Protein AF-A0A6P9B1G3-F1 (afdb_monomer_lite)

InterPro domains:
  IPR026702 Coiled-coil domain-containing protein 83 [PTHR21468] (1-406)

Secondary structure (DSSP, 8-state):
------------------------HHHHHHHHHHHHHHHHHHHHHHHHHHHHHHHHHHHHHHHHHHHHHHHHHHHHHHHHHHHHHHHHHS----HHHHHHHHHHHHHHHHHHHHHHHHHHHHHHHHHHHHHHHHHHHHHHHHIIIIIHHHHHHHHHHHHHHHHHHHHHHHHHHHHHHHHHHHHHHHHHHHHHHHHHHHHHHHHHHHHHHS-TTHHHHHHHHHHHHHHHHHHHHHHHHHHHHHHHHHHHHHHHHHHHHHHHHHHHT--THHHHHHHS--------------------------------------------------------------S-----TTGGGGGGS--HHHHHHH---------PPP---PPPSTTSSTT--TT-TTS---HHHHTTS--

pLDDT: mean 73.0, std 25.79, range [25.66, 98.56]

Radius of gyration: 87.05 Å; chains: 1; bounding box: 169×105×250 Å

Sequence (407 aa):
MAKEKKKEKKKKGTSQIPKEPRTYFPEALLAFQIQIKEDTIDQLLGEIRLLEAENERSKERNQQLKYEQIEHIRALLAALKEQEKELEKVEIVTRDDVEKAMMAKWQYIKDQEKLIRDMRFQIHYVEQKLVQKQTEIDYWTAYKNVGSSEHGNQIRFLEQDIKKLKEDLEEMTEFFRISLEEAKER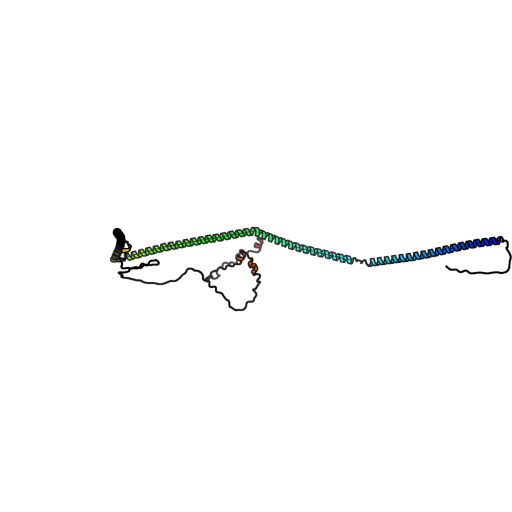IDKTTLRQMELKKEWATENAVKHIDKISRREIKEYEWLKEEVEAYRKEVDALEEAVNELEKENIYLINKLFERRLQFLKVPRKLFLTQGAGLKIPEESIDQEEAEEEVMSATELVISVDPVSSEERRELGKSSMDDFEVVYLRGMSKNEFLPPLLYEDTNDFKEYKELGPLDVKLMCAVGEKMPVHEDIKEMPSKAQLEERYDPNEPSQHITYRMIKSVFP

Structure (mmCIF, N/CA/C/O backbone):
data_AF-A0A6P9B1G3-F1
#
_entry.id   AF-A0A6P9B1G3-F1
#
loop_
_atom_site.group_PDB
_atom_site.id
_atom_site.type_symbol
_atom_site.label_atom_id
_atom_site.label_alt_id
_atom_site.label_comp_id
_atom_site.label_asym_id
_atom_site.label_entity_id
_atom_site.label_seq_id
_atom_site.pdbx_PDB_ins_code
_atom_site.Cartn_x
_atom_site.Cartn_y
_atom_site.Cartn_z
_atom_site.occupancy
_atom_site.B_iso_or_equiv
_atom_site.auth_seq_id
_atom_site.auth_comp_id
_atom_site.auth_asym_id
_atom_site.auth_atom_id
_atom_site.pdbx_PDB_model_num
ATOM 1 N N . MET A 1 1 ? 27.635 -23.454 -131.031 1.00 35.81 1 MET A N 1
ATOM 2 C CA . MET A 1 1 ? 26.641 -23.845 -132.067 1.00 35.81 1 MET A CA 1
ATOM 3 C C . MET A 1 1 ? 26.861 -22.968 -133.307 1.00 35.81 1 MET A C 1
ATOM 5 O O . MET A 1 1 ? 27.479 -21.933 -133.115 1.00 35.81 1 MET A O 1
ATOM 9 N N . ALA A 1 2 ? 26.356 -23.345 -134.502 1.00 37.91 2 ALA A N 1
ATOM 10 C CA . ALA A 1 2 ? 26.504 -22.641 -135.812 1.00 37.91 2 ALA A CA 1
ATOM 11 C C . ALA A 1 2 ? 27.972 -22.526 -136.343 1.00 37.91 2 ALA A C 1
ATOM 13 O O . ALA A 1 2 ? 28.863 -22.265 -135.547 1.00 37.91 2 ALA A O 1
ATOM 14 N N . LYS A 1 3 ? 28.401 -22.799 -137.602 1.00 36.50 3 LYS A N 1
ATOM 15 C CA . LYS A 1 3 ? 27.835 -23.036 -138.974 1.00 36.50 3 LYS A CA 1
ATOM 16 C C . LYS A 1 3 ? 27.155 -21.831 -139.647 1.00 36.50 3 LYS A C 1
ATOM 18 O O . LYS A 1 3 ? 26.293 -21.237 -139.031 1.00 36.50 3 LYS A O 1
ATOM 23 N N . GLU A 1 4 ? 27.341 -21.485 -140.927 1.00 37.75 4 GLU A N 1
ATOM 24 C CA . GLU A 1 4 ? 28.047 -22.071 -142.101 1.00 37.75 4 GLU A CA 1
ATOM 25 C C . GLU A 1 4 ? 29.513 -21.539 -142.257 1.00 37.75 4 GLU A C 1
ATOM 27 O O . GLU A 1 4 ? 29.963 -20.851 -141.352 1.00 37.75 4 GLU A O 1
ATOM 32 N N . LYS A 1 5 ? 30.414 -21.830 -143.232 1.00 35.47 5 LYS A N 1
ATOM 33 C CA . LYS A 1 5 ? 30.475 -22.523 -144.561 1.00 35.47 5 LYS A CA 1
ATOM 34 C C . LYS A 1 5 ? 30.073 -21.756 -145.855 1.00 35.47 5 LYS A C 1
ATOM 36 O O . LYS A 1 5 ? 28.906 -21.787 -146.220 1.00 35.47 5 LYS A O 1
ATOM 41 N N . LYS A 1 6 ? 31.044 -21.271 -146.663 1.00 33.41 6 LYS A N 1
ATOM 42 C CA . LYS A 1 6 ? 31.062 -21.265 -148.170 1.00 33.41 6 LYS A CA 1
ATOM 43 C C . LYS A 1 6 ? 32.329 -20.549 -148.711 1.00 33.41 6 LYS A C 1
ATOM 45 O O . LYS A 1 6 ? 32.687 -19.517 -148.172 1.00 33.41 6 LYS A O 1
ATOM 50 N N . LYS A 1 7 ? 33.159 -21.196 -149.556 1.00 31.83 7 LYS A N 1
ATOM 51 C CA . LYS A 1 7 ? 33.190 -21.211 -151.055 1.00 31.83 7 LYS A CA 1
ATOM 52 C C . LYS A 1 7 ? 33.803 -19.937 -151.691 1.00 31.83 7 LYS A C 1
ATOM 54 O O . LYS A 1 7 ? 33.590 -18.870 -151.152 1.00 31.83 7 LYS A O 1
ATOM 59 N N . GLU A 1 8 ? 34.448 -19.924 -152.872 1.00 28.69 8 GLU A N 1
ATOM 60 C CA . GLU A 1 8 ? 35.120 -20.915 -153.762 1.00 28.69 8 GLU A CA 1
ATOM 61 C C . GLU A 1 8 ? 35.644 -20.151 -155.022 1.00 28.69 8 GLU A C 1
ATOM 63 O O . GLU A 1 8 ? 35.059 -19.122 -155.344 1.00 28.69 8 GLU A O 1
ATOM 68 N N . LYS A 1 9 ? 36.598 -20.702 -155.813 1.00 30.61 9 LYS A N 1
ATOM 69 C CA . LYS A 1 9 ? 37.031 -20.250 -157.184 1.00 30.61 9 LYS A CA 1
ATOM 70 C C . LYS A 1 9 ? 37.912 -18.970 -157.262 1.00 30.61 9 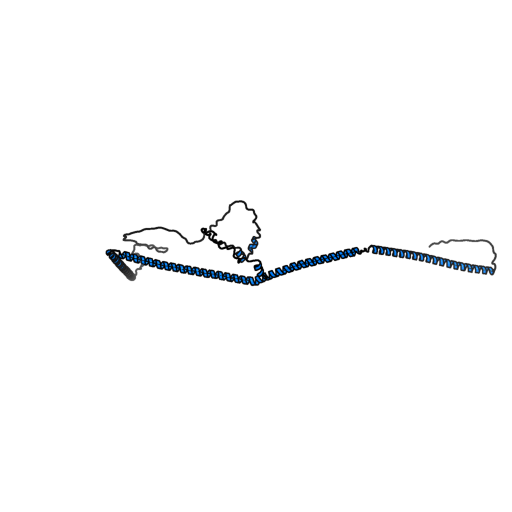LYS A C 1
ATOM 72 O O . LYS A 1 9 ? 37.847 -18.145 -156.369 1.00 30.61 9 LYS A O 1
ATOM 77 N N . LYS A 1 10 ? 38.685 -18.686 -158.339 1.00 27.23 10 LYS A N 1
ATOM 78 C CA . LYS A 1 10 ? 39.599 -19.501 -159.209 1.00 27.23 10 LYS A CA 1
ATOM 79 C C . LYS A 1 10 ? 40.359 -18.597 -160.229 1.00 27.23 10 LYS A C 1
ATOM 81 O O . LYS A 1 10 ? 39.727 -17.729 -160.810 1.00 27.23 10 LYS A O 1
ATOM 86 N N . LYS A 1 11 ? 41.597 -18.991 -160.603 1.00 30.59 11 LYS A N 1
ATOM 87 C CA . LYS A 1 11 ? 42.341 -18.730 -161.883 1.00 30.59 11 LYS A CA 1
ATOM 88 C C . LYS A 1 11 ? 42.906 -17.325 -162.239 1.00 30.59 11 LYS A C 1
ATOM 90 O O . LYS A 1 11 ? 42.136 -16.392 -162.375 1.00 30.59 11 LYS A O 1
ATOM 95 N N . LYS A 1 12 ? 44.185 -17.345 -162.700 1.00 27.28 12 LYS A N 1
ATOM 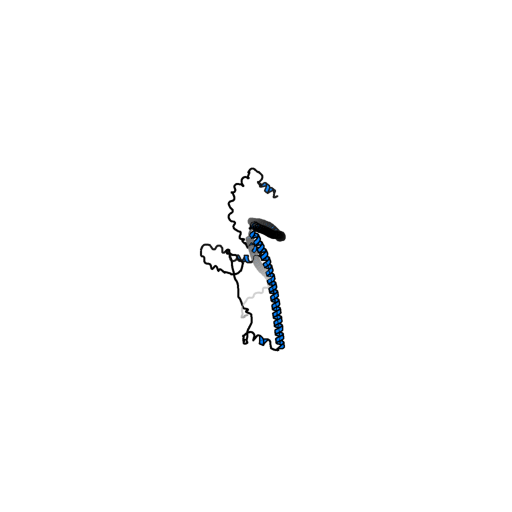96 C CA . LYS A 1 12 ? 44.930 -16.401 -163.600 1.00 27.28 12 LYS A CA 1
ATOM 97 C C . LYS A 1 12 ? 45.080 -14.949 -163.089 1.00 27.28 12 LYS A C 1
ATOM 99 O O . LYS A 1 12 ? 44.132 -14.411 -162.552 1.00 27.28 12 LYS A O 1
ATOM 104 N N . GLY A 1 13 ? 46.185 -14.215 -163.260 1.00 26.80 13 GLY A N 1
ATOM 105 C CA . GLY A 1 13 ? 47.507 -14.352 -163.920 1.00 26.80 13 GLY A CA 1
ATOM 106 C C . GLY A 1 13 ? 48.187 -12.950 -163.857 1.00 26.80 13 GLY A C 1
ATOM 107 O O . GLY A 1 13 ? 47.557 -12.036 -163.344 1.00 26.80 13 GLY A O 1
ATOM 108 N N . THR A 1 14 ? 49.401 -12.632 -164.327 1.00 25.66 14 THR A N 1
ATOM 109 C CA . THR A 1 14 ? 50.439 -13.345 -165.099 1.00 25.66 14 THR A CA 1
ATOM 110 C C . THR A 1 14 ? 51.767 -12.570 -164.946 1.00 25.66 14 THR A C 1
ATOM 112 O O . THR A 1 14 ? 51.731 -11.348 -165.051 1.00 25.66 14 THR A O 1
ATOM 115 N N . SER A 1 15 ? 52.925 -13.248 -164.839 1.00 26.52 15 SER A N 1
ATOM 116 C CA . SER A 1 15 ? 54.295 -12.660 -164.797 1.00 26.52 15 SER A CA 1
ATOM 117 C C . SER A 1 15 ? 54.607 -11.768 -163.564 1.00 26.52 15 SER A C 1
ATOM 119 O O . SER A 1 15 ? 53.692 -11.256 -162.936 1.00 26.52 15 SER A O 1
ATOM 121 N N . GLN A 1 16 ? 55.855 -11.585 -163.111 1.00 32.53 16 GLN A N 1
ATOM 122 C CA . GLN A 1 16 ? 57.165 -11.895 -163.709 1.00 32.53 16 GLN A CA 1
ATOM 123 C C . GLN A 1 16 ? 58.084 -12.673 -162.738 1.00 32.53 16 GLN A C 1
ATOM 125 O O . GLN A 1 16 ? 58.008 -12.500 -161.528 1.00 32.53 16 GLN A O 1
ATOM 130 N N . ILE A 1 17 ? 58.992 -13.484 -163.291 1.00 39.66 17 ILE A N 1
ATOM 131 C CA . ILE A 1 17 ? 60.221 -13.977 -162.635 1.00 39.66 17 ILE A CA 1
ATOM 132 C C . ILE A 1 17 ? 61.327 -13.026 -163.114 1.00 39.66 17 ILE A C 1
ATOM 134 O O . ILE A 1 17 ? 61.455 -12.889 -164.336 1.00 39.66 17 ILE A O 1
ATOM 138 N N . PRO A 1 18 ? 62.082 -12.327 -162.236 1.00 40.16 18 PRO A N 1
ATOM 139 C CA . PRO A 1 18 ? 63.302 -12.932 -161.661 1.00 40.16 18 PRO A CA 1
ATOM 140 C C . PRO A 1 18 ? 63.728 -12.379 -160.270 1.00 40.16 18 PRO A C 1
ATOM 142 O O . PRO A 1 18 ? 63.268 -11.324 -159.858 1.00 40.16 18 PRO A O 1
ATOM 145 N N . LYS A 1 19 ? 64.659 -12.964 -159.500 1.00 31.36 19 LYS A N 1
ATOM 146 C CA . LYS A 1 19 ? 65.386 -14.257 -159.541 1.00 31.36 19 LYS A CA 1
ATOM 147 C C . LYS A 1 19 ? 65.210 -14.938 -158.163 1.00 31.36 19 LYS A C 1
ATOM 149 O O . LYS A 1 19 ? 64.723 -14.299 -157.239 1.00 31.36 19 LYS A O 1
ATOM 154 N N . GLU A 1 20 ? 65.756 -16.140 -157.979 1.00 50.75 20 GLU A N 1
ATOM 155 C CA . GLU A 1 20 ? 66.501 -16.429 -156.742 1.00 50.75 20 GLU A CA 1
ATOM 156 C C . GLU A 1 20 ? 67.911 -15.816 -156.880 1.00 50.75 20 GLU A C 1
ATOM 158 O O . GLU A 1 20 ? 68.711 -16.311 -157.682 1.00 50.75 20 GLU A O 1
ATOM 163 N N . PRO A 1 21 ? 68.261 -14.724 -156.176 1.00 43.03 21 PRO A N 1
ATOM 164 C CA . PRO A 1 21 ? 69.656 -14.361 -156.000 1.00 43.03 21 PRO A CA 1
ATOM 165 C C . PRO A 1 21 ? 70.239 -15.286 -154.929 1.00 43.03 21 PRO A C 1
ATOM 167 O O . PRO A 1 21 ? 69.677 -15.411 -153.843 1.00 43.03 21 PRO A O 1
ATOM 170 N N . ARG A 1 22 ? 71.384 -15.916 -155.216 1.00 43.31 22 ARG A N 1
ATOM 171 C CA . ARG A 1 22 ? 72.206 -16.572 -154.185 1.00 43.31 22 ARG A CA 1
ATOM 172 C C . ARG A 1 22 ? 72.381 -15.579 -153.035 1.00 43.31 22 ARG A C 1
ATOM 174 O O . ARG A 1 22 ? 72.984 -14.537 -153.282 1.00 43.31 22 ARG A O 1
ATOM 181 N N . THR A 1 23 ? 71.861 -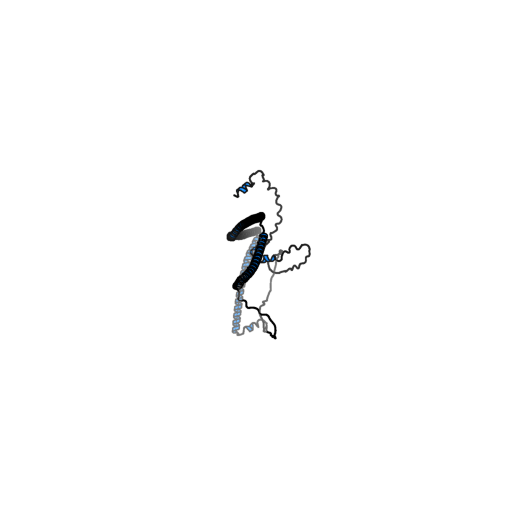15.882 -151.842 1.00 47.97 23 THR A N 1
ATOM 182 C CA . THR A 1 23 ? 71.897 -14.967 -150.689 1.00 47.97 23 THR A CA 1
ATOM 183 C C . THR A 1 23 ? 73.322 -14.488 -150.468 1.00 47.97 23 THR A C 1
ATOM 185 O O . THR A 1 23 ? 74.193 -15.267 -150.066 1.00 47.97 23 THR A O 1
ATOM 188 N N . TYR A 1 24 ? 73.574 -13.223 -150.797 1.00 54.59 24 TYR A N 1
ATOM 189 C CA . TYR A 1 24 ? 74.901 -12.645 -150.698 1.00 54.59 24 TYR A CA 1
ATOM 190 C C . TYR A 1 24 ? 75.241 -12.601 -149.208 1.00 54.59 24 TYR A C 1
ATOM 192 O O . TYR A 1 24 ? 74.424 -12.151 -148.411 1.00 54.59 24 TYR A O 1
ATOM 200 N N . PHE A 1 25 ? 76.400 -13.129 -148.804 1.00 64.06 25 PHE A N 1
ATOM 201 C CA . PHE A 1 25 ? 76.720 -13.349 -147.383 1.00 64.06 25 PHE A CA 1
ATOM 202 C C . PHE A 1 25 ? 76.443 -12.120 -146.474 1.00 64.06 25 PHE A C 1
ATOM 204 O O . PHE A 1 25 ? 75.864 -12.311 -145.404 1.00 64.06 25 PHE A O 1
ATOM 211 N N . PRO A 1 26 ? 76.712 -10.865 -146.903 1.00 71.75 26 PRO A N 1
ATOM 212 C CA . PRO A 1 26 ? 76.284 -9.658 -146.185 1.00 71.75 26 PRO A CA 1
ATOM 213 C C . PRO A 1 26 ? 74.767 -9.470 -145.986 1.00 71.75 26 PRO A C 1
ATOM 215 O O . PRO A 1 26 ? 74.372 -8.943 -144.953 1.00 71.75 26 PRO A O 1
ATOM 218 N N . GLU A 1 27 ? 73.904 -9.884 -146.918 1.00 71.12 27 GLU A N 1
ATOM 219 C CA . GLU A 1 27 ? 72.440 -9.779 -146.768 1.00 71.12 27 GLU A CA 1
ATOM 220 C C . GLU A 1 27 ? 71.909 -10.776 -145.733 1.00 71.12 27 GLU A C 1
ATOM 222 O O . GLU A 1 27 ? 71.074 -10.420 -144.906 1.00 71.12 27 GLU A O 1
ATOM 227 N N . ALA A 1 28 ? 72.441 -12.003 -145.721 1.00 73.75 28 ALA A N 1
ATOM 228 C CA . ALA A 1 28 ? 72.121 -12.988 -144.686 1.00 73.75 28 ALA A CA 1
ATOM 229 C C . ALA A 1 28 ? 72.626 -12.537 -143.301 1.00 73.75 28 ALA A C 1
ATOM 231 O O . ALA A 1 28 ? 71.931 -12.714 -142.301 1.00 73.75 28 ALA A O 1
ATOM 232 N N . LEU A 1 29 ? 73.802 -11.897 -143.246 1.00 79.19 29 LEU A N 1
ATOM 233 C CA . LEU A 1 29 ? 74.333 -11.279 -142.029 1.00 79.19 29 LEU A CA 1
ATOM 234 C C . LEU A 1 29 ? 73.433 -10.133 -141.533 1.00 79.19 29 LEU A C 1
ATOM 236 O O . LEU A 1 29 ? 73.154 -10.058 -140.340 1.00 79.19 29 LEU A O 1
ATOM 240 N N . LEU A 1 30 ? 72.955 -9.267 -142.435 1.00 80.62 30 LEU A N 1
ATOM 241 C CA . LEU A 1 30 ? 72.027 -8.180 -142.108 1.00 80.62 30 LEU A CA 1
ATOM 242 C C . LEU A 1 30 ? 70.677 -8.709 -141.617 1.00 80.62 30 LEU A C 1
ATOM 244 O O . LEU A 1 30 ? 70.191 -8.236 -140.597 1.00 80.62 30 LEU A O 1
ATOM 248 N N . ALA A 1 31 ? 70.102 -9.718 -142.276 1.00 80.56 31 ALA A N 1
ATOM 249 C CA . ALA A 1 31 ? 68.861 -10.351 -141.828 1.00 80.56 31 ALA A CA 1
ATOM 250 C C . ALA A 1 31 ? 69.009 -10.977 -140.429 1.00 80.56 31 ALA A C 1
ATOM 252 O O . ALA A 1 31 ? 68.135 -10.807 -139.586 1.00 80.56 31 ALA A O 1
ATOM 253 N N . PHE A 1 32 ? 70.142 -11.625 -140.139 1.00 84.81 32 PHE A N 1
ATOM 254 C CA . PHE A 1 32 ? 70.434 -12.164 -138.807 1.00 84.81 32 PHE A CA 1
ATOM 255 C C . PHE A 1 32 ? 70.666 -11.066 -137.752 1.00 84.81 32 PHE A C 1
ATOM 257 O O . PHE A 1 32 ? 70.234 -11.204 -136.610 1.00 84.81 32 PHE A O 1
ATOM 264 N N . GLN A 1 33 ? 71.290 -9.942 -138.121 1.00 83.75 33 GLN A N 1
ATOM 265 C CA . GLN A 1 33 ? 71.403 -8.773 -137.241 1.00 83.75 33 GLN A CA 1
ATOM 266 C C . GLN A 1 33 ? 70.043 -8.114 -136.972 1.00 83.75 33 GLN A C 1
ATOM 268 O O . GLN A 1 33 ? 69.810 -7.676 -135.848 1.00 83.75 33 GLN A O 1
ATOM 273 N N . ILE A 1 34 ? 69.149 -8.067 -137.965 1.00 84.06 34 ILE A N 1
ATOM 274 C CA . ILE A 1 34 ? 67.768 -7.593 -137.807 1.00 84.06 34 ILE A CA 1
ATOM 275 C C . ILE A 1 34 ? 66.998 -8.535 -136.879 1.00 84.06 34 ILE A C 1
ATOM 277 O O . ILE A 1 34 ? 66.476 -8.049 -135.885 1.00 84.06 34 ILE A O 1
ATOM 281 N N . GLN A 1 35 ? 67.042 -9.855 -137.104 1.00 88.94 35 GLN A N 1
ATOM 282 C CA . GLN A 1 35 ? 66.435 -10.861 -136.220 1.00 88.94 35 GLN A CA 1
ATOM 283 C C . GLN A 1 35 ? 66.893 -10.681 -134.766 1.00 88.94 35 GLN A C 1
ATOM 285 O O . GLN A 1 35 ? 66.061 -10.559 -133.879 1.00 88.94 35 GLN A O 1
ATOM 290 N N . ILE A 1 36 ? 68.204 -10.557 -134.509 1.00 88.06 36 ILE A N 1
ATOM 291 C CA . ILE A 1 36 ? 68.718 -10.296 -133.151 1.00 88.06 36 ILE A CA 1
ATOM 292 C C . ILE A 1 36 ? 68.152 -8.988 -132.576 1.00 88.06 36 ILE A C 1
ATOM 294 O O . ILE A 1 36 ? 67.879 -8.911 -131.379 1.00 88.06 36 ILE A O 1
ATOM 298 N N . LYS A 1 37 ? 67.984 -7.942 -133.394 1.00 88.81 37 LYS A N 1
ATOM 299 C CA . LYS A 1 37 ? 67.409 -6.674 -132.929 1.00 88.81 37 LYS A CA 1
ATOM 300 C C . LYS A 1 37 ? 65.917 -6.783 -132.644 1.00 88.81 37 LYS A C 1
ATOM 302 O O . LYS A 1 37 ? 65.502 -6.283 -131.604 1.00 88.81 37 LYS A O 1
ATOM 307 N N . GLU A 1 38 ? 65.154 -7.464 -133.487 1.00 87.81 38 GLU A N 1
ATOM 308 C CA . GLU A 1 38 ? 63.735 -7.762 -133.280 1.00 87.81 38 GLU A CA 1
ATOM 309 C C . GLU A 1 38 ? 63.539 -8.626 -132.023 1.00 87.81 38 GLU A C 1
ATOM 311 O O . GLU A 1 38 ? 62.794 -8.223 -131.135 1.00 87.81 38 GLU A O 1
ATOM 316 N N . ASP A 1 39 ? 64.321 -9.698 -131.851 1.00 89.38 39 ASP A N 1
ATOM 317 C CA . ASP A 1 39 ? 64.326 -10.537 -130.645 1.00 89.38 39 ASP A CA 1
ATOM 318 C C . ASP A 1 39 ? 64.636 -9.712 -129.375 1.00 89.38 39 ASP A C 1
ATOM 320 O O . ASP A 1 39 ? 63.984 -9.890 -128.344 1.00 89.38 39 ASP A O 1
ATOM 324 N N . THR A 1 40 ? 65.594 -8.769 -129.423 1.00 90.44 40 THR A N 1
ATOM 325 C CA . THR A 1 40 ? 65.858 -7.863 -128.282 1.00 90.44 40 THR A CA 1
ATOM 326 C C . THR A 1 40 ? 64.764 -6.815 -128.068 1.00 90.44 40 THR A C 1
ATOM 328 O O . THR A 1 40 ? 64.539 -6.406 -126.932 1.00 90.44 40 THR A O 1
ATOM 331 N N . ILE A 1 41 ? 64.067 -6.379 -129.121 1.00 90.00 41 ILE A N 1
ATOM 332 C CA . ILE A 1 41 ? 62.932 -5.455 -129.007 1.00 90.00 41 ILE A CA 1
ATOM 333 C C . ILE A 1 41 ? 61.743 -6.173 -128.366 1.00 90.00 41 ILE A C 1
ATOM 335 O O . ILE A 1 41 ? 61.140 -5.617 -127.455 1.00 90.00 41 ILE A O 1
ATOM 339 N N . ASP A 1 42 ? 61.447 -7.413 -128.755 1.00 90.56 42 ASP A N 1
ATOM 340 C CA . ASP A 1 42 ? 60.375 -8.209 -128.148 1.00 90.56 42 ASP A CA 1
ATOM 341 C C . ASP A 1 42 ? 60.682 -8.588 -126.689 1.00 90.56 42 ASP A C 1
ATOM 343 O O . ASP A 1 42 ? 59.777 -8.568 -125.851 1.00 90.56 42 ASP A O 1
ATOM 347 N N . GLN A 1 43 ? 61.953 -8.839 -126.344 1.00 91.44 43 GLN A N 1
ATOM 348 C CA . GLN A 1 43 ? 62.393 -8.977 -124.947 1.00 91.44 43 GLN A CA 1
ATOM 349 C C . GLN A 1 43 ? 62.128 -7.690 -124.150 1.00 91.44 43 GLN A C 1
ATOM 351 O O . GLN A 1 43 ? 61.437 -7.738 -123.133 1.00 91.44 43 GLN A O 1
ATOM 356 N N . LEU A 1 44 ? 62.581 -6.532 -124.645 1.00 92.25 44 LEU A N 1
ATOM 357 C CA . LEU A 1 44 ? 62.365 -5.232 -123.995 1.00 92.25 44 LEU A CA 1
ATOM 358 C C . LEU A 1 44 ? 60.875 -4.853 -123.907 1.00 92.25 44 LEU A C 1
ATOM 360 O O . LEU A 1 44 ? 60.443 -4.293 -122.905 1.00 92.25 44 LEU A O 1
ATOM 364 N N . LEU A 1 45 ? 60.055 -5.185 -124.910 1.00 93.06 45 LEU A N 1
ATOM 365 C CA . LEU A 1 45 ? 58.599 -4.999 -124.867 1.00 93.06 45 LEU A CA 1
ATOM 366 C C . LEU A 1 45 ? 57.922 -5.949 -123.867 1.00 93.06 45 LEU A C 1
ATOM 368 O O . LEU A 1 45 ? 56.919 -5.579 -123.253 1.00 93.06 45 LEU A O 1
ATOM 372 N N . GLY A 1 46 ? 58.462 -7.155 -123.676 1.00 92.06 46 GLY A N 1
ATOM 373 C CA . GLY A 1 46 ? 58.068 -8.066 -122.604 1.00 92.06 46 GLY A CA 1
ATOM 374 C C . GLY A 1 46 ? 58.384 -7.493 -121.221 1.00 92.06 46 GLY A C 1
ATOM 375 O O . GLY A 1 46 ? 57.500 -7.438 -120.366 1.00 92.06 46 GLY A O 1
ATOM 376 N N . GLU A 1 47 ? 59.608 -6.999 -121.024 1.00 93.25 47 GLU A N 1
ATOM 377 C CA . GLU A 1 47 ? 60.047 -6.335 -119.790 1.00 93.25 47 GLU A CA 1
ATOM 378 C C . GLU A 1 47 ? 59.210 -5.086 -119.482 1.00 93.25 47 GLU A C 1
ATOM 380 O O . GLU A 1 47 ? 58.725 -4.946 -118.361 1.00 93.25 47 GLU A O 1
ATOM 385 N N . ILE A 1 48 ? 58.943 -4.226 -120.474 1.00 92.44 48 ILE A N 1
ATOM 386 C CA . ILE A 1 48 ? 58.071 -3.049 -120.323 1.00 92.44 48 ILE A CA 1
ATOM 387 C C . ILE A 1 48 ? 56.677 -3.461 -119.835 1.00 92.44 48 ILE A C 1
ATOM 389 O O . ILE A 1 48 ? 56.207 -2.915 -118.842 1.00 92.44 48 ILE A O 1
ATOM 393 N N . ARG A 1 49 ? 56.037 -4.465 -120.451 1.00 92.81 49 ARG A N 1
ATOM 394 C CA . ARG A 1 49 ? 54.702 -4.940 -120.027 1.00 92.81 49 ARG A CA 1
ATOM 395 C C . ARG A 1 49 ? 54.700 -5.538 -118.617 1.00 92.81 49 ARG A C 1
ATOM 397 O O . ARG A 1 49 ? 53.709 -5.413 -117.897 1.00 92.81 49 ARG A O 1
ATOM 404 N N . LEU A 1 50 ? 55.788 -6.196 -118.212 1.00 94.94 50 LEU A N 1
ATOM 405 C CA . LEU A 1 50 ? 55.950 -6.716 -116.851 1.00 94.94 50 LEU A CA 1
ATOM 406 C C . LEU A 1 50 ? 56.115 -5.576 -115.835 1.00 94.94 50 LEU A C 1
ATOM 408 O O . LEU A 1 50 ? 55.449 -5.593 -114.800 1.00 94.94 50 LEU A O 1
ATOM 412 N N . LEU A 1 51 ? 56.923 -4.562 -116.158 1.00 93.38 51 LEU A N 1
ATOM 413 C CA . LEU A 1 51 ? 57.112 -3.361 -115.340 1.00 93.38 51 LEU A CA 1
ATOM 414 C C . LEU A 1 51 ? 55.833 -2.515 -115.248 1.00 93.38 51 LEU A C 1
ATOM 416 O O . LEU A 1 51 ? 55.522 -2.005 -114.176 1.00 93.38 51 LEU A O 1
ATOM 420 N N . GLU A 1 52 ? 55.051 -2.401 -116.324 1.00 93.50 52 GLU A N 1
ATOM 421 C CA . GLU A 1 52 ? 53.720 -1.780 -116.311 1.00 93.50 52 GLU A CA 1
ATOM 422 C C . GLU A 1 52 ? 52.776 -2.527 -115.357 1.00 93.50 52 GLU A C 1
ATOM 424 O O . GLU A 1 52 ? 52.177 -1.911 -114.474 1.00 93.50 52 GLU A O 1
ATOM 429 N N . ALA A 1 53 ? 52.699 -3.858 -115.455 1.00 93.94 53 ALA A N 1
ATOM 430 C CA . ALA A 1 53 ? 51.868 -4.674 -114.570 1.00 93.94 53 ALA A CA 1
ATOM 431 C C . ALA A 1 53 ? 52.321 -4.629 -113.095 1.00 93.94 53 ALA A C 1
ATOM 433 O O . ALA A 1 53 ? 51.487 -4.660 -112.189 1.00 93.94 53 ALA A O 1
ATOM 434 N N . GLU A 1 54 ? 53.626 -4.545 -112.824 1.00 94.81 54 GLU A N 1
ATOM 435 C CA . GLU A 1 54 ? 54.160 -4.367 -111.468 1.00 94.81 54 GLU A CA 1
ATOM 436 C C . GLU A 1 54 ? 53.918 -2.950 -110.921 1.00 94.81 54 GLU A C 1
ATOM 438 O O . GLU A 1 54 ? 53.613 -2.788 -109.734 1.00 94.81 54 GLU A O 1
ATOM 443 N N . ASN A 1 55 ? 53.971 -1.931 -111.782 1.00 94.00 55 ASN A N 1
ATOM 444 C CA . ASN A 1 55 ? 53.642 -0.550 -111.446 1.00 94.00 55 ASN A CA 1
ATOM 445 C C . ASN A 1 55 ? 52.152 -0.406 -111.094 1.00 94.00 55 ASN A C 1
ATOM 447 O O . ASN A 1 55 ? 51.841 0.148 -110.041 1.00 94.00 55 ASN A O 1
ATOM 451 N N . GLU A 1 56 ? 51.227 -0.977 -111.877 1.00 94.75 56 GLU A N 1
ATOM 452 C CA . GLU A 1 56 ? 49.794 -0.973 -111.528 1.00 94.75 56 GLU A CA 1
ATOM 453 C C . GLU A 1 56 ? 49.515 -1.711 -110.210 1.00 94.75 56 GLU A C 1
ATOM 455 O O . GLU A 1 56 ? 48.925 -1.120 -109.307 1.00 94.75 56 GLU A O 1
ATOM 460 N N . ARG A 1 57 ? 50.049 -2.926 -110.008 1.00 94.50 57 ARG A N 1
ATOM 461 C CA . ARG A 1 57 ? 49.947 -3.637 -108.711 1.00 94.50 57 ARG A CA 1
ATOM 462 C C . ARG A 1 57 ? 50.496 -2.815 -107.541 1.00 94.50 57 ARG A C 1
ATOM 464 O O . ARG A 1 57 ? 49.998 -2.895 -106.418 1.00 94.50 57 ARG A O 1
ATOM 471 N N . SER A 1 58 ? 51.543 -2.028 -107.783 1.00 93.75 58 SER A N 1
ATOM 472 C CA . SER A 1 58 ? 52.141 -1.155 -106.770 1.00 93.75 58 SER A CA 1
ATOM 473 C C . SER A 1 58 ? 51.305 0.104 -106.521 1.00 93.75 58 SER A C 1
ATOM 475 O O . SER A 1 58 ? 51.225 0.552 -105.378 1.00 93.75 58 SER A O 1
ATOM 477 N N . LYS A 1 59 ? 50.619 0.646 -107.536 1.00 95.06 59 LYS A N 1
ATOM 478 C CA . LYS A 1 59 ? 49.617 1.713 -107.379 1.00 95.06 59 LYS A CA 1
ATOM 479 C C . LYS A 1 59 ? 48.400 1.221 -106.598 1.00 95.06 59 LYS A C 1
ATOM 481 O O . LYS A 1 59 ? 48.006 1.901 -105.658 1.00 95.06 59 LYS A O 1
ATOM 486 N N . GLU A 1 60 ? 47.856 0.049 -106.927 1.00 94.94 60 GLU A N 1
ATOM 487 C CA . GLU A 1 60 ? 46.738 -0.584 -106.209 1.00 94.94 60 GLU A CA 1
ATOM 488 C C . GLU A 1 60 ? 47.075 -0.783 -104.725 1.00 94.94 60 GLU A C 1
ATOM 490 O O . GLU A 1 60 ? 46.353 -0.294 -103.855 1.00 94.94 60 GLU A O 1
ATOM 495 N N . ARG A 1 61 ? 48.231 -1.393 -104.424 1.00 95.00 61 ARG A N 1
ATOM 496 C CA . ARG A 1 61 ? 48.725 -1.562 -103.046 1.00 95.00 61 ARG A CA 1
ATOM 497 C C . ARG A 1 61 ? 48.885 -0.220 -102.323 1.00 95.00 61 ARG A C 1
ATOM 499 O O . ARG A 1 61 ? 48.478 -0.083 -101.175 1.00 95.00 61 ARG A O 1
ATOM 506 N N . ASN A 1 62 ? 49.435 0.795 -102.994 1.00 94.94 62 ASN A N 1
ATOM 507 C CA . ASN A 1 62 ? 49.588 2.139 -102.428 1.00 94.94 62 ASN A CA 1
ATOM 508 C C . ASN A 1 62 ? 48.253 2.884 -102.243 1.00 94.94 62 ASN A C 1
ATOM 510 O O . ASN A 1 62 ? 48.186 3.795 -101.420 1.00 94.94 62 ASN A O 1
ATOM 514 N N . GLN A 1 63 ? 47.198 2.536 -102.985 1.00 94.94 63 GLN A N 1
ATOM 515 C CA . GLN A 1 63 ? 45.843 3.034 -102.736 1.00 94.94 63 GLN A CA 1
ATOM 516 C C . GLN A 1 63 ? 45.228 2.332 -101.522 1.00 94.94 63 GLN A C 1
ATOM 518 O O . GLN A 1 63 ? 44.742 3.016 -100.627 1.00 94.94 63 GLN A O 1
ATOM 523 N N . GLN A 1 64 ? 45.319 1.000 -101.443 1.00 94.56 64 GLN A N 1
ATOM 524 C CA . GLN A 1 64 ? 44.845 0.208 -100.298 1.00 94.56 64 GLN A CA 1
ATOM 525 C C . GLN A 1 64 ? 45.480 0.685 -98.983 1.00 94.56 64 GLN A C 1
ATOM 527 O O . GLN A 1 64 ? 44.754 1.090 -98.079 1.00 94.56 64 GLN A O 1
ATOM 532 N N . LEU A 1 65 ? 46.812 0.800 -98.933 1.00 95.31 65 LEU A N 1
ATOM 533 C CA . LEU A 1 65 ? 47.542 1.326 -97.771 1.00 95.31 65 LEU A CA 1
ATOM 534 C C . LEU A 1 65 ? 47.104 2.749 -97.380 1.00 95.31 65 LEU A C 1
ATOM 536 O O . LEU A 1 65 ? 47.080 3.082 -96.198 1.00 95.31 65 LEU A O 1
ATOM 540 N N . LYS A 1 66 ? 46.731 3.603 -98.344 1.00 95.50 66 LYS A N 1
ATOM 541 C CA . LYS A 1 66 ? 46.191 4.944 -98.053 1.00 95.50 66 LYS A CA 1
ATOM 542 C C . LYS A 1 66 ? 44.775 4.889 -97.486 1.00 95.50 66 LYS A C 1
ATOM 544 O O . LYS A 1 66 ? 44.478 5.662 -96.581 1.00 95.50 66 LYS A O 1
ATOM 549 N N . TYR A 1 67 ? 43.913 4.000 -97.979 1.00 95.44 67 TYR A N 1
ATOM 550 C CA . TYR A 1 67 ? 42.586 3.790 -97.395 1.00 95.44 67 TYR A CA 1
ATOM 551 C C . TYR A 1 67 ? 42.690 3.235 -95.968 1.00 95.44 67 TYR A C 1
ATOM 553 O O . TYR A 1 67 ? 42.065 3.785 -95.068 1.00 95.44 67 TYR A O 1
ATOM 561 N N . GLU A 1 68 ? 43.547 2.239 -95.733 1.00 94.62 68 GLU A N 1
ATOM 562 C CA . GLU A 1 68 ? 43.835 1.693 -94.399 1.00 94.62 68 GLU A CA 1
ATOM 563 C C . GLU A 1 68 ? 44.367 2.773 -93.445 1.00 94.62 68 GLU A C 1
ATOM 565 O O . GLU A 1 68 ? 43.843 2.941 -92.346 1.00 94.62 68 GLU A O 1
ATOM 570 N N . GLN A 1 69 ? 45.343 3.583 -93.876 1.00 95.12 69 GLN A N 1
ATOM 571 C CA . GLN A 1 69 ? 45.839 4.725 -93.096 1.00 95.12 69 GLN A CA 1
ATOM 572 C C . GLN A 1 69 ? 44.733 5.740 -92.773 1.00 95.12 69 GLN A C 1
ATOM 574 O O . GLN A 1 69 ? 44.660 6.218 -91.643 1.00 95.12 69 GLN A O 1
ATOM 579 N N . ILE A 1 70 ? 43.854 6.057 -93.730 1.00 96.06 70 ILE A N 1
ATOM 580 C CA . ILE A 1 70 ? 42.726 6.974 -93.517 1.00 96.06 70 ILE A CA 1
ATOM 581 C C . ILE A 1 70 ? 41.726 6.395 -92.505 1.00 96.06 70 ILE A C 1
ATOM 583 O O . ILE A 1 70 ? 41.287 7.131 -91.621 1.00 96.06 70 ILE A O 1
ATOM 587 N N . GLU A 1 71 ? 41.394 5.103 -92.574 1.00 95.94 71 GLU A N 1
ATOM 588 C CA . GLU A 1 71 ? 40.504 4.462 -91.596 1.00 95.94 71 GLU A CA 1
ATOM 589 C C . GLU A 1 71 ? 41.145 4.350 -90.206 1.00 95.94 71 GLU A C 1
ATOM 591 O O . GLU A 1 71 ? 40.486 4.645 -89.210 1.00 95.94 71 GLU A O 1
ATOM 596 N N . HIS A 1 72 ? 42.441 4.040 -90.103 1.00 96.00 72 HIS A N 1
ATOM 597 C CA . HIS A 1 72 ? 43.157 4.070 -88.824 1.00 96.00 72 HIS A CA 1
ATOM 598 C C . HIS A 1 72 ? 43.189 5.479 -88.210 1.00 96.00 72 HIS A C 1
ATOM 600 O O . HIS A 1 72 ? 42.928 5.633 -87.017 1.00 96.00 72 HIS A O 1
ATOM 606 N N . ILE A 1 73 ? 43.430 6.522 -89.012 1.00 95.94 73 ILE A N 1
ATOM 607 C CA . ILE A 1 73 ? 43.369 7.921 -88.558 1.00 95.94 73 ILE A CA 1
ATOM 608 C C . ILE A 1 73 ? 41.945 8.285 -88.105 1.00 95.94 73 ILE A C 1
ATOM 610 O O . ILE A 1 73 ? 41.781 8.919 -87.064 1.00 95.94 73 ILE A O 1
ATOM 614 N N . ARG A 1 74 ? 40.903 7.854 -88.830 1.00 96.25 74 ARG A N 1
ATOM 615 C CA . ARG A 1 74 ? 39.498 8.059 -88.433 1.00 96.25 74 ARG A CA 1
ATOM 616 C C . ARG A 1 74 ? 39.161 7.363 -87.116 1.00 96.25 74 ARG A C 1
ATOM 618 O O . ARG A 1 74 ? 38.542 7.990 -86.261 1.00 96.25 74 ARG A O 1
ATOM 625 N N . ALA A 1 75 ? 39.593 6.117 -86.931 1.00 95.69 75 ALA A N 1
ATOM 626 C CA . ALA A 1 75 ? 39.377 5.359 -85.701 1.00 95.69 75 ALA A CA 1
ATOM 627 C C . ALA A 1 75 ? 40.074 6.014 -84.495 1.00 95.69 75 ALA A C 1
ATOM 629 O O . ALA A 1 75 ? 39.452 6.186 -83.448 1.00 95.69 75 ALA A O 1
ATOM 630 N N . LEU A 1 76 ? 41.323 6.468 -84.656 1.00 95.94 76 LEU A N 1
ATOM 631 C CA . LEU A 1 76 ? 42.050 7.209 -83.619 1.00 95.94 76 LEU A CA 1
ATOM 632 C C . LEU A 1 76 ? 41.365 8.543 -83.275 1.00 95.94 76 LEU A C 1
ATOM 634 O O . LEU A 1 76 ? 41.207 8.867 -82.101 1.00 95.94 76 LEU A O 1
ATOM 638 N N . LEU A 1 77 ? 40.899 9.297 -84.277 1.00 94.50 77 LEU A N 1
ATOM 639 C CA . LEU A 1 77 ? 40.151 10.544 -84.064 1.00 94.50 77 LEU A CA 1
ATOM 640 C C . LEU A 1 77 ? 38.768 10.324 -83.431 1.00 94.50 77 LEU A C 1
ATOM 642 O O . LEU A 1 77 ? 38.263 11.227 -82.765 1.00 94.50 77 LEU A O 1
ATOM 646 N N . ALA A 1 78 ? 38.147 9.159 -83.630 1.00 95.38 78 ALA A N 1
ATOM 647 C CA . ALA A 1 78 ? 36.916 8.782 -82.942 1.00 95.38 78 ALA A CA 1
ATOM 648 C C . ALA A 1 78 ? 37.189 8.452 -81.466 1.00 95.38 78 ALA A C 1
ATOM 650 O O . ALA A 1 78 ? 36.554 9.041 -80.595 1.00 95.38 78 ALA A O 1
ATOM 651 N N . ALA A 1 79 ? 38.188 7.607 -81.187 1.00 94.38 79 ALA A N 1
ATOM 652 C CA . ALA A 1 79 ? 38.578 7.229 -79.828 1.00 94.38 79 ALA A CA 1
ATOM 653 C C . ALA A 1 79 ? 39.026 8.435 -78.980 1.00 94.38 79 ALA A C 1
ATOM 655 O O . ALA A 1 79 ? 38.605 8.567 -77.834 1.00 94.38 79 ALA A O 1
ATOM 656 N N . LEU A 1 80 ? 39.803 9.365 -79.551 1.00 92.81 80 LEU A N 1
ATOM 657 C CA . LEU A 1 80 ? 40.192 10.604 -78.863 1.00 92.81 80 LEU A CA 1
ATOM 658 C C . LEU A 1 80 ? 38.976 11.468 -78.490 1.00 92.81 80 LEU A C 1
ATOM 660 O O . LEU A 1 80 ? 38.928 11.997 -77.386 1.00 92.81 80 LEU A O 1
ATOM 664 N N . LYS A 1 81 ? 37.969 11.571 -79.368 1.00 92.06 81 LYS A N 1
ATOM 665 C CA . LYS A 1 81 ? 36.718 12.307 -79.094 1.00 92.06 81 LYS A CA 1
ATOM 666 C C . LYS A 1 81 ? 35.788 11.593 -78.117 1.00 92.06 81 LYS A C 1
ATOM 668 O O . LYS A 1 81 ? 34.900 12.226 -77.549 1.00 92.06 81 LYS A O 1
ATOM 673 N N . GLU A 1 82 ? 35.929 10.283 -77.961 1.00 91.56 82 GLU A N 1
ATOM 674 C CA . GLU A 1 82 ? 35.219 9.524 -76.936 1.00 91.56 82 GLU A CA 1
ATOM 675 C C . GLU A 1 82 ? 35.867 9.765 -75.569 1.00 91.56 82 GLU A C 1
ATOM 677 O O . GLU A 1 82 ? 35.173 10.194 -74.653 1.00 91.56 82 GLU A O 1
ATOM 682 N N . GLN A 1 83 ? 37.198 9.668 -75.479 1.00 88.00 83 GLN A N 1
ATOM 683 C CA . GLN A 1 83 ? 37.968 10.011 -74.277 1.00 88.00 83 GLN A CA 1
ATOM 684 C C . GLN A 1 83 ? 37.792 11.479 -73.853 1.00 88.00 83 GLN A C 1
ATOM 686 O O . GLN A 1 83 ? 37.621 11.757 -72.670 1.00 88.00 83 GLN A O 1
ATOM 691 N N . GLU A 1 84 ? 37.765 12.424 -74.796 1.00 83.75 84 GLU A N 1
ATOM 692 C CA . GLU A 1 84 ? 37.484 13.845 -74.532 1.00 83.75 84 GLU A CA 1
ATOM 693 C C . GLU A 1 84 ? 36.107 14.031 -73.866 1.00 83.75 84 GLU A C 1
ATOM 695 O O . GLU A 1 84 ? 35.997 14.715 -72.851 1.00 83.75 84 GLU A O 1
ATOM 700 N N . LYS A 1 85 ? 35.075 13.329 -74.356 1.00 87.38 85 LYS A N 1
ATOM 701 C CA . LYS A 1 85 ? 33.728 13.317 -73.756 1.00 87.38 85 LYS A CA 1
ATOM 702 C C . LYS A 1 85 ? 33.634 12.524 -72.458 1.00 87.38 85 LYS A C 1
ATOM 704 O O . LYS A 1 85 ? 32.699 12.736 -71.694 1.00 87.38 85 LYS A O 1
ATOM 709 N N . GLU A 1 86 ? 34.502 11.548 -72.224 1.00 84.75 86 GLU A N 1
ATOM 710 C CA . GLU A 1 86 ? 34.584 10.863 -70.932 1.00 84.75 86 GLU A CA 1
ATOM 711 C C . GLU A 1 86 ? 35.194 11.790 -69.884 1.00 84.75 86 GLU A C 1
ATOM 713 O O . GLU A 1 86 ? 34.621 11.931 -68.809 1.00 84.75 86 GLU A O 1
ATOM 718 N N . LEU A 1 87 ? 36.268 12.505 -70.230 1.00 79.56 87 LEU A N 1
ATOM 719 C CA . LEU A 1 87 ? 36.884 13.524 -69.379 1.00 79.56 87 LEU A CA 1
ATOM 720 C C . LEU A 1 87 ? 35.940 14.709 -69.113 1.00 79.56 87 LEU A C 1
ATOM 722 O O . LEU A 1 87 ? 35.863 15.162 -67.977 1.00 79.56 87 LEU A O 1
ATOM 726 N N . GLU A 1 88 ? 35.162 15.159 -70.103 1.00 77.50 88 GLU A N 1
ATOM 727 C CA . GLU A 1 88 ? 34.129 16.198 -69.928 1.00 77.50 88 GLU A CA 1
ATOM 728 C C . GLU A 1 88 ? 32.989 15.761 -68.980 1.00 77.50 88 GLU A C 1
ATOM 730 O O . GLU A 1 88 ? 32.390 16.595 -68.303 1.00 77.50 88 GLU A O 1
ATOM 735 N N . LYS A 1 89 ? 32.710 14.451 -68.875 1.00 76.50 89 LYS A N 1
ATOM 736 C CA . LYS A 1 89 ? 31.755 13.883 -67.900 1.00 76.50 89 LYS A CA 1
ATOM 737 C C . LYS A 1 89 ? 32.355 13.663 -66.509 1.00 76.50 89 LYS A C 1
ATOM 739 O O . LYS A 1 89 ? 31.593 13.399 -65.579 1.00 76.50 89 LYS A O 1
ATOM 744 N N . VAL A 1 90 ? 33.681 13.713 -66.343 1.00 77.12 90 VAL A N 1
ATOM 745 C CA . VAL A 1 90 ? 34.301 13.655 -65.013 1.00 77.12 90 VAL A CA 1
ATOM 746 C C . VAL A 1 90 ? 34.069 15.003 -64.343 1.00 77.12 90 VAL A C 1
ATOM 748 O O . VAL A 1 90 ? 34.823 15.954 -64.537 1.00 77.12 90 VAL A O 1
ATOM 751 N N . GLU A 1 91 ? 32.992 15.075 -63.561 1.00 69.56 91 GLU A N 1
ATOM 752 C CA . GLU A 1 91 ? 32.635 16.244 -62.764 1.00 69.56 91 GLU A CA 1
ATOM 753 C C . GLU A 1 91 ? 33.845 16.697 -61.932 1.00 69.56 91 GLU A C 1
ATOM 755 O O . GLU A 1 91 ? 34.362 15.958 -61.089 1.00 69.56 91 GLU A O 1
ATOM 760 N N . ILE A 1 92 ? 34.337 17.907 -62.216 1.00 71.19 92 ILE A N 1
ATOM 761 C CA . ILE A 1 92 ? 35.561 18.441 -61.614 1.00 71.19 92 ILE A CA 1
ATOM 762 C C . ILE A 1 92 ? 35.240 18.885 -60.185 1.00 71.19 92 ILE A C 1
ATOM 764 O O . ILE A 1 92 ? 34.979 20.058 -59.925 1.00 71.19 92 ILE A O 1
ATOM 768 N N . VAL A 1 93 ? 35.254 17.924 -59.258 1.00 77.44 93 VAL A N 1
ATOM 769 C CA . VAL A 1 93 ? 35.062 18.149 -57.821 1.00 77.44 93 VAL A CA 1
ATOM 770 C C . VAL A 1 93 ? 36.091 19.172 -57.342 1.00 77.44 93 VAL A C 1
ATOM 772 O O . VAL A 1 93 ? 37.285 18.875 -57.238 1.00 77.44 93 VAL A O 1
ATOM 775 N N . THR A 1 94 ? 35.639 20.395 -57.065 1.00 83.25 94 THR A N 1
ATOM 776 C CA . THR A 1 94 ? 36.545 21.464 -56.646 1.00 83.25 94 THR A CA 1
ATOM 777 C C . THR A 1 94 ? 36.987 21.255 -55.201 1.00 83.25 94 THR A C 1
ATOM 779 O O . THR A 1 94 ? 36.299 20.619 -54.394 1.00 83.25 94 THR A O 1
ATOM 782 N N . ARG A 1 95 ? 38.137 21.835 -54.838 1.00 87.94 95 ARG A N 1
ATOM 783 C CA . ARG A 1 95 ? 38.607 21.852 -53.447 1.00 87.94 95 ARG A CA 1
ATOM 784 C C . ARG A 1 95 ? 37.542 22.428 -52.507 1.00 87.94 95 ARG A C 1
ATOM 786 O O . ARG A 1 95 ? 37.313 21.869 -51.438 1.00 87.94 95 ARG A O 1
ATOM 793 N N . ASP A 1 96 ? 36.869 23.494 -52.928 1.00 90.31 96 ASP A N 1
ATOM 794 C CA . ASP A 1 96 ? 35.828 24.170 -52.159 1.00 90.31 96 ASP A CA 1
ATOM 795 C C . ASP A 1 96 ? 34.634 23.246 -51.882 1.00 90.31 96 ASP A C 1
ATOM 797 O O . ASP A 1 96 ? 34.031 23.331 -50.816 1.00 90.31 96 ASP A O 1
ATOM 801 N N . ASP A 1 97 ? 34.287 22.344 -52.803 1.00 90.56 97 ASP A N 1
ATOM 802 C CA . ASP A 1 97 ? 33.186 21.391 -52.617 1.00 90.56 97 ASP A CA 1
ATOM 803 C C . ASP A 1 97 ? 33.563 20.255 -51.661 1.00 90.56 97 ASP A C 1
ATOM 805 O O . ASP A 1 97 ? 32.750 19.861 -50.821 1.00 90.56 97 ASP A O 1
ATOM 809 N N . VAL A 1 98 ? 34.824 19.805 -51.689 1.00 91.19 98 VAL A N 1
ATOM 810 C CA . VAL A 1 98 ? 35.372 18.897 -50.665 1.00 91.19 98 VAL A CA 1
ATOM 811 C C . VAL A 1 98 ? 35.386 19.572 -49.291 1.00 91.19 98 VAL A C 1
ATOM 813 O O . VAL A 1 98 ? 34.983 18.955 -48.304 1.00 91.19 98 VAL A O 1
ATOM 816 N N . GLU A 1 99 ? 35.793 20.842 -49.203 1.00 92.62 99 GLU A N 1
ATOM 817 C CA . GLU A 1 99 ? 35.795 21.591 -47.941 1.00 92.62 99 GLU A CA 1
ATOM 818 C C . GLU A 1 99 ? 34.369 21.831 -47.415 1.00 92.62 99 GLU A C 1
ATOM 820 O O . GLU A 1 99 ? 34.116 21.575 -46.235 1.00 92.62 99 GLU A O 1
ATOM 825 N N . LYS A 1 100 ? 33.399 22.194 -48.271 1.00 93.88 100 LYS A N 1
ATOM 826 C CA . LYS A 1 100 ? 31.965 22.269 -47.914 1.00 93.88 100 LYS A CA 1
ATOM 827 C C . LYS A 1 100 ? 31.443 20.929 -47.389 1.00 93.88 100 LYS A C 1
ATOM 829 O O . LYS A 1 100 ? 30.826 20.891 -46.323 1.00 93.88 100 LYS A O 1
ATOM 834 N N . ALA A 1 101 ? 31.709 19.827 -48.094 1.00 94.94 101 ALA A N 1
ATOM 835 C CA . ALA A 1 101 ? 31.271 18.490 -47.695 1.00 94.94 101 ALA A CA 1
ATOM 836 C C . ALA A 1 101 ? 31.915 18.038 -46.371 1.00 94.94 101 ALA A C 1
ATOM 838 O O . ALA A 1 101 ? 31.244 17.451 -45.517 1.00 94.94 101 ALA A O 1
ATOM 839 N N . MET A 1 102 ? 33.196 18.356 -46.156 1.00 94.56 102 MET A N 1
ATOM 840 C CA . MET A 1 102 ? 33.900 18.073 -44.905 1.00 94.56 102 MET A CA 1
ATOM 841 C C . MET A 1 102 ? 33.342 18.897 -43.737 1.00 94.56 102 MET A C 1
ATOM 843 O O . MET A 1 102 ? 33.111 18.338 -42.665 1.00 94.56 102 MET A O 1
ATOM 847 N N . MET A 1 103 ? 33.059 20.188 -43.941 1.00 95.81 103 MET A N 1
ATOM 848 C CA . MET A 1 103 ? 32.429 21.051 -42.932 1.00 95.81 103 MET A CA 1
ATOM 849 C C . MET A 1 103 ? 31.011 20.582 -42.585 1.00 95.81 103 MET A C 1
ATOM 851 O O . MET A 1 103 ? 30.670 20.497 -41.405 1.00 95.81 103 MET A O 1
ATOM 855 N N . ALA A 1 104 ? 30.206 20.200 -43.582 1.00 96.38 104 ALA A N 1
ATOM 856 C CA . ALA A 1 104 ? 28.874 19.635 -43.368 1.00 96.38 104 ALA A CA 1
ATOM 857 C C . ALA A 1 104 ? 28.932 18.318 -42.573 1.00 96.38 104 ALA A C 1
ATOM 859 O O . ALA A 1 104 ? 28.190 18.143 -41.605 1.00 96.38 104 ALA A O 1
ATOM 860 N N . LYS A 1 105 ? 29.867 17.418 -42.912 1.00 97.12 105 LYS A N 1
ATOM 861 C CA . LYS A 1 105 ? 30.098 16.167 -42.173 1.00 97.12 105 LYS A CA 1
ATOM 862 C C . LYS A 1 105 ? 30.575 16.419 -40.738 1.00 97.12 105 LYS A C 1
ATOM 864 O O . LYS A 1 105 ? 30.114 15.740 -39.823 1.00 97.12 105 LYS A O 1
ATOM 869 N N . TRP A 1 106 ? 31.464 17.389 -40.523 1.00 97.62 106 TRP A N 1
ATOM 870 C CA . TRP A 1 106 ? 31.936 17.769 -39.187 1.00 97.62 106 TRP A CA 1
ATOM 871 C C . TRP A 1 106 ? 30.811 18.348 -38.324 1.00 97.62 106 TRP A C 1
ATOM 873 O O . TRP A 1 106 ? 30.645 17.937 -37.177 1.00 97.62 106 TRP A O 1
ATOM 883 N N . GLN A 1 107 ? 29.992 19.242 -38.885 1.00 97.31 107 GLN A N 1
ATOM 884 C CA . GLN A 1 107 ? 28.841 19.809 -38.186 1.00 97.31 107 GLN A CA 1
ATOM 885 C C . GLN A 1 107 ? 27.793 18.731 -37.859 1.00 97.31 107 GLN A C 1
ATOM 887 O O . GLN A 1 107 ? 27.314 18.684 -36.729 1.00 97.31 107 GLN A O 1
ATOM 892 N N . TYR A 1 108 ? 27.518 17.804 -38.786 1.00 97.75 108 TYR A N 1
ATOM 893 C CA . TYR A 1 108 ? 26.659 16.643 -38.529 1.00 97.75 108 TYR A CA 1
ATOM 894 C C . TYR A 1 108 ? 27.172 15.788 -37.360 1.00 97.75 108 TYR A C 1
ATOM 896 O O . TYR A 1 108 ? 26.407 15.490 -36.445 1.00 97.75 108 TYR A O 1
ATOM 904 N N . ILE A 1 109 ? 28.466 15.438 -37.338 1.00 97.94 109 ILE A N 1
ATOM 905 C CA . ILE A 1 109 ? 29.077 14.685 -36.225 1.00 97.94 109 ILE A CA 1
ATOM 906 C C . ILE A 1 109 ? 28.903 15.446 -34.904 1.00 97.94 109 ILE A C 1
ATOM 908 O O . ILE A 1 109 ? 28.432 14.880 -33.923 1.00 97.94 109 ILE A O 1
ATOM 912 N N . LYS A 1 110 ? 29.207 16.745 -34.895 1.00 98.12 110 LYS A N 1
ATOM 913 C CA . LYS A 1 110 ? 29.110 17.621 -33.720 1.00 98.12 110 LYS A CA 1
ATOM 914 C C . LYS A 1 110 ? 27.684 17.747 -33.171 1.00 98.12 110 LYS A C 1
ATOM 916 O O . LYS A 1 110 ? 27.512 17.874 -31.959 1.00 98.12 110 LYS A O 1
ATOM 921 N N . ASP A 1 111 ? 26.668 17.707 -34.029 1.00 97.94 111 ASP A N 1
ATOM 922 C CA . ASP A 1 111 ? 25.263 17.740 -33.611 1.00 97.94 111 ASP A CA 1
ATOM 923 C C . ASP A 1 111 ? 24.756 16.361 -33.156 1.00 97.94 111 ASP A C 1
ATOM 925 O O . ASP A 1 111 ? 24.040 16.283 -32.156 1.00 97.94 111 ASP A O 1
ATOM 929 N N . GLN A 1 112 ? 25.220 15.264 -33.767 1.00 97.88 112 GLN A N 1
ATOM 930 C CA . GLN A 1 112 ? 25.012 13.908 -33.235 1.00 97.88 112 GLN A CA 1
ATOM 931 C C . GLN A 1 112 ? 25.669 13.733 -31.853 1.00 97.88 112 GLN A C 1
ATOM 933 O O . GLN A 1 112 ? 25.066 13.174 -30.941 1.00 97.88 112 GLN A O 1
ATOM 938 N N . GLU A 1 113 ? 26.870 14.278 -31.640 1.00 98.06 113 GLU A N 1
ATOM 939 C CA . GLU A 1 113 ? 27.538 14.290 -30.334 1.00 98.06 113 GLU A CA 1
ATOM 940 C C . GLU A 1 113 ? 26.768 15.082 -29.268 1.00 98.06 113 GLU A C 1
ATOM 942 O O . GLU A 1 113 ? 26.874 14.758 -28.084 1.00 98.06 113 GLU A O 1
ATOM 947 N N . LYS A 1 114 ? 26.033 16.144 -29.636 1.00 98.00 114 LYS A N 1
ATOM 948 C CA . LYS A 1 114 ? 25.111 16.829 -28.707 1.00 98.00 114 LYS A CA 1
ATOM 949 C C . LYS A 1 114 ? 23.937 15.916 -28.375 1.00 98.00 114 LYS A C 1
ATOM 951 O O . LYS A 1 114 ? 23.765 15.582 -27.212 1.00 98.00 114 LYS A O 1
ATOM 956 N N . LEU A 1 115 ? 23.231 15.414 -29.391 1.00 98.25 115 LEU A N 1
ATOM 957 C CA . LEU A 1 115 ? 22.070 14.539 -29.220 1.00 98.25 115 LEU A CA 1
ATOM 958 C C . LEU A 1 115 ? 22.392 13.310 -28.349 1.00 98.25 115 LEU A C 1
ATOM 960 O O . LEU A 1 115 ? 21.629 12.973 -27.449 1.00 98.25 115 LEU A O 1
ATOM 964 N N . ILE A 1 116 ? 23.556 12.681 -28.543 1.00 98.19 116 ILE A N 1
ATOM 965 C CA . ILE A 1 116 ? 24.032 11.562 -27.713 1.00 98.19 116 ILE A CA 1
ATOM 966 C C . ILE A 1 116 ? 24.290 11.988 -26.257 1.00 98.19 116 ILE A C 1
ATOM 968 O O . ILE A 1 116 ? 24.011 11.210 -25.344 1.00 98.19 116 ILE A O 1
ATOM 972 N N . ARG A 1 117 ? 24.801 13.201 -26.004 1.00 98.25 117 ARG A N 1
ATOM 973 C CA . ARG A 1 117 ? 24.938 13.740 -24.637 1.00 98.25 117 ARG A CA 1
ATOM 974 C C . ARG A 1 117 ? 23.576 14.030 -24.015 1.00 98.25 117 ARG A C 1
ATOM 976 O O . ARG A 1 117 ? 23.342 13.604 -22.890 1.00 98.25 117 ARG A O 1
ATOM 983 N N . ASP A 1 118 ? 22.677 14.672 -24.748 1.00 98.38 118 ASP A N 1
ATOM 984 C CA . ASP A 1 118 ? 21.349 15.051 -24.262 1.00 98.38 118 ASP A CA 1
ATOM 985 C C . ASP A 1 118 ? 20.504 13.808 -23.930 1.00 98.38 118 ASP A C 1
ATOM 987 O O . ASP A 1 118 ? 19.903 13.737 -22.858 1.00 98.38 118 ASP A O 1
ATOM 991 N N . MET A 1 119 ? 20.556 12.766 -24.772 1.00 98.38 119 MET A N 1
ATOM 992 C CA . MET A 1 119 ? 19.961 11.457 -24.469 1.00 98.38 119 MET A CA 1
ATOM 993 C C . MET A 1 119 ? 20.590 10.803 -23.231 1.00 98.38 119 MET A C 1
ATOM 995 O O . MET A 1 119 ? 19.862 10.280 -22.394 1.00 98.38 119 MET A O 1
ATOM 999 N N . ARG A 1 120 ? 21.920 10.859 -23.054 1.00 98.38 120 ARG A N 1
ATOM 1000 C CA . ARG A 1 120 ? 22.586 10.331 -21.844 1.00 98.38 120 ARG A CA 1
ATOM 1001 C C . ARG A 1 120 ? 22.174 11.077 -20.572 1.00 98.38 120 ARG A C 1
ATOM 1003 O O . ARG A 1 120 ? 21.971 10.431 -19.548 1.00 98.38 120 ARG A O 1
ATOM 1010 N N . PHE A 1 121 ? 22.005 12.399 -20.628 1.00 98.44 121 PHE A N 1
ATOM 1011 C CA . PHE A 1 121 ? 21.484 13.177 -19.498 1.00 98.44 121 PHE A CA 1
ATOM 1012 C C . PHE A 1 121 ? 20.032 12.804 -19.165 1.00 98.44 121 PHE A C 1
ATOM 1014 O O . PHE A 1 121 ? 19.700 12.660 -17.989 1.00 98.44 121 PHE A O 1
ATOM 1021 N N . GLN A 1 122 ? 19.180 12.596 -20.175 1.00 98.56 122 GLN A N 1
ATOM 1022 C CA . GLN A 1 122 ? 17.801 12.137 -19.966 1.00 98.56 122 GLN A CA 1
ATOM 1023 C C . GLN A 1 122 ? 17.746 10.722 -19.373 1.00 98.56 122 GLN A C 1
ATOM 1025 O O . GLN A 1 122 ? 17.000 10.502 -18.422 1.00 98.56 122 GLN A O 1
ATOM 1030 N N . ILE A 1 123 ? 18.569 9.792 -19.874 1.00 98.31 123 ILE A N 1
ATOM 1031 C CA . ILE A 1 123 ? 18.697 8.428 -19.340 1.00 98.31 123 ILE A CA 1
ATOM 1032 C C . ILE A 1 123 ? 19.105 8.477 -17.863 1.00 98.31 123 ILE A C 1
ATOM 1034 O O . ILE A 1 123 ? 18.344 8.004 -17.026 1.00 98.31 123 ILE A O 1
ATOM 1038 N N . HIS A 1 124 ? 20.203 9.158 -17.519 1.00 98.50 124 HIS A N 1
ATOM 1039 C CA . HIS A 1 124 ? 20.667 9.287 -16.130 1.00 98.50 124 HIS A CA 1
ATOM 1040 C C . HIS A 1 124 ? 19.612 9.923 -15.203 1.00 98.50 124 HIS A C 1
ATOM 1042 O O . HIS A 1 124 ? 19.448 9.521 -14.051 1.00 98.50 124 HIS A O 1
ATOM 1048 N N . TYR A 1 125 ? 18.867 10.921 -15.686 1.00 98.50 125 TYR A N 1
ATOM 1049 C CA . TYR A 1 125 ? 17.783 11.554 -14.926 1.00 98.50 125 TYR A CA 1
ATOM 1050 C C . TYR A 1 125 ? 16.607 10.597 -14.659 1.00 98.50 125 TYR A C 1
ATOM 1052 O O . TYR A 1 125 ? 16.016 10.627 -13.577 1.00 98.50 125 TYR A O 1
ATOM 1060 N N . VAL A 1 126 ? 16.275 9.729 -15.619 1.00 98.44 126 VAL A N 1
ATOM 1061 C CA . VAL A 1 126 ? 15.253 8.685 -15.452 1.00 98.44 126 VAL A CA 1
ATOM 1062 C C . VAL A 1 126 ? 15.763 7.554 -14.555 1.00 98.44 126 VAL A C 1
ATOM 1064 O O . VAL A 1 126 ? 15.033 7.137 -13.662 1.00 98.44 126 VAL A O 1
ATOM 1067 N N . GLU A 1 127 ? 17.013 7.115 -14.711 1.00 98.31 127 GLU A N 1
ATOM 1068 C CA . GLU A 1 127 ? 17.666 6.121 -13.846 1.00 98.31 127 GLU A CA 1
ATOM 1069 C C . GLU A 1 127 ? 17.683 6.576 -12.378 1.00 98.31 127 GLU A C 1
ATOM 1071 O O . GLU A 1 127 ? 17.286 5.821 -11.492 1.00 98.31 127 GLU A O 1
ATOM 1076 N N . GLN A 1 128 ? 18.037 7.837 -12.109 1.00 98.25 128 GLN A N 1
ATOM 1077 C CA . GLN A 1 128 ? 18.021 8.398 -10.755 1.00 98.25 128 GLN A CA 1
ATOM 1078 C C . GLN A 1 128 ? 16.609 8.397 -10.137 1.00 98.25 128 GLN A C 1
ATOM 1080 O O . GLN A 1 128 ? 16.452 8.057 -8.963 1.00 98.25 128 GLN A O 1
ATOM 1085 N N . LYS A 1 129 ? 15.570 8.727 -10.920 1.00 98.31 129 LYS A N 1
ATOM 1086 C CA . LYS A 1 129 ? 14.167 8.622 -10.477 1.00 98.31 129 LYS A CA 1
ATOM 1087 C C . LYS A 1 129 ? 13.717 7.177 -10.268 1.00 98.31 129 LYS A C 1
ATOM 1089 O O . LYS A 1 129 ? 12.941 6.915 -9.352 1.00 98.31 129 LYS A O 1
ATOM 1094 N N . LEU A 1 130 ? 14.187 6.252 -11.102 1.00 98.31 130 LEU A N 1
ATOM 1095 C CA . LEU A 1 130 ? 13.878 4.829 -10.994 1.00 98.31 130 LEU A CA 1
ATOM 1096 C C . LEU A 1 130 ? 14.468 4.257 -9.702 1.00 98.31 130 LEU A C 1
ATOM 1098 O O . LEU A 1 130 ? 13.745 3.596 -8.967 1.00 98.31 130 LEU A O 1
ATOM 1102 N N . VAL A 1 131 ? 15.716 4.595 -9.356 1.00 98.25 131 VAL A N 1
ATOM 1103 C CA . VAL A 1 131 ? 16.329 4.214 -8.069 1.00 98.25 131 VAL A CA 1
ATOM 1104 C C . VAL A 1 131 ? 15.544 4.784 -6.881 1.00 98.25 131 VAL A C 1
ATOM 1106 O O . VAL A 1 131 ? 15.257 4.050 -5.939 1.00 98.25 131 VAL A O 1
ATOM 1109 N N . GLN A 1 132 ? 15.122 6.054 -6.934 1.00 97.69 132 GLN A N 1
ATOM 1110 C CA . GLN A 1 132 ? 14.260 6.638 -5.893 1.00 97.69 132 GLN A CA 1
ATOM 1111 C C . GLN A 1 132 ? 12.946 5.855 -5.740 1.00 97.69 132 GLN A C 1
ATOM 1113 O O . GLN A 1 132 ? 12.589 5.457 -4.631 1.00 97.69 132 GLN A O 1
ATOM 1118 N N . LYS A 1 133 ? 12.254 5.563 -6.848 1.00 98.00 133 LYS A N 1
ATOM 1119 C CA . LYS A 1 133 ? 11.009 4.784 -6.816 1.00 98.00 133 LYS A CA 1
ATOM 1120 C C . LYS A 1 133 ? 11.217 3.322 -6.418 1.00 98.00 133 LYS A C 1
ATOM 1122 O O . LYS A 1 133 ? 10.334 2.766 -5.774 1.00 98.00 133 LYS A O 1
ATOM 1127 N N . GLN A 1 134 ? 12.379 2.729 -6.692 1.00 98.19 134 GLN A N 1
ATOM 1128 C CA . GLN A 1 134 ? 12.731 1.411 -6.170 1.00 98.19 134 GLN A CA 1
ATOM 1129 C C . GLN A 1 134 ? 12.846 1.444 -4.642 1.00 98.19 134 GLN A C 1
ATOM 1131 O O . GLN A 1 134 ? 12.189 0.645 -3.990 1.00 98.19 134 GLN A O 1
ATOM 1136 N N . THR A 1 135 ? 13.545 2.424 -4.052 1.00 97.38 135 THR A N 1
ATOM 1137 C CA . THR A 1 135 ? 13.629 2.528 -2.578 1.00 97.38 135 THR A CA 1
ATOM 1138 C C . THR A 1 135 ? 12.269 2.749 -1.900 1.00 97.38 135 THR A C 1
ATOM 1140 O O . THR A 1 135 ? 12.052 2.286 -0.783 1.00 97.38 135 THR A O 1
ATOM 1143 N N . GLU A 1 136 ? 11.318 3.393 -2.584 1.00 97.94 136 GLU A N 1
ATOM 1144 C CA . GLU A 1 136 ? 9.929 3.523 -2.125 1.00 97.94 136 GLU A CA 1
ATOM 1145 C C . GLU A 1 136 ? 9.166 2.186 -2.203 1.00 97.94 136 GLU A C 1
ATOM 1147 O O . GLU A 1 136 ? 8.458 1.827 -1.264 1.00 97.94 136 GLU A O 1
ATOM 1152 N N . ILE A 1 137 ? 9.353 1.403 -3.272 1.00 98.00 137 ILE A N 1
ATOM 1153 C CA . ILE A 1 137 ? 8.807 0.038 -3.402 1.00 98.00 137 ILE A CA 1
ATOM 1154 C C . ILE A 1 137 ? 9.412 -0.900 -2.347 1.00 98.00 137 ILE A C 1
ATOM 1156 O O . ILE A 1 137 ? 8.687 -1.694 -1.746 1.00 98.00 137 ILE A O 1
ATOM 1160 N N . ASP A 1 138 ? 10.712 -0.793 -2.080 1.00 97.69 138 ASP A N 1
ATOM 1161 C CA . ASP A 1 138 ? 11.422 -1.593 -1.077 1.00 97.69 138 ASP A CA 1
ATOM 1162 C C . ASP A 1 138 ? 10.916 -1.261 0.341 1.00 97.69 138 ASP A C 1
ATOM 1164 O O . ASP A 1 138 ? 10.684 -2.161 1.150 1.00 97.69 138 ASP A O 1
ATOM 1168 N N . TYR A 1 139 ? 10.632 0.018 0.622 1.00 97.56 139 TYR A N 1
ATOM 1169 C CA . TYR A 1 139 ? 9.984 0.449 1.864 1.00 97.56 139 TYR A CA 1
ATOM 1170 C C . TYR A 1 139 ? 8.558 -0.109 1.997 1.00 97.56 139 TYR A C 1
ATOM 1172 O O . TYR A 1 139 ? 8.229 -0.730 3.011 1.00 97.56 139 TYR A O 1
ATOM 1180 N N . TRP A 1 140 ? 7.707 0.055 0.978 1.00 97.56 140 TRP A N 1
ATOM 1181 C CA . TRP A 1 140 ? 6.318 -0.416 1.040 1.00 97.56 140 TRP A CA 1
ATOM 1182 C C . TRP A 1 140 ? 6.203 -1.944 1.078 1.00 97.56 140 TRP A C 1
ATOM 1184 O O . TRP A 1 140 ? 5.296 -2.472 1.722 1.00 97.56 140 TRP A O 1
ATOM 1194 N N . THR A 1 141 ? 7.122 -2.676 0.441 1.00 97.69 141 THR A N 1
ATOM 1195 C CA . THR A 1 141 ? 7.162 -4.144 0.526 1.00 97.69 141 THR A CA 1
ATOM 1196 C C . THR A 1 141 ? 7.678 -4.621 1.884 1.00 97.69 141 THR A C 1
ATOM 1198 O O . THR A 1 141 ? 7.078 -5.531 2.456 1.00 97.69 141 THR A O 1
ATOM 1201 N N . ALA A 1 142 ? 8.690 -3.971 2.471 1.00 97.31 142 ALA A N 1
ATOM 1202 C CA . ALA A 1 142 ? 9.101 -4.230 3.854 1.00 97.31 142 ALA A CA 1
ATOM 1203 C C . ALA A 1 142 ? 7.961 -3.955 4.856 1.00 97.31 142 ALA A C 1
ATOM 1205 O O . ALA A 1 142 ? 7.675 -4.796 5.713 1.00 97.31 142 ALA A O 1
ATOM 1206 N N . TYR A 1 143 ? 7.247 -2.832 4.706 1.00 97.75 143 TYR A N 1
ATOM 1207 C CA . TYR A 1 143 ? 6.076 -2.512 5.524 1.00 97.75 143 TYR A CA 1
ATOM 1208 C C . TYR A 1 143 ? 4.969 -3.562 5.365 1.00 97.75 143 TYR A C 1
ATOM 1210 O O . TYR A 1 143 ? 4.485 -4.095 6.360 1.00 97.75 143 TYR A O 1
ATOM 1218 N N . LYS A 1 144 ? 4.602 -3.927 4.130 1.00 96.81 144 LYS A N 1
ATOM 1219 C CA . LYS A 1 144 ? 3.578 -4.949 3.858 1.00 96.81 144 LYS A CA 1
ATOM 1220 C C . LYS A 1 144 ? 3.918 -6.310 4.477 1.00 96.81 144 LYS A C 1
ATOM 1222 O O . LYS A 1 144 ? 3.023 -6.988 4.969 1.00 96.81 144 LYS A O 1
ATOM 1227 N N . ASN A 1 145 ? 5.190 -6.705 4.445 1.00 94.56 145 ASN A N 1
ATOM 1228 C CA . ASN A 1 145 ? 5.630 -8.022 4.904 1.00 94.56 145 ASN A CA 1
ATOM 1229 C C . ASN A 1 145 ? 5.823 -8.106 6.429 1.00 94.56 145 ASN A C 1
ATOM 1231 O O . ASN A 1 145 ? 5.628 -9.178 6.997 1.00 94.56 145 ASN A O 1
ATOM 1235 N N . VAL A 1 146 ? 6.219 -7.007 7.087 1.00 95.44 146 VAL A N 1
ATOM 1236 C CA . VAL A 1 146 ? 6.567 -6.988 8.522 1.00 95.44 146 VAL A CA 1
ATOM 1237 C C . VAL A 1 146 ? 5.733 -5.963 9.291 1.00 95.44 146 VAL A C 1
ATOM 1239 O O . VAL A 1 146 ? 4.898 -6.357 10.103 1.00 95.44 146 VAL A O 1
ATOM 1242 N N . GLY A 1 147 ? 5.885 -4.667 8.997 1.00 95.00 147 GLY A N 1
ATOM 1243 C CA . GLY A 1 147 ? 5.241 -3.583 9.758 1.00 95.00 147 GLY A CA 1
ATOM 1244 C C . GLY A 1 147 ? 3.709 -3.677 9.819 1.00 95.00 147 GLY A C 1
ATOM 1245 O O . GLY A 1 147 ? 3.107 -3.397 10.851 1.00 95.00 147 GLY A O 1
ATOM 1246 N N . SER A 1 148 ? 3.059 -4.159 8.758 1.00 96.19 148 SER A N 1
ATOM 1247 C CA . SER A 1 148 ? 1.613 -4.413 8.726 1.00 96.19 148 SER A CA 1
ATOM 1248 C C . SER A 1 148 ? 1.182 -5.520 9.701 1.00 96.19 148 SER A C 1
ATOM 1250 O O . SER A 1 148 ? 0.106 -5.429 10.291 1.00 96.19 148 SER A O 1
ATOM 1252 N N . SER A 1 149 ? 2.032 -6.527 9.932 1.00 96.56 149 SER A N 1
ATOM 1253 C CA . SER A 1 149 ? 1.809 -7.565 10.947 1.00 96.56 149 SER A CA 1
ATOM 1254 C C . SER A 1 149 ? 2.070 -7.027 12.356 1.00 96.56 149 SER A C 1
ATOM 1256 O O . SER A 1 149 ? 1.278 -7.266 13.264 1.00 96.56 149 SER A O 1
ATOM 1258 N N . GLU A 1 150 ? 3.132 -6.239 12.543 1.00 96.94 150 GLU A N 1
ATOM 1259 C CA . GLU A 1 150 ? 3.468 -5.613 13.829 1.00 96.94 150 GLU A CA 1
ATOM 1260 C C . GLU A 1 150 ? 2.367 -4.651 14.295 1.00 96.94 150 GLU A C 1
ATOM 1262 O O . GLU A 1 150 ? 1.826 -4.823 15.389 1.00 96.94 150 GLU A O 1
ATOM 1267 N N . HIS A 1 151 ? 1.941 -3.715 13.441 1.00 97.62 151 HIS A N 1
ATOM 1268 C CA . HIS A 1 151 ? 0.814 -2.828 13.730 1.00 97.62 151 HIS A CA 1
ATOM 1269 C C . HIS A 1 151 ? -0.510 -3.591 13.851 1.00 97.62 151 HIS A C 1
ATOM 1271 O O . HIS A 1 151 ? -1.297 -3.286 14.741 1.00 97.62 151 HIS A O 1
ATOM 1277 N N . GLY A 1 152 ? -0.755 -4.621 13.031 1.00 97.94 152 GLY A N 1
ATOM 1278 C CA . GLY A 1 152 ? -1.945 -5.471 13.158 1.00 97.94 152 GLY A CA 1
ATOM 1279 C C . GLY A 1 152 ? -2.010 -6.230 14.491 1.00 97.94 152 GLY A C 1
ATOM 1280 O O . GLY A 1 152 ? -3.089 -6.409 15.054 1.00 97.94 152 GLY A O 1
ATOM 1281 N N . ASN A 1 153 ? -0.862 -6.637 15.040 1.00 97.50 153 ASN A N 1
ATOM 1282 C CA . ASN A 1 153 ? -0.770 -7.212 16.381 1.00 97.50 153 ASN A CA 1
ATOM 1283 C C . ASN A 1 153 ? -0.934 -6.135 17.468 1.00 97.50 153 ASN A C 1
ATOM 1285 O O . ASN A 1 153 ? -1.655 -6.368 18.434 1.00 97.50 153 ASN A O 1
ATOM 1289 N N . GLN A 1 154 ? -0.336 -4.950 17.302 1.00 98.06 154 GLN A N 1
ATOM 1290 C CA . GLN A 1 154 ? -0.478 -3.826 18.236 1.00 98.06 154 GLN A CA 1
ATOM 1291 C C . GLN A 1 154 ? -1.935 -3.347 18.350 1.00 98.06 154 GLN A C 1
ATOM 1293 O O . GLN A 1 154 ? -2.427 -3.159 19.460 1.00 98.06 154 GLN A O 1
ATOM 1298 N N . ILE A 1 155 ? -2.642 -3.220 17.222 1.00 98.12 155 ILE A N 1
ATOM 1299 C CA . ILE A 1 155 ? -4.081 -2.926 17.175 1.00 98.12 155 ILE A CA 1
ATOM 1300 C C . ILE A 1 155 ? -4.854 -4.010 17.930 1.00 98.12 155 ILE A C 1
ATOM 1302 O O . ILE A 1 155 ? -5.618 -3.679 18.829 1.00 98.12 155 ILE A O 1
ATOM 1306 N N . ARG A 1 156 ? -4.588 -5.298 17.661 1.00 98.31 156 ARG A N 1
ATOM 1307 C CA . ARG A 1 156 ? -5.261 -6.413 18.350 1.00 98.31 156 ARG A CA 1
ATOM 1308 C C . ARG A 1 156 ? -5.050 -6.396 19.869 1.00 98.31 156 ARG A C 1
ATOM 1310 O O . ARG A 1 156 ? -5.978 -6.721 20.603 1.00 98.31 156 ARG A O 1
ATOM 1317 N N . PHE A 1 157 ? -3.861 -6.029 20.353 1.00 98.31 157 PHE A N 1
ATOM 1318 C CA . PHE A 1 157 ? -3.619 -5.878 21.793 1.00 98.31 157 PHE A CA 1
ATOM 1319 C C . PHE A 1 157 ? -4.423 -4.711 22.383 1.00 98.31 157 PHE A C 1
ATOM 1321 O O . PHE A 1 157 ? -5.090 -4.895 23.396 1.00 98.31 157 PHE A O 1
ATOM 1328 N N . LEU A 1 158 ? -4.451 -3.553 21.715 1.00 98.44 158 LEU A N 1
ATOM 1329 C CA . LEU A 1 158 ? -5.256 -2.405 22.149 1.00 98.44 158 LEU A CA 1
ATOM 1330 C C . LEU A 1 158 ? -6.765 -2.708 22.124 1.00 98.44 158 LEU A C 1
ATOM 1332 O O . LEU A 1 158 ? -7.471 -2.339 23.055 1.00 98.44 158 LEU A O 1
ATOM 1336 N N . GLU A 1 159 ? -7.263 -3.430 21.117 1.00 98.25 159 GLU A N 1
ATOM 1337 C CA . GLU A 1 159 ? -8.651 -3.914 21.064 1.00 98.25 159 GLU A CA 1
ATOM 1338 C C . GLU A 1 159 ? -8.971 -4.878 22.220 1.00 98.25 159 GLU A C 1
ATOM 1340 O O . GLU A 1 159 ? -10.045 -4.793 22.817 1.00 98.25 159 GLU A O 1
ATOM 1345 N N . GLN A 1 160 ? -8.039 -5.772 22.572 1.00 98.50 160 GLN A N 1
ATOM 1346 C CA . GLN A 1 160 ? -8.184 -6.678 23.715 1.00 98.50 160 GLN A CA 1
ATOM 1347 C C . GLN A 1 160 ? -8.172 -5.935 25.054 1.00 98.50 160 GLN A C 1
ATOM 1349 O O . GLN A 1 160 ? -8.955 -6.282 25.933 1.00 98.50 160 GLN A O 1
ATOM 1354 N N . ASP A 1 161 ? -7.326 -4.920 25.220 1.00 98.44 161 ASP A N 1
ATOM 1355 C CA . ASP A 1 161 ? -7.267 -4.131 26.453 1.00 98.44 161 ASP A CA 1
ATOM 1356 C C . ASP A 1 161 ? -8.484 -3.201 26.590 1.00 98.44 161 ASP A C 1
ATOM 1358 O O . ASP A 1 161 ? -9.058 -3.112 27.671 1.00 98.44 161 ASP A O 1
ATOM 1362 N N . ILE A 1 162 ? -8.978 -2.614 25.491 1.00 98.25 162 ILE A N 1
ATOM 1363 C CA . ILE A 1 162 ? -10.271 -1.905 25.459 1.00 98.25 162 ILE A CA 1
ATOM 1364 C C . ILE A 1 162 ? -11.427 -2.849 25.822 1.00 98.25 162 ILE A C 1
ATOM 1366 O O . ILE A 1 162 ? -12.365 -2.427 26.496 1.00 98.25 162 ILE A O 1
ATOM 1370 N N . LYS A 1 163 ? -11.380 -4.117 25.393 1.00 98.50 163 LYS A N 1
ATOM 1371 C CA . LYS A 1 163 ? -12.395 -5.113 25.755 1.00 98.50 163 LYS A CA 1
ATOM 1372 C C . LYS A 1 163 ? -12.355 -5.439 27.254 1.00 98.50 163 LYS A C 1
ATOM 1374 O O . LYS A 1 163 ? -13.399 -5.347 27.889 1.00 98.50 163 LYS A O 1
ATOM 1379 N N . LYS A 1 164 ? -11.174 -5.715 27.825 1.00 98.38 164 LYS A N 1
ATOM 1380 C CA . LYS A 1 164 ? -11.006 -5.936 29.277 1.00 98.38 164 LYS A CA 1
ATOM 1381 C C . LYS A 1 164 ? -11.505 -4.743 30.086 1.00 98.38 164 LYS A C 1
ATOM 1383 O O . LYS A 1 164 ? -12.326 -4.923 30.964 1.00 98.38 164 LYS A O 1
ATOM 1388 N N . LEU A 1 165 ? -11.114 -3.520 29.718 1.00 98.38 165 LEU A N 1
ATOM 1389 C CA . LEU A 1 165 ? -11.534 -2.300 30.418 1.00 98.38 165 LEU A CA 1
ATOM 1390 C C . LEU A 1 165 ? -13.052 -2.045 30.371 1.00 98.38 165 LEU A C 1
ATOM 1392 O O . LEU A 1 165 ? -13.559 -1.292 31.199 1.00 98.38 165 LEU A O 1
ATOM 1396 N N . LYS A 1 166 ? -13.781 -2.646 29.419 1.00 98.19 166 LYS A N 1
ATOM 1397 C CA . LYS A 1 166 ? -15.252 -2.674 29.437 1.00 98.19 166 LYS A CA 1
ATOM 1398 C C . LYS A 1 166 ? -15.783 -3.746 30.380 1.00 98.19 166 LYS A C 1
ATOM 1400 O O . LYS A 1 166 ? -16.662 -3.439 31.169 1.00 98.19 166 LYS A O 1
ATOM 1405 N N . GLU A 1 167 ? -15.219 -4.949 30.340 1.00 98.25 167 GLU A N 1
ATOM 1406 C CA . GLU A 1 167 ? -15.581 -6.056 31.237 1.00 98.25 167 GLU A CA 1
ATOM 1407 C C . GLU A 1 167 ? -15.328 -5.675 32.715 1.00 98.25 167 GLU A C 1
ATOM 1409 O O . GLU A 1 167 ? -16.243 -5.760 33.529 1.00 98.25 167 GLU A O 1
ATOM 1414 N N . ASP A 1 168 ? -14.160 -5.104 33.031 1.00 98.31 168 ASP A N 1
ATOM 1415 C CA . ASP A 1 168 ? -13.800 -4.549 34.347 1.00 98.31 168 ASP A CA 1
ATOM 1416 C C . ASP A 1 168 ? -14.783 -3.449 34.810 1.00 98.31 168 ASP A C 1
ATOM 1418 O O . ASP A 1 168 ? -15.101 -3.334 35.997 1.00 98.31 168 ASP A O 1
ATOM 1422 N N . LEU A 1 169 ? -15.261 -2.609 33.881 1.00 98.12 169 LEU A N 1
ATOM 1423 C CA . LEU A 1 169 ? -16.212 -1.530 34.168 1.00 98.12 169 LEU A CA 1
ATOM 1424 C C . LEU A 1 169 ? -17.627 -2.074 34.382 1.00 98.12 169 LEU A C 1
ATOM 1426 O O . LEU A 1 169 ? -18.305 -1.631 35.306 1.00 98.12 169 LEU A O 1
ATOM 1430 N N . GLU A 1 170 ? -18.063 -3.037 33.572 1.00 98.06 170 GLU A N 1
ATOM 1431 C CA . GLU A 1 170 ? -19.347 -3.724 33.718 1.00 98.06 170 GLU A CA 1
ATOM 1432 C C . GLU A 1 170 ? -19.405 -4.450 35.075 1.00 98.06 170 GLU A C 1
ATOM 1434 O O . GLU A 1 170 ? -20.320 -4.185 35.861 1.00 98.06 170 GLU A O 1
ATOM 1439 N N . GLU A 1 171 ? -18.374 -5.230 35.431 1.00 98.00 171 GLU A N 1
ATOM 1440 C CA . GLU A 1 171 ? -18.230 -5.855 36.757 1.00 98.00 171 GLU A CA 1
ATOM 1441 C C . GLU A 1 171 ? -18.262 -4.821 37.897 1.00 98.00 171 GLU A C 1
ATOM 1443 O O . GLU A 1 171 ? -18.971 -5.008 38.891 1.00 98.00 171 GLU A O 1
ATOM 1448 N N . MET A 1 172 ? -17.557 -3.693 37.751 1.00 97.88 172 MET A N 1
ATOM 1449 C CA . MET A 1 172 ? -17.561 -2.614 38.743 1.00 97.88 172 MET A CA 1
ATOM 1450 C C . MET A 1 172 ? -18.945 -1.957 38.889 1.00 97.88 172 MET A C 1
ATOM 1452 O O . MET A 1 172 ? -19.372 -1.663 40.010 1.00 97.88 172 MET A O 1
ATOM 1456 N N . THR A 1 173 ? -19.671 -1.735 37.789 1.00 97.81 173 THR A N 1
ATOM 1457 C CA . THR A 1 173 ? -21.029 -1.170 37.843 1.00 97.81 173 THR A CA 1
ATOM 1458 C C . THR A 1 173 ? -22.025 -2.125 38.490 1.00 97.81 173 THR A C 1
ATOM 1460 O O . THR A 1 173 ? -22.828 -1.681 39.312 1.00 97.81 173 THR A O 1
ATOM 1463 N N . GLU A 1 174 ? -21.929 -3.429 38.223 1.00 97.62 174 GLU A N 1
ATOM 1464 C CA . GLU A 1 174 ? -22.759 -4.444 38.873 1.00 97.62 174 GLU A CA 1
ATOM 1465 C C . GLU A 1 174 ? -22.430 -4.584 40.366 1.00 97.62 174 GLU A C 1
ATOM 1467 O O . GLU A 1 174 ? -23.343 -4.623 41.194 1.00 97.62 174 GLU A O 1
ATOM 1472 N N . PHE A 1 175 ? -21.148 -4.543 40.748 1.00 98.12 175 PHE A N 1
ATOM 1473 C CA . PHE A 1 175 ? -20.732 -4.498 42.153 1.00 98.12 175 PHE A CA 1
ATOM 1474 C C . PHE A 1 175 ? -21.328 -3.292 42.898 1.00 98.12 175 PHE A C 1
ATOM 1476 O O . PHE A 1 175 ? -21.855 -3.442 44.007 1.00 98.12 175 PHE A O 1
ATOM 1483 N N . PHE A 1 176 ? -21.296 -2.097 42.295 1.00 97.75 176 PHE A N 1
ATOM 1484 C CA . PHE A 1 176 ? -21.916 -0.911 42.888 1.00 97.75 176 PHE A CA 1
ATOM 1485 C C . PHE A 1 176 ? -23.447 -0.993 42.902 1.00 97.75 176 PHE A C 1
ATOM 1487 O O . PHE A 1 176 ? -24.053 -0.580 43.891 1.00 97.75 176 PHE A O 1
ATOM 1494 N N . ARG A 1 177 ? -24.080 -1.569 41.870 1.00 98.25 177 ARG A N 1
ATOM 1495 C CA . ARG A 1 177 ? -25.533 -1.799 41.819 1.00 98.25 177 ARG A CA 1
ATOM 1496 C C . ARG A 1 177 ? -25.991 -2.709 42.960 1.00 98.25 177 ARG A C 1
ATOM 1498 O O . ARG A 1 177 ? -26.934 -2.362 43.665 1.00 98.25 177 ARG A O 1
ATOM 1505 N N . ILE A 1 178 ? -25.294 -3.825 43.179 1.00 97.81 178 ILE A N 1
ATOM 1506 C CA . ILE A 1 178 ? -25.566 -4.770 44.273 1.00 97.81 178 ILE A CA 1
ATOM 1507 C C . ILE A 1 178 ? -25.323 -4.097 45.630 1.00 97.81 178 ILE A C 1
ATOM 1509 O O . ILE A 1 178 ? -26.212 -4.092 46.477 1.00 97.81 178 ILE A O 1
ATOM 1513 N N . SER A 1 179 ? -24.170 -3.442 45.813 1.00 97.50 179 SER A N 1
ATOM 1514 C CA . SER A 1 179 ? -23.820 -2.745 47.063 1.00 97.50 179 SER A CA 1
ATOM 1515 C C . SER A 1 179 ? -24.827 -1.653 47.450 1.00 97.50 179 SER A C 1
ATOM 1517 O O . SER A 1 179 ? -25.083 -1.429 48.637 1.00 97.50 179 SER A O 1
ATOM 1519 N N . LEU A 1 180 ? -25.399 -0.966 46.455 1.00 97.62 180 LEU A N 1
ATOM 1520 C CA . LEU A 1 180 ? -26.428 0.057 46.629 1.00 97.62 180 LEU A CA 1
ATOM 1521 C C . LEU A 1 180 ? -27.797 -0.554 46.963 1.00 97.62 180 LEU A C 1
ATOM 1523 O O . LEU A 1 180 ? -28.487 -0.023 47.833 1.00 97.62 180 LEU A O 1
ATOM 1527 N N . GLU A 1 181 ? -28.176 -1.677 46.350 1.00 97.75 181 GLU A N 1
ATOM 1528 C CA . GLU A 1 181 ? -29.424 -2.374 46.689 1.00 97.75 181 GLU A CA 1
ATOM 1529 C C . GLU A 1 181 ? -29.362 -2.986 48.096 1.00 97.75 181 GLU A C 1
ATOM 1531 O O . GLU A 1 181 ? -30.268 -2.776 48.900 1.00 97.75 181 GLU A O 1
ATOM 1536 N N . GLU A 1 182 ? -28.242 -3.613 48.468 1.00 97.88 182 GLU A N 1
ATOM 1537 C CA . GLU A 1 182 ? -27.995 -4.051 49.847 1.00 97.88 182 GLU A CA 1
ATOM 1538 C C . GLU A 1 182 ? -28.049 -2.889 50.851 1.00 97.88 182 GLU A C 1
ATOM 1540 O O . GLU A 1 182 ? -28.446 -3.078 52.004 1.00 97.88 182 GLU A O 1
ATOM 1545 N N . ALA A 1 183 ? -27.612 -1.688 50.452 1.00 97.81 183 ALA A N 1
ATOM 1546 C CA . ALA A 1 183 ? -27.677 -0.502 51.298 1.00 97.81 183 ALA A CA 1
ATOM 1547 C C . ALA A 1 183 ? -29.121 -0.019 51.487 1.00 97.81 183 ALA A C 1
ATOM 1549 O O . ALA A 1 183 ? -29.494 0.271 52.627 1.00 97.81 183 ALA A O 1
ATOM 1550 N N . LYS A 1 184 ? -29.943 -0.004 50.425 1.00 98.06 184 LYS A N 1
ATOM 1551 C CA . LYS A 1 184 ? -31.392 0.240 50.534 1.00 98.06 184 LYS A CA 1
ATOM 1552 C C . LYS A 1 184 ? -32.045 -0.792 51.441 1.00 98.06 184 LYS A C 1
ATOM 1554 O O . LYS A 1 184 ? -32.616 -0.408 52.451 1.00 98.06 184 LYS A O 1
ATOM 1559 N N . GLU A 1 185 ? -31.855 -2.088 51.182 1.00 97.69 185 GLU A N 1
ATOM 1560 C CA . GLU A 1 185 ? -32.439 -3.152 52.004 1.00 97.69 185 GLU A CA 1
ATOM 1561 C C . GLU A 1 185 ? -32.061 -3.017 53.487 1.00 97.69 185 GLU A C 1
ATOM 1563 O O . GLU A 1 185 ? -32.882 -3.283 54.364 1.00 97.69 185 GLU A O 1
ATOM 1568 N N . ARG A 1 186 ? -30.826 -2.605 53.803 1.00 97.75 186 ARG A N 1
ATOM 1569 C CA . ARG A 1 186 ? -30.399 -2.332 55.185 1.00 97.75 186 ARG A CA 1
ATOM 1570 C C . ARG A 1 186 ? -31.085 -1.099 55.780 1.00 97.75 186 ARG A C 1
ATOM 1572 O O . ARG A 1 186 ? -31.434 -1.129 56.962 1.00 97.75 186 ARG A O 1
ATOM 1579 N N . ILE A 1 187 ? -31.309 -0.047 54.995 1.00 97.56 187 ILE A N 1
ATOM 1580 C CA . ILE A 1 187 ? -32.091 1.130 55.400 1.00 97.56 187 ILE A CA 1
ATOM 1581 C C . ILE A 1 187 ? -33.557 0.734 55.617 1.00 97.56 187 ILE A C 1
ATOM 1583 O O . ILE A 1 187 ? -34.075 0.964 56.703 1.00 97.56 187 ILE A O 1
ATOM 1587 N N . ASP A 1 188 ? -34.195 0.040 54.680 1.00 97.12 188 ASP A N 1
ATOM 1588 C CA . ASP A 1 188 ? -35.598 -0.378 54.773 1.00 97.12 188 ASP A CA 1
ATOM 1589 C C . ASP A 1 188 ? -35.826 -1.321 55.962 1.00 97.12 188 ASP A C 1
ATOM 1591 O O . ASP A 1 188 ? -36.696 -1.098 56.803 1.00 97.12 188 ASP A O 1
ATOM 1595 N N . LYS A 1 189 ? -34.958 -2.324 56.145 1.00 97.50 189 LYS A N 1
ATOM 1596 C CA . LYS A 1 189 ? -35.011 -3.226 57.309 1.00 97.50 189 LYS A CA 1
ATOM 1597 C C . LYS A 1 189 ? -34.725 -2.507 58.634 1.00 97.50 189 LYS A C 1
ATOM 1599 O O . LYS A 1 189 ? -35.066 -3.043 59.687 1.00 97.50 189 LYS A O 1
ATOM 1604 N N . THR A 1 190 ? -34.080 -1.337 58.651 1.00 97.31 190 THR A N 1
ATOM 1605 C CA . THR A 1 190 ? -33.883 -0.559 59.892 1.00 97.31 190 THR A CA 1
ATOM 1606 C C . THR A 1 190 ? -34.985 0.473 60.124 1.00 97.31 190 THR A C 1
ATOM 1608 O O . THR A 1 190 ? -35.399 0.640 61.271 1.00 97.31 190 THR A O 1
ATOM 1611 N N . THR A 1 191 ? -35.536 1.096 59.081 1.00 96.81 191 THR A N 1
ATOM 1612 C CA . THR A 1 191 ? -36.679 2.017 59.184 1.00 96.81 191 THR A CA 1
ATOM 1613 C C . THR A 1 191 ? -37.978 1.283 59.515 1.00 96.81 191 THR A C 1
ATOM 1615 O O . THR A 1 191 ? -38.725 1.775 60.360 1.00 96.81 191 THR A O 1
ATOM 1618 N N . LEU A 1 192 ? -38.211 0.081 58.967 1.00 97.38 192 LEU A N 1
ATOM 1619 C CA . LEU A 1 192 ? -39.331 -0.792 59.351 1.00 97.38 192 LEU A CA 1
ATOM 1620 C C . LEU A 1 192 ? -39.300 -1.112 60.852 1.00 97.38 192 LEU A C 1
ATOM 1622 O O . LEU A 1 192 ? -40.253 -0.788 61.555 1.00 97.38 192 LEU A O 1
ATOM 1626 N N . ARG A 1 193 ? -38.167 -1.598 61.378 1.00 96.62 193 ARG A N 1
ATOM 1627 C CA . ARG A 1 193 ? -38.002 -1.868 62.821 1.00 96.62 193 ARG A CA 1
ATOM 1628 C C . ARG A 1 193 ? -38.176 -0.620 63.687 1.00 96.62 193 ARG A C 1
ATOM 1630 O O . ARG A 1 193 ? -38.761 -0.687 64.762 1.00 96.62 193 ARG A O 1
ATOM 1637 N N . GLN A 1 194 ? -37.699 0.541 63.230 1.00 96.00 194 GLN A N 1
ATOM 1638 C CA . GLN A 1 194 ? -37.936 1.810 63.930 1.00 96.00 194 GLN A CA 1
ATOM 1639 C C . GLN A 1 194 ? -39.407 2.250 63.886 1.00 96.00 194 GLN A C 1
ATOM 1641 O O . GLN A 1 194 ? -39.858 2.922 64.812 1.00 96.00 194 GLN A O 1
ATOM 1646 N N . MET A 1 195 ? -40.155 1.911 62.834 1.00 96.56 195 MET A N 1
ATOM 1647 C CA . MET A 1 195 ? -41.599 2.138 62.756 1.00 96.56 195 MET A CA 1
ATOM 1648 C C . MET A 1 195 ? -42.358 1.168 63.669 1.00 96.56 195 MET A C 1
ATOM 1650 O O . MET A 1 195 ? -43.276 1.601 64.358 1.00 96.56 195 MET A O 1
ATOM 1654 N N . GLU A 1 196 ? -41.977 -0.108 63.704 1.00 95.94 196 GLU A N 1
ATOM 1655 C CA . GLU A 1 196 ? -42.548 -1.142 64.578 1.00 95.94 196 GLU A CA 1
ATOM 1656 C C . GLU A 1 196 ? -42.378 -0.760 66.053 1.00 95.94 196 GLU A C 1
ATOM 1658 O O . GLU A 1 196 ? -43.378 -0.553 66.736 1.00 95.94 196 GLU A O 1
ATOM 1663 N N . LEU A 1 197 ? -41.149 -0.469 66.494 1.00 96.44 197 LEU A N 1
ATOM 1664 C CA . LEU A 1 197 ? -40.862 0.028 67.848 1.00 96.44 197 LEU A CA 1
ATOM 1665 C C . LEU A 1 197 ? -41.642 1.308 68.202 1.00 96.44 197 LEU A C 1
ATOM 1667 O O . LEU A 1 197 ? -42.038 1.503 69.349 1.00 96.44 197 LEU A O 1
ATOM 1671 N N . LYS A 1 198 ? -41.890 2.201 67.231 1.00 95.00 198 LYS A N 1
ATOM 1672 C CA . LYS A 1 198 ? -42.721 3.402 67.441 1.00 95.00 198 LYS A CA 1
ATOM 1673 C C . LYS A 1 198 ? -44.213 3.079 67.540 1.00 95.00 198 LYS A C 1
ATOM 1675 O O . LYS A 1 198 ? -44.899 3.742 68.313 1.00 95.00 198 LYS A O 1
ATOM 1680 N N . LYS A 1 199 ? -44.715 2.086 66.796 1.00 96.38 199 LYS A N 1
ATOM 1681 C CA . LYS A 1 199 ? -46.092 1.581 66.924 1.00 96.38 199 LYS A CA 1
ATOM 1682 C C . LYS A 1 199 ? -46.291 0.937 68.295 1.00 96.38 199 LYS A C 1
ATOM 1684 O O . LYS A 1 199 ? -47.217 1.326 68.993 1.00 96.38 199 LYS A O 1
ATOM 1689 N N . GLU A 1 200 ? -45.394 0.040 68.701 1.00 94.50 200 GLU A N 1
ATOM 1690 C CA . GLU A 1 200 ? -45.398 -0.621 70.016 1.00 94.50 200 GLU A CA 1
ATOM 1691 C C . GLU A 1 200 ? -45.333 0.393 71.164 1.00 94.50 200 GLU A C 1
ATOM 1693 O O . GLU A 1 200 ? -46.153 0.363 72.078 1.00 94.50 200 GLU A O 1
ATOM 1698 N N . TRP A 1 201 ? -44.416 1.363 71.094 1.00 94.56 201 TRP A N 1
ATOM 1699 C CA . TRP A 1 201 ? -44.322 2.416 72.106 1.00 94.56 201 TRP A CA 1
ATOM 1700 C C . TRP A 1 201 ? -45.585 3.291 72.161 1.00 94.56 201 TRP A C 1
ATOM 1702 O O . TRP A 1 201 ? -46.028 3.674 73.246 1.00 94.56 201 TRP A O 1
ATOM 1712 N N . ALA A 1 202 ? -46.204 3.579 71.010 1.00 93.19 202 ALA A N 1
ATOM 1713 C CA . ALA A 1 202 ? -47.459 4.321 70.946 1.00 93.19 202 ALA A CA 1
ATOM 1714 C C . ALA A 1 202 ? -48.649 3.521 71.507 1.00 93.19 202 ALA A C 1
ATOM 1716 O O . ALA A 1 202 ? -49.449 4.098 72.246 1.00 93.19 202 ALA A O 1
ATOM 1717 N N . THR A 1 203 ? -48.764 2.216 71.225 1.00 89.88 203 THR A N 1
ATOM 1718 C CA . THR A 1 203 ? -49.829 1.373 71.796 1.00 89.88 203 THR A CA 1
ATOM 1719 C C . THR A 1 203 ? -49.627 1.150 73.292 1.00 89.88 203 THR A C 1
ATOM 1721 O O . THR A 1 203 ? -50.575 1.329 74.055 1.00 89.88 203 THR A O 1
ATOM 1724 N N . GLU A 1 204 ? -48.398 0.891 73.753 1.00 89.25 204 GLU A N 1
ATOM 1725 C CA . GLU A 1 204 ? -48.065 0.865 75.181 1.00 89.25 204 GLU A CA 1
ATOM 1726 C C . GLU A 1 204 ? -48.453 2.173 75.879 1.00 89.25 204 GLU A C 1
ATOM 1728 O O . GLU A 1 204 ? -49.032 2.149 76.968 1.00 89.25 204 GLU A O 1
ATOM 1733 N N . ASN A 1 205 ? -48.113 3.326 75.291 1.00 91.00 205 ASN A N 1
ATOM 1734 C CA . ASN A 1 205 ? -48.405 4.613 75.909 1.00 91.00 205 ASN A CA 1
ATOM 1735 C C . ASN A 1 205 ? -49.908 4.925 75.897 1.00 91.00 205 ASN A C 1
ATOM 1737 O O . ASN A 1 205 ? -50.433 5.403 76.901 1.00 91.00 205 ASN A O 1
ATOM 1741 N N . ALA A 1 206 ? -50.626 4.575 74.826 1.00 87.69 206 ALA A N 1
ATOM 1742 C CA . ALA A 1 206 ? -52.085 4.635 74.798 1.00 87.69 206 ALA A CA 1
ATOM 1743 C C . ALA A 1 206 ? -52.694 3.778 75.922 1.00 87.69 206 ALA A C 1
ATOM 1745 O O . ALA A 1 206 ? -53.453 4.299 76.737 1.00 87.69 206 ALA A O 1
ATOM 1746 N N . VAL A 1 207 ? -52.283 2.511 76.065 1.00 84.62 207 VAL A N 1
ATOM 1747 C CA . VAL A 1 207 ? -52.735 1.617 77.150 1.00 84.62 207 VAL A CA 1
ATOM 1748 C C . VAL A 1 207 ? -52.406 2.184 78.537 1.00 84.62 207 VAL A C 1
ATOM 1750 O O . VAL A 1 207 ? -53.231 2.088 79.447 1.00 84.62 207 VAL A O 1
ATOM 1753 N N . LYS A 1 208 ? -51.258 2.852 78.715 1.00 83.62 208 LYS A N 1
ATOM 1754 C CA . LYS A 1 208 ? -50.901 3.558 79.964 1.00 83.62 208 LYS A CA 1
ATOM 1755 C C . LYS A 1 208 ? -51.820 4.748 80.280 1.00 83.62 208 LYS A C 1
ATOM 1757 O O . LYS A 1 208 ? -51.890 5.120 81.455 1.00 83.62 208 LYS A O 1
ATOM 1762 N N . HIS A 1 209 ? -52.575 5.265 79.308 1.00 83.31 209 HIS A N 1
ATOM 1763 C CA . HIS A 1 209 ? -53.591 6.311 79.482 1.00 83.31 209 HIS A CA 1
ATOM 1764 C C . HIS A 1 209 ? -55.055 5.810 79.483 1.00 83.31 209 HIS A C 1
ATOM 1766 O O . HIS A 1 209 ? -55.917 6.555 79.937 1.00 83.31 209 HIS A O 1
ATOM 1772 N N . ILE A 1 210 ? -55.353 4.567 79.072 1.00 84.25 210 ILE A N 1
ATOM 1773 C CA . ILE A 1 210 ? -56.710 3.971 79.168 1.00 84.25 210 ILE A CA 1
ATOM 1774 C C . ILE A 1 210 ? -57.155 3.848 80.636 1.00 84.25 210 ILE A C 1
ATOM 1776 O O . ILE A 1 210 ? -56.342 3.535 81.510 1.00 84.25 210 ILE A O 1
ATOM 1780 N N . ASP A 1 211 ? -58.446 4.031 80.914 1.00 88.38 211 ASP A N 1
ATOM 1781 C CA . ASP A 1 211 ? -59.029 3.910 82.255 1.00 88.38 211 ASP A CA 1
ATOM 1782 C C . ASP A 1 211 ? -58.938 2.506 82.878 1.00 88.38 211 ASP A C 1
ATOM 1784 O O . ASP A 1 211 ? -58.851 1.477 82.205 1.00 88.38 211 ASP A O 1
ATOM 1788 N N . LYS A 1 212 ? -59.004 2.448 84.216 1.00 85.19 212 LYS A N 1
ATOM 1789 C CA . LYS A 1 212 ? -58.906 1.189 84.986 1.00 85.19 212 LYS A CA 1
ATOM 1790 C C . LYS A 1 212 ? -60.030 0.188 84.699 1.00 85.19 212 LYS A C 1
ATOM 1792 O O . LYS A 1 212 ? -59.830 -0.998 84.947 1.00 85.19 212 LYS A O 1
ATOM 1797 N N . ILE A 1 213 ? -61.189 0.665 84.241 1.00 86.38 213 ILE A N 1
ATOM 1798 C CA . ILE A 1 213 ? -62.328 -0.180 83.862 1.00 86.38 213 ILE A CA 1
ATOM 1799 C C . ILE A 1 213 ? -62.018 -0.832 82.514 1.00 86.38 213 ILE A C 1
ATOM 1801 O O . ILE A 1 213 ? -61.871 -2.047 82.457 1.00 86.38 213 ILE A O 1
ATOM 1805 N N . SER A 1 214 ? -61.744 -0.041 81.475 1.00 84.69 214 SER A N 1
ATOM 1806 C CA . SER A 1 214 ? -61.491 -0.583 80.138 1.00 84.69 214 SER A CA 1
ATOM 1807 C C . SER A 1 214 ? -60.191 -1.373 79.996 1.00 84.69 214 SER A C 1
ATOM 1809 O O . SER A 1 214 ? -60.134 -2.298 79.195 1.00 84.69 214 SER A O 1
ATOM 1811 N N . ARG A 1 215 ? -59.175 -1.148 80.845 1.00 82.62 215 ARG A N 1
ATOM 1812 C CA . ARG A 1 215 ? -58.037 -2.089 80.961 1.00 82.62 215 ARG A CA 1
ATOM 1813 C C . ARG A 1 215 ? -58.411 -3.462 81.521 1.00 82.62 215 ARG A C 1
ATOM 1815 O O . ARG A 1 215 ? -57.638 -4.400 81.342 1.00 82.62 215 ARG A O 1
ATOM 1822 N N . ARG A 1 216 ? -59.517 -3.574 82.260 1.00 85.56 216 ARG A N 1
ATOM 1823 C CA . ARG A 1 216 ? -60.047 -4.861 82.717 1.00 85.56 216 ARG A CA 1
ATOM 1824 C C . ARG A 1 216 ? -60.904 -5.487 81.626 1.00 85.56 216 ARG A C 1
ATOM 1826 O O . ARG A 1 216 ? -60.633 -6.624 81.276 1.00 85.56 216 ARG A O 1
ATOM 1833 N N . GLU A 1 217 ? -61.814 -4.710 81.037 1.00 86.00 217 GLU A N 1
ATOM 1834 C CA . GLU A 1 217 ? -62.659 -5.141 79.914 1.00 86.00 217 GLU A CA 1
ATOM 1835 C C . GLU A 1 217 ? -61.803 -5.732 78.784 1.00 86.00 217 GLU A C 1
ATOM 1837 O O . GLU A 1 217 ? -62.059 -6.849 78.358 1.00 86.00 217 GLU A O 1
ATOM 1842 N N . ILE A 1 218 ? -60.720 -5.058 78.364 1.00 86.31 218 ILE A N 1
ATOM 1843 C CA . ILE A 1 218 ? -59.789 -5.571 77.338 1.00 86.31 218 ILE A CA 1
ATOM 1844 C C . ILE A 1 218 ? -59.225 -6.953 77.709 1.00 86.31 218 ILE A C 1
ATOM 1846 O O . ILE A 1 218 ? -59.204 -7.835 76.861 1.00 86.31 218 ILE A O 1
ATOM 1850 N N . LYS A 1 219 ? -58.830 -7.176 78.968 1.00 87.44 219 LYS A N 1
ATOM 1851 C CA . LYS A 1 219 ? -58.297 -8.472 79.425 1.00 87.44 219 LYS A CA 1
ATOM 1852 C C . LYS A 1 219 ? -59.363 -9.555 79.544 1.00 87.44 219 LYS A C 1
ATOM 1854 O O . LYS A 1 219 ? -59.080 -10.724 79.309 1.00 87.44 219 LYS A O 1
ATOM 1859 N N . GLU A 1 220 ? -60.573 -9.169 79.928 1.00 91.06 220 GLU A N 1
ATOM 1860 C CA . GLU A 1 220 ? -61.733 -10.058 79.973 1.00 91.06 220 GLU A CA 1
ATOM 1861 C C . GLU A 1 220 ? -62.150 -10.455 78.543 1.00 91.06 220 GLU A C 1
ATOM 1863 O O . GLU A 1 220 ? -62.465 -11.619 78.321 1.00 91.06 220 GLU A O 1
ATOM 1868 N N . TYR A 1 221 ? -62.032 -9.556 77.554 1.00 92.06 221 TYR A N 1
ATOM 1869 C CA . TYR A 1 221 ? -62.187 -9.864 76.125 1.00 92.06 221 TYR A CA 1
ATOM 1870 C C . TYR A 1 221 ? -61.040 -10.713 75.550 1.00 92.06 221 TYR A C 1
ATOM 1872 O O . TYR A 1 221 ? -61.313 -11.613 74.762 1.00 92.06 221 TYR A O 1
ATOM 1880 N N . GLU A 1 222 ? -59.779 -10.459 75.922 1.00 90.56 222 GLU A N 1
ATOM 1881 C CA . GLU A 1 222 ? -58.627 -11.289 75.527 1.00 90.56 222 GLU A CA 1
ATOM 1882 C C . GLU A 1 222 ? -58.811 -12.731 76.020 1.00 90.56 222 GLU A C 1
ATOM 1884 O O . GLU A 1 222 ? -58.788 -13.661 75.214 1.00 90.56 222 GLU A O 1
ATOM 1889 N N . TRP A 1 223 ? -59.101 -12.911 77.313 1.00 94.50 223 TRP A N 1
ATOM 1890 C CA . TRP A 1 223 ? -59.373 -14.226 77.896 1.00 94.50 223 TRP A CA 1
ATOM 1891 C C . TRP A 1 223 ? -60.608 -14.895 77.274 1.00 94.50 223 TRP A C 1
ATOM 1893 O O . TRP A 1 223 ? -60.547 -16.059 76.888 1.00 94.50 223 TRP A O 1
ATOM 1903 N N . LEU A 1 224 ? -61.713 -14.160 77.095 1.00 95.62 224 LEU A N 1
ATOM 1904 C CA . LEU A 1 224 ? -62.922 -14.693 76.458 1.00 95.62 224 LEU A CA 1
ATOM 1905 C C . LEU A 1 224 ? -62.675 -15.100 74.995 1.00 95.62 224 LEU A C 1
ATOM 1907 O O . LEU A 1 224 ? -63.316 -16.026 74.506 1.00 95.62 224 LEU A O 1
ATOM 1911 N N . LYS A 1 225 ? -61.745 -14.446 74.288 1.00 95.50 225 LYS A N 1
ATOM 1912 C CA . LYS A 1 225 ? -61.348 -14.829 72.928 1.00 95.50 225 LYS A CA 1
ATOM 1913 C C . LYS A 1 225 ? -60.543 -16.129 72.919 1.00 95.50 225 LYS A C 1
ATOM 1915 O O . LYS A 1 225 ? -60.829 -16.984 72.086 1.00 95.50 225 LYS A O 1
ATOM 1920 N N . GLU A 1 226 ? -59.593 -16.304 73.840 1.00 94.25 226 GLU A N 1
ATOM 1921 C CA . GLU A 1 226 ? -58.866 -17.573 74.014 1.00 94.25 226 GLU A CA 1
ATOM 1922 C C . GLU A 1 226 ? -59.823 -18.723 74.374 1.00 94.25 226 GLU A C 1
ATOM 1924 O O . GLU A 1 226 ? -59.762 -19.790 73.766 1.00 94.25 226 GLU A O 1
ATOM 1929 N N . GLU A 1 227 ? -60.763 -18.477 75.289 1.00 93.69 227 GLU A N 1
ATOM 1930 C CA . GLU A 1 227 ? -61.799 -19.422 75.724 1.00 93.69 227 GLU A CA 1
ATOM 1931 C C . GLU A 1 227 ? -62.763 -19.792 74.572 1.00 93.69 227 GLU A C 1
ATOM 1933 O O . GLU A 1 227 ? -63.055 -20.965 74.343 1.00 93.69 227 GLU A O 1
ATOM 1938 N N . VAL A 1 228 ? -63.206 -18.822 73.759 1.00 94.69 228 VAL A N 1
ATOM 1939 C CA . VAL A 1 228 ? -64.017 -19.083 72.550 1.00 94.69 228 VAL A CA 1
ATOM 1940 C C . VAL A 1 228 ? -63.220 -19.837 71.479 1.00 94.69 228 VAL A C 1
ATOM 1942 O O . VAL A 1 228 ? -63.776 -20.686 70.785 1.00 94.69 228 VAL A O 1
ATOM 1945 N N . GLU A 1 229 ? -61.919 -19.576 71.339 1.00 94.38 229 GLU A N 1
ATOM 1946 C CA . GLU A 1 229 ? -61.037 -20.358 70.467 1.00 94.38 229 GLU A CA 1
ATOM 1947 C C . GLU A 1 229 ? -60.730 -21.761 71.012 1.00 94.38 229 GLU A C 1
ATOM 1949 O O . GLU A 1 229 ? -60.292 -22.611 70.234 1.00 94.38 229 GLU A O 1
ATOM 1954 N N . ALA A 1 230 ? -60.941 -22.026 72.304 1.00 94.38 230 ALA A N 1
ATOM 1955 C CA . ALA A 1 230 ? -60.914 -23.368 72.877 1.00 94.38 230 ALA A CA 1
ATOM 1956 C C . ALA A 1 230 ? -62.237 -24.101 72.598 1.00 94.38 230 ALA A C 1
ATOM 1958 O O . ALA A 1 230 ? -62.212 -25.140 71.940 1.00 94.38 230 ALA A O 1
ATOM 1959 N N . TYR A 1 231 ? -63.387 -23.517 72.964 1.00 95.00 231 TYR A N 1
ATOM 1960 C CA . TYR A 1 231 ? -64.703 -24.129 72.719 1.00 95.00 231 TYR A CA 1
ATOM 1961 C C . TYR A 1 231 ? -64.982 -24.406 71.239 1.00 95.00 231 TYR A C 1
ATOM 1963 O O . TYR A 1 231 ? -65.612 -25.410 70.929 1.00 95.00 231 TYR A O 1
ATOM 1971 N N . ARG A 1 232 ? -64.490 -23.570 70.310 1.00 95.75 232 ARG A N 1
ATOM 1972 C CA . ARG A 1 232 ? -64.569 -23.870 68.868 1.00 95.75 232 ARG A CA 1
ATOM 1973 C C . ARG A 1 232 ? -63.876 -25.187 68.527 1.00 95.75 232 ARG A C 1
ATOM 1975 O O . ARG A 1 232 ? -64.516 -26.050 67.956 1.00 95.75 232 ARG A O 1
ATOM 1982 N N . LYS A 1 233 ? -62.636 -25.391 68.984 1.00 95.25 233 LYS A N 1
ATOM 1983 C CA . LYS A 1 233 ? -61.883 -26.637 68.746 1.00 95.25 233 LYS A CA 1
ATOM 1984 C C . LYS A 1 233 ? -62.542 -27.855 69.402 1.00 95.25 233 LYS A C 1
ATOM 1986 O O . LYS A 1 233 ? -62.439 -28.956 68.873 1.00 95.25 233 LYS A O 1
ATOM 1991 N N . GLU A 1 234 ? -63.208 -27.673 70.544 1.00 96.00 234 GLU A N 1
ATOM 1992 C CA . GLU A 1 234 ? -63.995 -28.734 71.187 1.00 96.00 234 GLU A CA 1
ATOM 1993 C C . GLU A 1 234 ? -65.272 -29.073 70.400 1.00 96.00 234 GLU A C 1
ATOM 1995 O O . GLU A 1 234 ? -65.621 -30.247 70.302 1.00 96.00 234 GLU A O 1
ATOM 2000 N N . VAL A 1 235 ? -65.938 -28.076 69.805 1.00 96.81 235 VAL A N 1
ATOM 2001 C CA . VAL A 1 235 ? -67.079 -28.276 68.894 1.00 96.81 235 VAL A CA 1
ATOM 2002 C C . VAL A 1 235 ? -66.623 -28.944 67.598 1.00 96.81 235 VAL A C 1
ATOM 2004 O O . VAL A 1 235 ? -67.181 -29.979 67.255 1.00 96.81 235 VAL A O 1
ATOM 2007 N N . ASP A 1 236 ? -65.572 -28.438 66.945 1.00 95.44 236 ASP A N 1
ATOM 2008 C CA . ASP A 1 236 ? -65.001 -29.007 65.715 1.00 95.44 236 ASP A CA 1
ATOM 2009 C C . ASP A 1 236 ? -64.674 -30.507 65.912 1.00 95.44 236 ASP A C 1
ATOM 2011 O O . ASP A 1 236 ? -65.098 -31.363 65.134 1.00 95.44 236 ASP A O 1
ATOM 2015 N N . ALA A 1 237 ? -63.996 -30.855 67.015 1.00 96.38 237 ALA A N 1
ATOM 2016 C CA . ALA A 1 237 ? -63.649 -32.239 67.350 1.00 96.38 237 ALA A CA 1
ATOM 2017 C C . ALA A 1 237 ? -64.862 -33.109 67.745 1.00 96.38 237 ALA A C 1
ATOM 2019 O O . ALA A 1 237 ? -64.849 -34.327 67.540 1.00 96.38 237 ALA A O 1
ATOM 2020 N N . LEU A 1 238 ? -65.917 -32.516 68.316 1.00 96.56 238 LEU A N 1
ATOM 2021 C CA . LEU A 1 238 ? -67.168 -33.218 68.606 1.00 96.56 238 LEU A CA 1
ATOM 2022 C C . LEU A 1 238 ? -67.968 -33.480 67.323 1.00 96.56 238 LEU A C 1
ATOM 2024 O O . LEU A 1 238 ? -68.527 -34.565 67.174 1.00 96.56 238 LEU A O 1
ATOM 2028 N N . GLU A 1 239 ? -67.987 -32.532 66.385 1.00 96.19 239 GLU A N 1
ATOM 2029 C CA . GLU A 1 239 ? -68.583 -32.704 65.061 1.00 96.19 239 GLU A CA 1
ATOM 2030 C C . GLU A 1 239 ? -67.843 -33.788 64.266 1.00 96.19 239 GLU A C 1
ATOM 2032 O O . GLU A 1 239 ? -68.497 -34.667 63.704 1.00 96.19 239 GLU A O 1
ATOM 2037 N N . GLU A 1 240 ? -66.505 -33.827 64.279 1.00 95.69 240 GLU A N 1
ATOM 2038 C CA . GLU A 1 240 ? -65.731 -34.946 63.712 1.00 95.69 240 GLU A CA 1
ATOM 2039 C C . GLU A 1 240 ? -66.138 -36.299 64.329 1.00 95.69 240 GLU A C 1
ATOM 2041 O O . GLU A 1 240 ? -66.416 -37.260 63.604 1.00 95.69 240 GLU A O 1
ATOM 2046 N N . ALA A 1 241 ? -66.248 -36.378 65.660 1.00 96.00 241 ALA A N 1
ATOM 2047 C CA . ALA A 1 241 ? -66.631 -37.606 66.359 1.00 96.00 241 ALA A CA 1
ATOM 2048 C C . ALA A 1 241 ? -68.077 -38.055 66.061 1.00 96.00 241 ALA A C 1
ATOM 2050 O O . ALA A 1 241 ? -68.333 -39.254 65.921 1.00 96.00 241 ALA A O 1
ATOM 2051 N N . VAL A 1 242 ? -69.023 -37.117 65.933 1.00 96.12 242 VAL A N 1
ATOM 2052 C CA . VAL A 1 242 ? -70.405 -37.407 65.512 1.00 96.12 242 VAL A CA 1
ATOM 2053 C C . VAL A 1 242 ? -70.430 -37.893 64.063 1.00 96.12 242 VAL A C 1
ATOM 2055 O O . VAL A 1 242 ? -71.046 -38.920 63.788 1.00 96.12 242 VAL A O 1
ATOM 2058 N N . ASN A 1 243 ? -69.702 -37.235 63.157 1.00 94.31 243 ASN A N 1
ATOM 2059 C CA . ASN A 1 243 ? -69.607 -37.636 61.752 1.00 94.31 243 ASN A CA 1
ATOM 2060 C C . ASN A 1 243 ? -69.058 -39.067 61.585 1.00 94.31 243 ASN A C 1
ATOM 2062 O O . ASN A 1 243 ? -69.567 -39.819 60.753 1.00 94.31 243 ASN A O 1
ATOM 2066 N N . GLU A 1 244 ? -68.055 -39.484 62.364 1.00 95.69 244 GLU A N 1
ATOM 2067 C CA . GLU A 1 244 ? -67.581 -40.879 62.342 1.00 95.69 244 GLU A CA 1
ATOM 2068 C C . GLU A 1 244 ? -68.610 -41.863 62.923 1.00 95.69 244 GLU A C 1
ATOM 2070 O O . GLU A 1 244 ? -68.861 -42.909 62.320 1.00 95.69 244 GLU A O 1
ATOM 2075 N N . LEU A 1 245 ? -69.286 -41.523 64.027 1.00 96.06 245 LEU A N 1
ATOM 2076 C CA . LEU A 1 245 ? -70.361 -42.357 64.583 1.00 96.06 245 LEU A CA 1
ATOM 2077 C C . LEU A 1 245 ? -71.548 -42.512 63.617 1.00 96.06 245 LEU A C 1
ATOM 2079 O O . LEU A 1 245 ? -72.141 -43.591 63.539 1.00 96.06 245 LEU A O 1
ATOM 2083 N N . GLU A 1 246 ? -71.889 -41.477 62.849 1.00 94.62 246 GLU A N 1
ATOM 2084 C CA . GLU A 1 246 ? -72.919 -41.557 61.812 1.00 94.62 246 GLU A CA 1
ATOM 2085 C C . GLU A 1 246 ? -72.477 -42.435 60.635 1.00 94.62 246 GLU A C 1
ATOM 2087 O O . GLU A 1 246 ? -73.250 -43.299 60.209 1.00 94.62 246 GLU A O 1
ATOM 2092 N N . LYS A 1 247 ? -71.224 -42.320 60.170 1.00 94.19 247 LYS A N 1
ATOM 2093 C CA . LYS A 1 247 ? -70.645 -43.225 59.155 1.00 94.19 247 LYS A CA 1
ATOM 2094 C C . LYS A 1 247 ? -70.674 -44.683 59.622 1.00 94.19 247 LYS A C 1
ATOM 2096 O O . LYS A 1 247 ? -71.120 -45.555 58.869 1.00 94.19 247 LYS A O 1
ATOM 2101 N N . GLU A 1 248 ? -70.265 -44.965 60.863 1.00 94.69 248 GLU A N 1
ATOM 2102 C CA . GLU A 1 248 ? -70.330 -46.310 61.447 1.00 94.69 248 GLU A CA 1
ATOM 2103 C C . GLU A 1 248 ? -71.772 -46.826 61.548 1.00 94.69 248 GLU A C 1
ATOM 2105 O O . GLU A 1 248 ? -72.052 -47.966 61.164 1.00 94.69 248 GLU A O 1
ATOM 2110 N N . ASN A 1 249 ? -72.708 -45.997 62.016 1.00 93.56 249 ASN A N 1
ATOM 2111 C CA . ASN A 1 249 ? -74.116 -46.364 62.149 1.00 93.56 249 ASN A CA 1
ATOM 2112 C C . ASN A 1 249 ? -74.752 -46.656 60.779 1.00 93.56 249 ASN A C 1
ATOM 2114 O O . ASN A 1 249 ? -75.362 -47.710 60.593 1.00 93.56 249 ASN A O 1
ATOM 2118 N N . ILE A 1 250 ? -74.530 -45.797 59.779 1.00 93.62 250 ILE A N 1
ATOM 2119 C CA . ILE A 1 250 ? -74.971 -46.003 58.390 1.00 93.62 250 ILE A CA 1
ATOM 2120 C C . ILE A 1 250 ? -74.363 -47.291 57.813 1.00 93.62 250 ILE A C 1
ATOM 2122 O O . ILE A 1 250 ? -75.071 -48.081 57.181 1.00 93.62 250 ILE A O 1
ATOM 2126 N N . TYR A 1 251 ? -73.079 -47.564 58.060 1.00 93.50 251 TYR A N 1
ATOM 2127 C CA . TYR A 1 251 ? -72.427 -48.811 57.652 1.00 93.50 251 TYR A CA 1
ATOM 2128 C C . TYR A 1 251 ? -73.055 -50.049 58.318 1.00 93.50 251 TYR A C 1
ATOM 2130 O O . TYR A 1 251 ? -73.360 -51.034 57.637 1.00 93.50 251 TYR A O 1
ATOM 2138 N N . LEU A 1 252 ? -73.308 -50.011 59.629 1.00 93.25 252 LEU A N 1
ATOM 2139 C CA . LEU A 1 252 ? -73.943 -51.103 60.374 1.00 93.25 252 LEU A CA 1
ATOM 2140 C C . LEU A 1 252 ? -75.396 -51.334 59.931 1.00 93.25 252 LEU A C 1
ATOM 2142 O O . LEU A 1 252 ? -75.793 -52.484 59.723 1.00 93.25 252 LEU A O 1
ATOM 2146 N N . ILE A 1 253 ? -76.164 -50.265 59.715 1.00 92.44 253 ILE A N 1
ATOM 2147 C CA . ILE A 1 253 ? -77.528 -50.301 59.176 1.00 92.44 253 ILE A CA 1
ATOM 2148 C C . ILE A 1 253 ? -77.530 -50.935 57.779 1.00 92.44 253 ILE A C 1
ATOM 2150 O O . ILE A 1 253 ? -78.272 -51.892 57.546 1.00 92.44 253 ILE A O 1
ATOM 2154 N N . ASN A 1 254 ? -76.652 -50.493 56.873 1.00 88.44 254 ASN A N 1
ATOM 2155 C CA . ASN A 1 254 ? -76.503 -51.084 55.539 1.00 88.44 254 ASN A CA 1
ATOM 2156 C C . ASN A 1 254 ? -76.159 -52.581 55.611 1.00 88.44 254 ASN A C 1
ATOM 2158 O O . ASN A 1 254 ? -76.782 -53.398 54.932 1.00 88.44 254 ASN A O 1
ATOM 2162 N N . LYS A 1 255 ? -75.238 -52.972 56.496 1.00 88.75 255 LYS A N 1
ATOM 2163 C CA . LYS A 1 255 ? -74.826 -54.368 56.726 1.00 88.75 255 LYS A CA 1
ATOM 2164 C C . LYS A 1 255 ? -75.951 -55.240 57.303 1.00 88.75 255 LYS A C 1
ATOM 2166 O O . LYS A 1 255 ? -76.029 -56.433 56.996 1.00 88.75 255 LYS A O 1
ATOM 2171 N N . LEU A 1 256 ? -76.847 -54.668 58.113 1.00 87.25 256 LEU A N 1
ATOM 2172 C CA . LEU A 1 256 ? -78.065 -55.331 58.592 1.00 87.25 256 LEU A CA 1
ATOM 2173 C C . LEU A 1 256 ? -79.120 -55.457 57.483 1.00 87.25 256 LEU A C 1
ATOM 2175 O O . LEU A 1 256 ? -79.705 -56.534 57.335 1.00 87.25 256 LEU A O 1
ATOM 2179 N N . PHE A 1 257 ? -79.326 -54.418 56.666 1.00 83.69 257 PHE A N 1
ATOM 2180 C CA . PHE A 1 257 ? -80.199 -54.481 55.490 1.00 83.69 257 PHE A CA 1
ATOM 2181 C C . PHE A 1 257 ? -79.718 -55.527 54.480 1.00 83.69 257 PHE A C 1
ATOM 2183 O O . PHE A 1 257 ? -80.517 -56.352 54.044 1.00 83.69 257 PHE A O 1
ATOM 2190 N N . GLU A 1 258 ? -78.424 -55.571 54.157 1.00 83.38 258 GLU A N 1
ATOM 2191 C CA . GLU A 1 258 ? -77.852 -56.570 53.247 1.00 83.38 258 GLU A CA 1
ATOM 2192 C C . GLU A 1 258 ? -78.025 -57.999 53.765 1.00 83.38 258 GLU A C 1
ATOM 2194 O O . GLU A 1 258 ? -78.467 -58.870 53.015 1.00 83.38 258 GLU A O 1
ATOM 2199 N N . ARG A 1 259 ? -77.778 -58.249 55.058 1.00 80.75 259 ARG A N 1
ATOM 2200 C CA . ARG A 1 259 ? -78.060 -59.557 55.675 1.00 80.75 259 ARG A CA 1
ATOM 2201 C C . ARG A 1 259 ? -79.548 -59.909 55.611 1.00 80.75 259 ARG A C 1
ATOM 2203 O O . ARG A 1 259 ? -79.895 -61.033 55.253 1.00 80.75 259 ARG A O 1
ATOM 2210 N N . ARG A 1 260 ? -80.445 -58.958 55.896 1.00 78.56 260 ARG A N 1
ATOM 2211 C CA . ARG A 1 260 ? -81.903 -59.162 55.806 1.00 78.56 260 ARG A CA 1
ATOM 2212 C C . ARG A 1 260 ? -82.351 -59.472 54.370 1.00 78.56 260 ARG A C 1
ATOM 2214 O O . ARG A 1 260 ? -83.167 -60.370 54.178 1.00 78.56 260 ARG A O 1
ATOM 2221 N N . LEU A 1 261 ? -81.781 -58.792 53.374 1.00 72.62 261 LEU A N 1
ATOM 2222 C CA . LEU A 1 261 ? -81.998 -59.054 51.946 1.00 72.62 261 LEU A CA 1
ATOM 2223 C C . LEU A 1 261 ? -81.503 -60.451 51.539 1.00 72.62 261 LEU A C 1
ATOM 2225 O O . LEU A 1 261 ? -82.225 -61.175 50.855 1.00 72.62 261 LEU A O 1
ATOM 2229 N N . GLN A 1 262 ? -80.319 -60.863 52.008 1.00 71.38 262 GLN A N 1
ATOM 2230 C CA . GLN A 1 262 ? -79.761 -62.201 51.768 1.00 71.38 262 GLN A CA 1
ATOM 2231 C C . GLN A 1 262 ? -80.672 -63.309 52.321 1.00 71.38 262 GLN A C 1
ATOM 2233 O O . GLN A 1 262 ? -80.948 -64.276 51.610 1.00 71.38 262 GLN A O 1
ATOM 2238 N N . PHE A 1 263 ? -81.205 -63.155 53.541 1.00 68.50 263 PHE A N 1
ATOM 2239 C CA . PHE A 1 263 ? -82.169 -64.107 54.112 1.00 68.50 263 PHE A CA 1
ATOM 2240 C C . PHE A 1 263 ? -83.504 -64.154 53.349 1.00 68.50 263 PHE A C 1
ATOM 2242 O O . PHE A 1 263 ? -84.103 -65.223 53.241 1.00 68.50 263 PHE A O 1
ATOM 2249 N N . LEU A 1 264 ? -83.961 -63.026 52.794 1.00 65.25 264 LEU A N 1
ATOM 2250 C CA . LEU A 1 264 ? -85.201 -62.941 52.011 1.00 65.25 264 LEU A CA 1
ATOM 2251 C C . LEU A 1 264 ? -85.055 -63.398 50.547 1.00 65.25 264 LEU A C 1
ATOM 2253 O O . LEU A 1 264 ? -86.068 -63.642 49.897 1.00 65.25 264 LEU A O 1
ATOM 2257 N N . LYS A 1 265 ? -83.828 -63.514 50.016 1.00 58.38 265 LYS A N 1
ATOM 2258 C CA . LYS A 1 265 ? -83.522 -63.811 48.597 1.00 58.38 265 LYS A CA 1
ATOM 2259 C C . LYS A 1 265 ? -84.158 -62.848 47.573 1.00 58.38 265 LYS A C 1
ATOM 2261 O O . LYS A 1 265 ? -84.282 -63.195 46.399 1.00 58.38 265 LYS A O 1
ATOM 2266 N N . VAL A 1 266 ? -84.538 -61.636 47.981 1.00 55.97 266 VAL A N 1
ATOM 2267 C CA . VAL A 1 266 ? -85.150 -60.636 47.086 1.00 55.97 266 VAL A CA 1
ATOM 2268 C C . VAL A 1 266 ? -84.062 -59.729 46.481 1.00 55.97 266 VAL A C 1
ATOM 2270 O O . VAL A 1 266 ? -83.266 -59.167 47.236 1.00 55.97 266 VAL A O 1
ATOM 2273 N N . PRO A 1 267 ? -84.004 -59.545 45.145 1.00 58.00 267 PRO A N 1
ATOM 2274 C CA . PRO A 1 267 ? -83.021 -58.668 44.505 1.00 58.00 267 PRO A CA 1
ATOM 2275 C C . PRO A 1 267 ? -83.081 -57.211 44.992 1.00 58.00 267 PRO A C 1
ATOM 2277 O O . PRO A 1 267 ? -84.141 -56.587 44.982 1.00 58.00 267 PRO A O 1
ATOM 2280 N N . ARG A 1 268 ? -81.913 -56.636 45.325 1.00 56.34 268 ARG A N 1
ATOM 2281 C CA . ARG A 1 268 ? -81.741 -55.257 45.847 1.00 56.34 268 ARG A CA 1
ATOM 2282 C C . ARG A 1 268 ? -82.441 -54.183 44.995 1.00 56.34 268 ARG A C 1
ATOM 2284 O O . ARG A 1 268 ? -82.935 -53.204 45.545 1.00 56.34 268 ARG A O 1
ATOM 2291 N N . LYS A 1 269 ? -82.541 -54.405 43.675 1.00 60.84 269 LYS A N 1
ATOM 2292 C CA . LYS A 1 269 ? -83.214 -53.516 42.710 1.00 60.84 269 LYS A CA 1
ATOM 2293 C C . LYS A 1 269 ? -84.694 -53.240 43.024 1.00 60.84 269 LYS A C 1
ATOM 2295 O O . LYS A 1 269 ? -85.176 -52.191 42.628 1.00 60.84 269 LYS A O 1
ATOM 2300 N N . LEU A 1 270 ? -85.402 -54.136 43.723 1.00 54.75 270 LEU A N 1
ATOM 2301 C CA . LEU A 1 270 ? -86.850 -54.008 43.968 1.00 54.75 270 LEU A CA 1
ATOM 2302 C C . LEU A 1 270 ? -87.222 -53.076 45.135 1.00 54.75 270 LEU A C 1
ATOM 2304 O O . LEU A 1 270 ? -88.379 -52.679 45.235 1.00 54.75 270 LEU A O 1
ATOM 2308 N N . PHE A 1 271 ? -86.278 -52.737 46.020 1.00 56.50 271 PHE A N 1
ATOM 2309 C CA . PHE A 1 271 ? -86.573 -51.930 47.214 1.00 56.50 271 PHE A CA 1
ATOM 2310 C C . PHE A 1 271 ? -86.314 -50.433 47.029 1.00 56.50 271 PHE A C 1
ATOM 2312 O O . PHE A 1 271 ? -87.065 -49.630 47.579 1.00 56.50 271 PHE A O 1
ATOM 2319 N N . LEU A 1 272 ? -85.326 -50.037 46.212 1.00 55.53 272 LEU A N 1
ATOM 2320 C CA . LEU A 1 272 ? -85.134 -48.617 45.877 1.00 55.53 272 LEU A CA 1
ATOM 2321 C C . LEU A 1 272 ? -86.377 -48.037 45.172 1.00 55.53 272 LEU A C 1
ATOM 2323 O O . LEU A 1 272 ? -86.738 -46.891 45.412 1.00 55.53 272 LEU A O 1
ATOM 2327 N N . THR A 1 273 ? -87.095 -48.851 44.391 1.00 50.12 273 THR A N 1
ATOM 2328 C CA . THR A 1 273 ? -88.321 -48.466 43.665 1.00 50.12 273 THR A CA 1
ATOM 2329 C C . THR A 1 273 ? -89.588 -48.370 44.530 1.00 50.12 273 THR A C 1
ATOM 2331 O O . THR A 1 273 ? -90.665 -48.129 43.989 1.00 50.12 273 THR A O 1
ATOM 2334 N N . GLN A 1 274 ? -89.503 -48.595 45.848 1.00 51.59 274 GLN A N 1
ATOM 2335 C CA . GLN A 1 274 ? -90.647 -48.481 46.771 1.00 51.59 274 GLN A CA 1
ATOM 2336 C C . GLN A 1 274 ? -90.444 -47.462 47.904 1.00 51.59 274 GLN A C 1
ATOM 2338 O O . GLN A 1 274 ? -91.409 -47.142 48.593 1.00 51.59 274 GLN A O 1
ATOM 2343 N N . GLY A 1 275 ? -89.229 -46.931 48.093 1.00 49.22 275 GLY A N 1
ATOM 2344 C CA . GLY A 1 275 ? -88.958 -45.869 49.074 1.00 49.22 275 GLY A CA 1
ATOM 2345 C C . GLY A 1 275 ? -89.323 -44.461 48.586 1.00 49.22 275 GLY A C 1
ATOM 2346 O O . GLY A 1 275 ? -89.725 -43.623 49.388 1.00 49.22 275 GLY A O 1
ATOM 2347 N N . ALA A 1 276 ? -89.231 -44.216 47.276 1.00 48.28 276 ALA A N 1
ATOM 2348 C CA . ALA A 1 276 ? -89.609 -42.962 46.627 1.00 48.28 276 ALA A CA 1
ATOM 2349 C C . ALA A 1 276 ? -90.558 -43.241 45.451 1.00 48.28 276 ALA A C 1
ATOM 2351 O O . ALA A 1 276 ? -90.381 -44.212 44.716 1.00 48.28 276 ALA A O 1
ATOM 2352 N N . GLY A 1 277 ? -91.576 -42.395 45.267 1.00 45.62 277 GLY A N 1
ATOM 2353 C CA . GLY A 1 277 ? -92.692 -42.607 44.330 1.00 45.62 277 GLY A CA 1
ATOM 2354 C C . GLY A 1 277 ? -92.379 -42.385 42.843 1.00 45.62 277 GLY A C 1
ATOM 2355 O O . GLY A 1 277 ? -93.240 -41.897 42.114 1.00 45.62 277 GLY A O 1
ATOM 2356 N N . LEU A 1 278 ? -91.165 -42.704 42.390 1.00 43.47 278 LEU A N 1
ATOM 2357 C CA . LEU A 1 278 ? -90.664 -42.399 41.049 1.00 43.47 278 LEU A CA 1
ATOM 2358 C C . LEU A 1 278 ? -90.693 -43.629 40.131 1.00 43.47 278 LEU A C 1
ATOM 2360 O O . LEU A 1 278 ? -89.993 -44.617 40.347 1.00 43.47 278 LEU A O 1
ATOM 2364 N N . LYS A 1 279 ? -91.494 -43.540 39.064 1.00 42.09 279 LYS A N 1
ATOM 2365 C CA . LYS A 1 279 ? -91.401 -44.424 37.894 1.00 42.09 279 LYS A CA 1
ATOM 2366 C C . LYS A 1 279 ? -90.424 -43.809 36.896 1.00 42.09 279 LYS A C 1
ATOM 2368 O O . LYS A 1 279 ? -90.578 -42.638 36.566 1.00 42.09 279 LYS A O 1
ATOM 2373 N N . ILE A 1 280 ? -89.510 -44.611 36.361 1.00 48.53 280 ILE A N 1
ATOM 2374 C CA . ILE A 1 280 ? -88.611 -44.225 35.266 1.00 48.53 280 ILE A CA 1
ATOM 2375 C C . ILE A 1 280 ? -88.778 -45.250 34.134 1.00 48.53 280 ILE A C 1
ATOM 2377 O O . ILE A 1 280 ? -88.670 -46.447 34.408 1.00 48.53 280 ILE A O 1
ATOM 2381 N N . PRO A 1 281 ? -89.059 -44.823 32.892 1.00 47.12 281 PRO A N 1
ATOM 2382 C CA . PRO A 1 281 ? -88.842 -45.625 31.692 1.00 47.12 281 PRO A CA 1
ATOM 2383 C C . PRO A 1 281 ? -87.398 -45.481 31.178 1.00 47.12 281 PRO A C 1
ATOM 2385 O O . PRO A 1 281 ? -86.864 -44.376 31.121 1.00 47.12 281 PRO A O 1
ATOM 2388 N N . GLU A 1 282 ? -86.804 -46.599 30.768 1.00 37.91 282 GLU A N 1
ATOM 2389 C CA . GLU A 1 282 ? -85.626 -46.690 29.883 1.00 37.91 282 GLU A CA 1
ATOM 2390 C C . GLU A 1 282 ? -85.932 -46.016 28.520 1.00 37.91 282 GLU A C 1
ATOM 2392 O O . GLU A 1 282 ? -87.096 -45.985 28.117 1.00 37.91 282 GLU A O 1
ATOM 2397 N N . GLU A 1 283 ? -85.008 -45.467 27.720 1.00 39.38 283 GLU A N 1
ATOM 2398 C CA . GLU A 1 283 ? -83.531 -45.306 27.715 1.00 39.38 283 GLU A CA 1
ATOM 2399 C C . GLU A 1 283 ? -83.218 -44.130 26.723 1.00 39.38 283 GLU A C 1
ATOM 2401 O O . GLU A 1 283 ? -84.120 -43.750 25.973 1.00 39.38 283 GLU A O 1
ATOM 2406 N N . SER A 1 284 ? -82.039 -43.500 26.567 1.00 39.44 284 SER A N 1
ATOM 2407 C CA . SER A 1 284 ? -80.712 -43.496 27.235 1.00 39.44 284 SER A CA 1
ATOM 2408 C C . SER A 1 284 ? -79.946 -42.196 26.831 1.00 39.44 284 SER A C 1
ATOM 2410 O O . SER A 1 284 ? -80.594 -41.167 26.665 1.00 39.44 284 SER A O 1
ATOM 2412 N N . ILE A 1 285 ? -78.615 -42.249 26.624 1.00 32.69 285 ILE A N 1
ATOM 2413 C CA . ILE A 1 285 ? -77.668 -41.181 26.208 1.00 32.69 285 ILE A CA 1
ATOM 2414 C C . ILE A 1 285 ? -77.171 -40.233 27.331 1.00 32.69 285 ILE A C 1
ATOM 2416 O O . ILE A 1 285 ? -77.833 -39.283 27.729 1.00 32.69 285 ILE A O 1
ATOM 2420 N N . ASP A 1 286 ? -75.940 -40.540 27.761 1.00 33.06 286 ASP A N 1
ATOM 2421 C CA . ASP A 1 286 ? -74.793 -39.675 28.102 1.00 33.06 286 ASP A CA 1
ATOM 2422 C C . ASP A 1 286 ? -74.863 -38.629 29.246 1.00 33.06 286 ASP A C 1
ATOM 2424 O O . ASP A 1 286 ? -75.233 -37.480 29.052 1.00 33.06 286 ASP A O 1
ATOM 2428 N N . GLN A 1 287 ? -74.359 -39.079 30.408 1.00 34.25 287 GLN A N 1
ATOM 2429 C CA . GLN A 1 287 ? -73.318 -38.491 31.292 1.00 34.25 287 GLN A CA 1
ATOM 2430 C C . GLN A 1 287 ? -73.321 -37.022 31.797 1.00 34.25 287 GLN A C 1
ATOM 2432 O O . GLN A 1 287 ? -73.691 -36.073 31.124 1.00 34.25 287 GLN A O 1
ATOM 2437 N N . GLU A 1 288 ? -72.714 -36.899 32.991 1.00 32.19 288 GLU A N 1
ATOM 2438 C CA . GLU A 1 288 ? -72.140 -35.698 33.639 1.00 32.19 288 GLU A CA 1
ATOM 2439 C C . GLU A 1 288 ? -73.099 -34.696 34.321 1.00 32.19 288 GLU A C 1
ATOM 2441 O O . GLU A 1 288 ? -73.407 -33.613 33.840 1.00 32.19 288 GLU A O 1
ATOM 2446 N N . GLU A 1 289 ? -73.496 -35.111 35.533 1.00 33.72 289 GLU A N 1
ATOM 2447 C CA . GLU A 1 289 ? -73.357 -34.360 36.798 1.00 33.72 289 GLU A CA 1
ATOM 2448 C C . GLU A 1 289 ? -73.890 -32.914 36.880 1.00 33.72 289 GLU A C 1
ATOM 2450 O O . GLU A 1 289 ? -73.232 -31.941 36.518 1.00 33.72 289 GLU A O 1
ATOM 2455 N N . ALA A 1 290 ? -75.042 -32.779 37.546 1.00 28.39 290 ALA A N 1
ATOM 2456 C CA . ALA A 1 290 ? -75.487 -31.542 38.180 1.00 28.39 290 ALA A CA 1
ATOM 2457 C C . ALA A 1 290 ? -76.038 -31.850 39.586 1.00 28.39 290 ALA A C 1
ATOM 2459 O O . ALA A 1 290 ? -77.130 -32.404 39.717 1.00 28.39 290 ALA A O 1
ATOM 2460 N N . GLU A 1 291 ? -75.283 -31.494 40.629 1.00 33.06 291 GLU A N 1
ATOM 2461 C CA . GLU A 1 291 ? -75.768 -31.477 42.015 1.00 33.06 291 GLU A CA 1
ATOM 2462 C C . GLU A 1 291 ? -76.282 -30.071 42.370 1.00 33.06 291 GLU A C 1
ATOM 2464 O O . GLU A 1 291 ? -75.517 -29.165 42.698 1.00 33.06 291 GLU A O 1
ATOM 2469 N N . GLU A 1 292 ? -77.603 -29.900 42.326 1.00 33.69 292 GLU A N 1
ATOM 2470 C CA . GLU A 1 292 ? -78.304 -29.104 43.344 1.00 33.69 292 GLU A CA 1
ATOM 2471 C C . GLU A 1 292 ? -78.492 -30.025 44.584 1.00 33.69 292 GLU A C 1
ATOM 2473 O O . GLU A 1 292 ? -78.348 -31.241 44.479 1.00 33.69 292 GLU A O 1
ATOM 2478 N N . GLU A 1 293 ? -78.755 -29.563 45.810 1.00 32.94 293 GLU A N 1
ATOM 2479 C CA . GLU A 1 293 ? -79.824 -28.634 46.196 1.00 32.94 293 GLU A CA 1
ATOM 2480 C C . GLU A 1 293 ? -79.651 -28.151 47.668 1.00 32.94 293 GLU A C 1
ATOM 2482 O O . GLU A 1 293 ? -78.779 -28.609 48.401 1.00 32.94 293 GLU A O 1
ATOM 2487 N N . VAL A 1 294 ? -80.569 -27.283 48.115 1.00 31.42 294 VAL A N 1
ATOM 2488 C CA . VAL A 1 294 ? -80.910 -26.925 49.513 1.00 31.42 294 VAL A CA 1
ATOM 2489 C C . VAL A 1 294 ? -80.044 -25.858 50.212 1.00 31.42 294 VAL A C 1
ATOM 2491 O O . VAL A 1 294 ? -79.095 -26.124 50.943 1.00 31.42 294 VAL A O 1
ATOM 2494 N N . MET A 1 295 ? -80.518 -24.612 50.109 1.00 31.16 295 MET A N 1
ATOM 2495 C CA . MET A 1 295 ? -80.317 -23.553 51.113 1.00 31.16 295 MET A CA 1
ATOM 2496 C C . MET A 1 295 ? -81.322 -23.669 52.283 1.00 31.16 295 MET A C 1
ATOM 2498 O O . MET A 1 295 ? -82.347 -24.331 52.137 1.00 31.16 295 MET A O 1
ATOM 2502 N N . SER A 1 296 ? -81.107 -22.843 53.330 1.00 29.06 296 SER A N 1
ATOM 2503 C CA . SER A 1 296 ? -82.104 -22.235 54.259 1.00 29.06 296 SER A CA 1
ATOM 2504 C C . SER A 1 296 ? -82.013 -22.723 55.719 1.00 29.06 296 SER A C 1
ATOM 2506 O O . SER A 1 296 ? -82.056 -23.923 55.954 1.00 29.06 296 SER A O 1
ATOM 2508 N N . ALA A 1 297 ? -81.959 -21.877 56.763 1.00 29.38 297 ALA A N 1
ATOM 2509 C CA . ALA A 1 297 ? -81.747 -20.418 56.882 1.00 29.38 297 ALA A CA 1
ATOM 2510 C C . ALA A 1 297 ? -81.445 -20.052 58.368 1.00 29.38 297 ALA A C 1
ATOM 2512 O O . ALA A 1 297 ? -81.297 -20.947 59.194 1.00 29.38 297 ALA A O 1
ATOM 2513 N N . THR A 1 298 ? -81.463 -18.748 58.707 1.00 30.61 298 THR A N 1
ATOM 2514 C CA . THR A 1 298 ? -81.271 -18.105 60.040 1.00 30.61 298 THR A CA 1
ATOM 2515 C C . THR A 1 298 ? -79.806 -17.986 60.513 1.00 30.61 298 THR A C 1
ATOM 2517 O O . THR A 1 298 ? -79.037 -18.924 60.356 1.00 30.61 298 THR A O 1
ATOM 2520 N N . GLU A 1 299 ? -79.326 -16.853 61.054 1.00 26.42 299 GLU A N 1
ATOM 2521 C CA . GLU A 1 299 ? -79.909 -15.494 61.151 1.00 26.42 299 GLU A CA 1
ATOM 2522 C C . GLU A 1 299 ? -78.821 -14.399 61.017 1.00 26.42 299 GLU A C 1
ATOM 2524 O O . GLU A 1 299 ? -77.634 -14.665 61.189 1.00 26.42 299 GLU A O 1
ATOM 2529 N N . LEU A 1 300 ? -79.214 -13.170 60.652 1.00 35.84 300 LEU A N 1
ATOM 2530 C CA . LEU A 1 300 ? -78.333 -12.131 60.096 1.00 35.84 300 LEU A CA 1
ATOM 2531 C C . LEU A 1 300 ? -78.496 -10.798 60.859 1.00 35.84 300 LEU A C 1
ATOM 2533 O O . LEU A 1 300 ? -79.533 -10.150 60.729 1.00 35.84 300 LEU A O 1
ATOM 2537 N N . VAL A 1 301 ? -77.490 -10.363 61.637 1.00 30.94 301 VAL A N 1
ATOM 2538 C CA . VAL A 1 301 ? -77.549 -9.121 62.446 1.00 30.94 301 VAL A CA 1
ATOM 2539 C C . VAL A 1 301 ? -76.193 -8.380 62.509 1.00 30.94 301 VAL A C 1
ATOM 2541 O O . VAL A 1 301 ? -75.289 -8.831 63.196 1.00 30.94 301 VAL A O 1
ATOM 2544 N N . ILE A 1 302 ? -76.125 -7.214 61.833 1.00 27.75 302 ILE A N 1
ATOM 2545 C CA . ILE A 1 302 ? -75.516 -5.911 62.245 1.00 27.75 302 ILE A CA 1
ATOM 2546 C C . ILE A 1 302 ? -74.019 -5.873 62.677 1.00 27.75 302 ILE A C 1
ATOM 2548 O O . ILE A 1 302 ? -73.628 -6.575 63.598 1.00 27.75 302 ILE A O 1
ATOM 2552 N N . SER A 1 303 ? -73.130 -4.970 62.209 1.00 25.97 303 SER A N 1
ATOM 2553 C CA . SER A 1 303 ? -73.144 -3.911 61.162 1.00 25.97 303 SER A CA 1
ATOM 2554 C C . SER A 1 303 ? -71.735 -3.257 61.028 1.00 25.97 303 SER A C 1
ATOM 2556 O O . SER A 1 303 ? -70.853 -3.551 61.828 1.00 25.97 303 SER A O 1
ATOM 2558 N N . VAL A 1 304 ? -71.615 -2.250 60.137 1.00 27.33 304 VAL A N 1
ATOM 2559 C CA . VAL A 1 304 ? -70.725 -1.049 60.184 1.00 27.33 304 VAL A CA 1
ATOM 2560 C C . VAL A 1 304 ? -69.540 -0.985 59.186 1.00 27.33 304 VAL A C 1
ATOM 2562 O O . VAL A 1 304 ? -68.518 -1.645 59.331 1.00 27.33 304 VAL A O 1
ATOM 2565 N N . ASP A 1 305 ? -69.723 -0.083 58.212 1.00 31.50 305 ASP A N 1
ATOM 2566 C CA . ASP A 1 305 ? -68.793 0.594 57.274 1.00 31.50 305 ASP A CA 1
ATOM 2567 C C . ASP A 1 305 ? -67.571 1.291 57.950 1.00 31.50 305 ASP A C 1
ATOM 2569 O O . ASP A 1 305 ? -67.682 1.579 59.145 1.00 31.50 305 ASP A O 1
ATOM 2573 N N . PRO A 1 306 ? -66.453 1.676 57.255 1.00 39.50 306 PRO A N 1
ATOM 2574 C CA . PRO A 1 306 ? -66.537 2.550 56.064 1.00 39.50 306 PRO A CA 1
ATOM 2575 C C . PRO A 1 306 ? -65.430 2.542 54.962 1.00 39.50 306 PRO A C 1
ATOM 2577 O O . PRO A 1 306 ? -64.236 2.573 55.236 1.00 39.50 306 PRO A O 1
ATOM 2580 N N . VAL A 1 307 ? -65.890 2.682 53.706 1.00 29.33 307 VAL A N 1
ATOM 2581 C CA . VAL A 1 307 ? -65.607 3.772 52.716 1.00 29.33 307 VAL A CA 1
ATOM 2582 C C . VAL A 1 307 ? -64.155 4.250 52.388 1.00 29.33 307 VAL A C 1
ATOM 2584 O O . VAL A 1 307 ? -63.380 4.601 53.267 1.00 29.33 307 VAL A O 1
ATOM 2587 N N . SER A 1 308 ? -63.936 4.518 51.078 1.00 28.41 308 SER A N 1
ATOM 2588 C CA . SER A 1 308 ? -62.964 5.454 50.428 1.00 28.41 308 SER A CA 1
ATOM 2589 C C . SER A 1 308 ? -61.525 4.970 50.106 1.00 28.41 308 SER A C 1
ATOM 2591 O O . SER A 1 308 ? -60.946 4.194 50.854 1.00 28.41 308 SER A O 1
ATOM 2593 N N . SER A 1 309 ? -60.864 5.404 49.007 1.00 28.83 309 SER A N 1
ATOM 2594 C CA . SER A 1 309 ? -61.333 5.900 47.679 1.00 28.83 309 SER A CA 1
ATOM 2595 C C . SER A 1 309 ? -60.160 6.152 46.693 1.00 28.83 309 SER A C 1
ATOM 2597 O O . SER A 1 309 ? -59.200 6.804 47.084 1.00 28.83 309 SER A O 1
ATOM 2599 N N . GLU A 1 310 ? -60.344 5.788 45.412 1.00 31.56 310 GLU A N 1
ATOM 2600 C CA . GLU A 1 310 ? -59.793 6.428 44.182 1.00 31.56 310 GLU A CA 1
ATOM 2601 C C . GLU A 1 310 ? -58.266 6.470 43.856 1.00 31.56 310 GLU A C 1
ATOM 2603 O O . GLU A 1 310 ? -57.406 6.573 44.719 1.00 31.56 310 GLU A O 1
ATOM 2608 N N . GLU A 1 311 ? -57.981 6.491 42.534 1.00 27.09 311 GLU A N 1
ATOM 2609 C CA . GLU A 1 311 ? -56.700 6.800 41.835 1.00 27.09 311 GLU A CA 1
ATOM 2610 C C . GLU A 1 311 ? -55.493 5.822 42.015 1.00 27.09 311 GLU A C 1
ATOM 2612 O O . GLU A 1 311 ? -55.291 5.251 43.075 1.00 27.09 311 GLU A O 1
ATOM 2617 N N . ARG A 1 312 ? -54.616 5.536 41.022 1.00 28.36 312 ARG A N 1
ATOM 2618 C CA . ARG A 1 312 ? -54.369 6.123 39.677 1.00 28.36 312 ARG A CA 1
ATOM 2619 C C . ARG A 1 312 ? -53.656 5.140 38.697 1.00 28.36 312 ARG A C 1
ATOM 2621 O O . ARG A 1 312 ? -52.764 4.410 39.100 1.00 28.36 312 ARG A O 1
ATOM 2628 N N . ARG A 1 313 ? -54.030 5.223 37.410 1.00 29.58 313 ARG A N 1
ATOM 2629 C CA . ARG A 1 313 ? -53.294 5.030 36.119 1.00 29.58 313 ARG A CA 1
ATOM 2630 C C . ARG A 1 313 ? -52.040 4.120 35.946 1.00 29.58 313 ARG A C 1
ATOM 2632 O O . ARG A 1 313 ? -50.985 4.377 36.505 1.00 29.58 313 ARG A O 1
ATOM 2639 N N . GLU A 1 314 ? -52.154 3.234 34.942 1.00 29.16 314 GLU A N 1
ATOM 2640 C CA . GLU A 1 314 ? -51.307 3.085 33.720 1.00 29.16 314 GLU A CA 1
ATOM 2641 C C . GLU A 1 314 ? -49.766 2.887 33.784 1.00 29.16 314 GLU A C 1
ATOM 2643 O O . GLU A 1 314 ? -49.010 3.849 33.862 1.00 29.16 314 GLU A O 1
ATOM 2648 N N . LEU A 1 315 ? -49.306 1.646 33.536 1.00 29.72 315 LEU A N 1
ATOM 2649 C CA . LEU A 1 315 ? -48.479 1.166 32.387 1.00 29.72 315 LEU A CA 1
ATOM 2650 C C . LEU A 1 315 ? -48.145 -0.332 32.644 1.00 29.72 315 LEU A C 1
ATOM 2652 O O . LEU A 1 315 ? -48.028 -0.739 33.793 1.00 29.72 315 LEU A O 1
ATOM 2656 N N . GLY A 1 316 ? -47.959 -1.251 31.691 1.00 26.30 316 GLY A N 1
ATOM 2657 C CA . GLY A 1 316 ? -47.878 -1.181 30.229 1.00 26.30 316 GLY A CA 1
ATOM 2658 C C . GLY A 1 316 ? -46.796 -2.158 29.729 1.00 26.30 316 GLY A C 1
ATOM 2659 O O . GLY A 1 316 ? -45.617 -1.821 29.785 1.00 26.30 316 GLY A O 1
ATOM 2660 N N . LYS A 1 317 ? -47.158 -3.376 29.280 1.00 30.03 317 LYS A N 1
ATOM 2661 C CA . LYS A 1 317 ? -46.195 -4.410 28.826 1.00 30.03 317 LYS A CA 1
ATOM 2662 C C . LYS A 1 317 ? -46.611 -5.142 27.536 1.00 30.03 317 LYS A C 1
ATOM 2664 O O . LYS A 1 317 ? -47.459 -6.022 27.564 1.00 30.03 317 LYS A O 1
ATOM 2669 N N . SER A 1 318 ? -45.925 -4.787 26.447 1.00 27.22 318 SER A N 1
ATOM 2670 C CA . SER A 1 318 ? -45.459 -5.641 25.333 1.00 27.22 318 SER A CA 1
ATOM 2671 C C . SER A 1 318 ? -46.329 -6.797 24.784 1.00 27.22 318 SER A C 1
ATOM 2673 O O . SER A 1 318 ? -46.215 -7.935 25.238 1.00 27.22 318 SER A O 1
ATOM 2675 N N . SER A 1 319 ? -46.984 -6.534 23.649 1.00 28.72 319 SER A N 1
ATOM 2676 C CA . SER A 1 319 ? -47.135 -7.437 22.484 1.00 28.72 319 SER A CA 1
ATOM 2677 C C . SER A 1 319 ? -47.429 -6.531 21.273 1.00 28.72 319 SER A C 1
ATOM 2679 O O . SER A 1 319 ? -48.386 -5.768 21.336 1.00 28.72 319 SER A O 1
ATOM 2681 N N . MET A 1 320 ? -46.501 -6.309 20.337 1.00 29.83 320 MET A N 1
ATOM 2682 C CA . MET A 1 320 ? -46.065 -7.184 19.229 1.00 29.83 320 MET A CA 1
ATOM 2683 C C . MET A 1 320 ? -47.067 -7.196 18.057 1.00 29.83 320 MET A C 1
ATOM 2685 O O . MET A 1 320 ? -48.227 -7.522 18.264 1.00 29.83 320 MET A O 1
ATOM 2689 N N . ASP A 1 321 ? -46.559 -6.833 16.872 1.00 32.03 321 ASP A N 1
ATOM 2690 C CA . ASP A 1 321 ? -47.192 -6.747 15.542 1.00 32.03 321 ASP A CA 1
ATOM 2691 C C . ASP A 1 321 ? -48.549 -6.025 15.400 1.00 32.03 321 ASP A C 1
ATOM 2693 O O . ASP A 1 321 ? -49.609 -6.585 15.655 1.00 32.03 321 ASP A O 1
ATOM 2697 N N . ASP A 1 322 ? -48.506 -4.841 14.776 1.00 30.34 322 ASP A N 1
ATOM 2698 C CA . ASP A 1 322 ? -49.232 -4.649 13.511 1.00 30.34 322 ASP A CA 1
ATOM 2699 C C . ASP A 1 322 ? -48.425 -3.725 12.569 1.00 30.34 322 ASP A C 1
ATOM 2701 O O . ASP A 1 322 ? -47.678 -2.855 13.026 1.00 30.34 322 ASP A O 1
ATOM 2705 N N . PHE A 1 323 ? -48.512 -3.943 11.255 1.00 30.95 323 PHE A N 1
ATOM 2706 C CA . PHE A 1 323 ? -47.589 -3.387 10.250 1.00 30.95 323 PHE A CA 1
ATOM 2707 C C . PHE A 1 323 ? -48.306 -2.388 9.321 1.00 30.95 323 PHE A C 1
ATOM 2709 O O . PHE A 1 323 ? -48.670 -2.710 8.188 1.00 30.95 323 PHE A O 1
ATOM 2716 N N . GLU A 1 324 ? -48.502 -1.141 9.768 1.00 28.94 324 GLU A N 1
ATOM 2717 C CA . GLU A 1 324 ? -49.134 -0.112 8.926 1.00 28.94 324 GLU A CA 1
ATOM 2718 C C . GLU A 1 324 ? -48.175 0.391 7.827 1.00 28.94 324 GLU A C 1
ATOM 2720 O O . GLU A 1 324 ? -47.396 1.332 7.997 1.00 28.94 324 GLU A O 1
ATOM 2725 N N . VAL A 1 325 ? -48.232 -0.254 6.657 1.00 35.56 325 VAL A N 1
ATOM 2726 C CA . VAL A 1 325 ? -47.448 0.114 5.468 1.00 35.56 325 VAL A CA 1
ATOM 2727 C C . VAL A 1 325 ? -48.017 1.386 4.829 1.00 35.56 325 VAL A C 1
ATOM 2729 O O . VAL A 1 325 ? -48.759 1.349 3.843 1.00 35.56 325 VAL A O 1
ATOM 2732 N N . VAL A 1 326 ? -47.639 2.543 5.379 1.00 29.86 326 VAL A N 1
ATOM 2733 C CA . VAL A 1 326 ? -47.964 3.859 4.812 1.00 29.86 326 VAL A CA 1
ATOM 2734 C C . VAL A 1 326 ? -47.206 4.061 3.496 1.00 29.86 326 VAL A C 1
ATOM 2736 O O . VAL A 1 326 ? -46.096 4.594 3.448 1.00 29.86 326 VAL A O 1
ATOM 2739 N N . TYR A 1 327 ? -47.833 3.662 2.390 1.00 30.36 327 TYR A N 1
ATOM 2740 C CA . TYR A 1 327 ? -47.400 4.041 1.049 1.00 30.36 327 TYR A CA 1
ATOM 2741 C C . TYR A 1 327 ? -47.486 5.564 0.889 1.00 30.36 327 TYR A C 1
ATOM 2743 O O . TYR A 1 327 ? -48.542 6.103 0.548 1.00 30.36 327 TYR A O 1
ATOM 2751 N N . LEU A 1 328 ? -46.356 6.260 1.052 1.00 31.70 328 LEU A N 1
ATOM 2752 C CA . LEU A 1 328 ? -46.199 7.667 0.671 1.00 31.70 328 LEU A CA 1
ATOM 2753 C C . LEU A 1 328 ? -46.224 7.819 -0.859 1.00 31.70 328 LEU A C 1
ATOM 2755 O O . LEU A 1 328 ? -45.223 8.095 -1.521 1.00 31.70 328 LEU A O 1
ATOM 2759 N N . ARG A 1 329 ? -47.423 7.653 -1.427 1.00 28.30 329 ARG A N 1
ATOM 2760 C CA . ARG A 1 329 ? -47.787 8.086 -2.775 1.00 28.30 329 ARG A CA 1
ATOM 2761 C C . ARG A 1 329 ? -47.556 9.594 -2.851 1.00 28.30 329 ARG A C 1
ATOM 2763 O O . ARG A 1 329 ? -48.361 10.378 -2.356 1.00 28.30 329 ARG A O 1
ATOM 2770 N N . GLY A 1 330 ? -46.436 9.985 -3.448 1.00 33.44 330 GLY A N 1
ATOM 2771 C CA . GLY A 1 330 ? -46.021 11.380 -3.485 1.00 33.44 330 GLY A CA 1
ATOM 2772 C C . GLY A 1 330 ? -46.963 12.272 -4.296 1.00 33.44 330 GLY A C 1
ATOM 2773 O O . GLY A 1 330 ? -47.499 11.855 -5.319 1.00 33.44 330 GLY A O 1
ATOM 2774 N N . MET A 1 331 ? -47.084 13.523 -3.856 1.00 31.38 331 MET A N 1
ATOM 2775 C CA . MET A 1 331 ? -47.391 14.701 -4.673 1.00 31.38 331 MET A CA 1
ATOM 2776 C C . MET A 1 331 ? -46.869 15.931 -3.919 1.00 31.38 331 MET A C 1
ATOM 2778 O O . MET A 1 331 ? -47.468 16.367 -2.942 1.00 31.38 331 MET A O 1
ATOM 2782 N N . SER A 1 332 ? -45.762 16.505 -4.382 1.00 30.75 332 SER A N 1
ATOM 2783 C CA . SER A 1 332 ? -45.389 17.884 -4.067 1.00 30.75 332 SER A CA 1
ATOM 2784 C C . SER A 1 332 ? -44.652 18.455 -5.269 1.00 30.75 332 SER A C 1
ATOM 2786 O O . SER A 1 332 ? -43.620 17.927 -5.679 1.00 30.75 332 SER A O 1
ATOM 2788 N N . LYS A 1 333 ? -45.221 19.499 -5.874 1.00 42.09 333 LYS A N 1
ATOM 2789 C CA . LYS A 1 333 ? -44.530 20.305 -6.878 1.00 42.09 333 LYS A CA 1
ATOM 2790 C C . LYS A 1 333 ? -43.854 21.459 -6.156 1.00 42.09 333 LYS A C 1
ATOM 2792 O O . LYS A 1 333 ? -44.537 22.186 -5.444 1.00 42.09 333 LYS A O 1
ATOM 2797 N N . ASN A 1 334 ? -42.575 21.670 -6.426 1.00 33.84 334 ASN A N 1
ATOM 2798 C CA . ASN A 1 334 ? -41.994 23.003 -6.542 1.00 33.84 334 ASN A CA 1
ATOM 2799 C C . ASN A 1 334 ? -40.749 22.923 -7.433 1.00 33.84 334 ASN A C 1
ATOM 2801 O O . ASN A 1 334 ? -40.187 21.849 -7.643 1.00 33.84 334 ASN A O 1
ATOM 2805 N N . GLU A 1 335 ? -40.399 24.054 -8.030 1.00 43.59 335 GLU A N 1
ATOM 2806 C CA . GLU A 1 335 ? -39.411 24.158 -9.104 1.00 43.59 335 GLU A CA 1
ATOM 2807 C C . GLU A 1 335 ? -38.014 24.529 -8.554 1.00 43.59 335 GLU A C 1
ATOM 2809 O O . GLU A 1 335 ? -37.855 24.781 -7.362 1.00 43.59 335 GLU A O 1
ATOM 2814 N N . PHE A 1 336 ? -37.016 24.607 -9.444 1.00 42.31 336 PHE A N 1
ATOM 2815 C CA . PHE A 1 336 ? -35.646 25.100 -9.198 1.00 42.31 336 PHE A CA 1
ATOM 2816 C C . PHE A 1 336 ? -34.683 24.229 -8.363 1.00 42.31 336 PHE A C 1
ATOM 2818 O O . PHE A 1 336 ? -34.251 24.614 -7.281 1.00 42.31 336 PHE A O 1
ATOM 2825 N N . LEU A 1 337 ? -34.154 23.171 -8.992 1.00 35.06 337 LEU A N 1
ATOM 2826 C CA . LEU A 1 337 ? -32.702 22.916 -8.990 1.00 35.06 337 LEU A CA 1
ATOM 2827 C C . LEU A 1 337 ? -32.235 22.520 -10.409 1.00 35.06 337 LEU A C 1
ATOM 2829 O O . LEU A 1 337 ? -32.986 21.838 -11.112 1.00 35.06 337 LEU A O 1
ATOM 2833 N N . PRO A 1 338 ? -31.031 22.925 -10.867 1.00 39.19 338 PRO A N 1
ATOM 2834 C CA . PRO A 1 338 ? -30.485 22.478 -12.151 1.00 39.19 338 PRO A CA 1
ATOM 2835 C C . PRO A 1 338 ? -30.037 21.004 -12.105 1.00 39.19 338 PRO A C 1
ATOM 2837 O O . PRO A 1 338 ? -29.492 20.573 -11.086 1.00 39.19 338 PRO A O 1
ATOM 2840 N N . PRO A 1 339 ? -30.163 20.236 -13.205 1.00 45.44 339 PRO A N 1
ATOM 2841 C CA . PRO A 1 339 ? -29.622 18.882 -13.300 1.00 45.44 339 PRO A CA 1
ATOM 2842 C C . PRO A 1 339 ? -28.093 18.914 -13.491 1.00 45.44 339 PRO A C 1
ATOM 2844 O O . PRO A 1 339 ? -27.587 18.759 -14.598 1.00 45.44 339 PRO A O 1
ATOM 2847 N N . LEU A 1 340 ? -27.364 19.145 -12.396 1.00 44.72 340 LEU A N 1
ATOM 2848 C CA . LEU A 1 340 ? -25.891 19.142 -12.325 1.00 44.72 340 LEU A CA 1
ATOM 2849 C C . LEU A 1 340 ? -25.327 18.046 -11.399 1.00 44.72 340 LEU A C 1
ATOM 2851 O O . LEU A 1 340 ? -24.132 18.025 -11.143 1.00 44.72 340 LEU A O 1
ATOM 2855 N N . LEU A 1 341 ? -26.184 17.152 -10.893 1.00 42.19 341 LEU A N 1
ATOM 2856 C CA . LEU A 1 341 ? -25.833 16.061 -9.968 1.00 42.19 341 LEU A CA 1
ATOM 2857 C C . LEU A 1 341 ? -26.366 14.702 -10.459 1.00 42.19 341 LEU A C 1
ATOM 2859 O O . LEU A 1 341 ? -26.801 13.868 -9.671 1.00 42.19 341 LEU A O 1
ATOM 2863 N N . TYR A 1 342 ? -26.375 14.502 -11.779 1.00 45.28 342 TYR A N 1
ATOM 2864 C CA . TYR A 1 342 ? -26.579 13.187 -12.394 1.00 45.28 342 TYR A CA 1
ATOM 2865 C C . TYR A 1 342 ? -25.277 12.754 -13.078 1.00 45.28 342 TYR A C 1
ATOM 2867 O O . TYR A 1 342 ? -25.205 12.600 -14.298 1.00 45.28 342 TYR A O 1
ATOM 2875 N N . GLU A 1 343 ? -24.231 12.648 -12.256 1.00 44.38 343 GLU A N 1
ATOM 2876 C CA . GLU A 1 343 ? -22.999 11.933 -12.599 1.00 44.38 343 GLU A CA 1
ATOM 2877 C C . GLU A 1 343 ? -23.289 10.423 -12.708 1.00 44.38 343 GLU A C 1
ATOM 2879 O O . GLU A 1 343 ? -24.430 9.974 -12.541 1.00 44.38 343 GLU A O 1
ATOM 2884 N N . ASP A 1 344 ? -22.316 9.651 -13.179 1.00 45.47 344 ASP A N 1
ATOM 2885 C CA . ASP A 1 344 ? -22.621 8.559 -14.094 1.00 45.47 344 ASP A CA 1
ATOM 2886 C C . ASP A 1 344 ? -23.271 7.343 -13.402 1.00 45.47 344 ASP A C 1
ATOM 2888 O O . ASP A 1 344 ? -22.843 6.857 -12.355 1.00 45.47 344 ASP A O 1
ATOM 2892 N N . THR A 1 345 ? -24.271 6.740 -14.054 1.00 52.97 345 THR A N 1
ATOM 2893 C CA . THR A 1 345 ? -24.888 5.469 -13.605 1.00 52.97 345 THR A CA 1
ATOM 2894 C C . THR A 1 345 ? -23.918 4.275 -13.631 1.00 52.97 345 THR A C 1
ATOM 2896 O O . THR A 1 345 ? -24.280 3.146 -13.286 1.00 52.97 345 THR A O 1
ATOM 2899 N N . ASN A 1 346 ? -22.676 4.515 -14.053 1.00 54.00 346 ASN A N 1
ATOM 2900 C CA . ASN A 1 346 ? -21.560 3.589 -13.998 1.00 54.00 346 ASN A CA 1
ATOM 2901 C C . ASN A 1 346 ? -20.807 3.618 -12.656 1.00 54.00 346 ASN A C 1
ATOM 2903 O O . ASN A 1 346 ? -20.322 2.562 -12.253 1.00 54.00 346 ASN A O 1
ATOM 2907 N N . ASP A 1 347 ? -20.782 4.739 -11.931 1.00 52.72 347 ASP A N 1
ATOM 2908 C CA . ASP A 1 347 ? -19.996 4.896 -10.694 1.00 52.72 347 ASP A CA 1
ATOM 2909 C C . ASP A 1 347 ? -20.522 3.969 -9.582 1.00 52.72 347 ASP A C 1
ATOM 2911 O O . ASP A 1 347 ? -19.770 3.332 -8.846 1.00 52.72 347 ASP A O 1
ATOM 2915 N N . PHE A 1 348 ? -21.841 3.745 -9.564 1.00 52.28 348 PHE A N 1
ATOM 2916 C CA . PHE A 1 348 ? -22.524 2.790 -8.682 1.00 52.28 348 PHE A CA 1
ATOM 2917 C C . PHE A 1 348 ? -22.143 1.309 -8.900 1.00 52.28 348 PHE A C 1
ATOM 2919 O O . PHE A 1 348 ? -22.654 0.438 -8.191 1.00 52.28 348 PHE A O 1
ATOM 2926 N N . LYS A 1 349 ? -21.256 0.990 -9.855 1.00 56.47 349 LYS A N 1
ATOM 2927 C CA . LYS A 1 349 ? -20.730 -0.370 -10.062 1.00 56.47 349 LYS A CA 1
ATOM 2928 C C . LYS A 1 349 ? -19.523 -0.677 -9.178 1.00 56.47 349 LYS A C 1
ATOM 2930 O O . LYS A 1 349 ? -19.443 -1.803 -8.698 1.00 56.47 349 LYS A O 1
ATOM 2935 N N . GLU A 1 350 ? -18.641 0.288 -8.904 1.00 54.22 350 GLU A N 1
ATOM 2936 C CA . GLU A 1 350 ? -17.449 0.062 -8.062 1.00 54.22 350 GLU A CA 1
ATOM 2937 C C . GLU A 1 350 ? -17.833 -0.309 -6.621 1.00 54.22 350 GLU A C 1
ATOM 2939 O O . GLU A 1 350 ? -17.292 -1.252 -6.045 1.00 54.22 350 GLU A O 1
ATOM 2944 N N . TYR A 1 351 ? -18.880 0.325 -6.082 1.00 55.59 351 TYR A N 1
ATOM 2945 C CA . TYR A 1 351 ? -19.442 0.007 -4.762 1.00 55.59 351 TYR A CA 1
ATOM 2946 C C . TYR A 1 351 ? -19.938 -1.444 -4.610 1.00 55.59 351 TYR A C 1
ATOM 2948 O O . TYR A 1 351 ? -20.203 -1.886 -3.493 1.00 55.59 351 TYR A O 1
ATOM 2956 N N . LYS A 1 352 ? -20.078 -2.196 -5.711 1.00 58.97 352 LYS A N 1
ATOM 2957 C CA . LYS A 1 352 ? -20.537 -3.591 -5.709 1.00 58.97 352 LYS A CA 1
ATOM 2958 C C . LYS A 1 352 ? -19.412 -4.609 -5.471 1.00 58.97 352 LYS A C 1
ATOM 2960 O O . LYS A 1 352 ? -19.714 -5.764 -5.180 1.00 58.97 352 LYS A O 1
ATOM 2965 N N . GLU A 1 353 ? -18.147 -4.198 -5.576 1.00 62.91 353 GLU A N 1
ATOM 2966 C CA . GLU A 1 353 ? -16.970 -5.067 -5.386 1.00 62.91 353 GLU A CA 1
ATOM 2967 C C . GLU A 1 353 ? -16.210 -4.782 -4.073 1.00 62.91 353 GLU A C 1
ATOM 2969 O O . GLU A 1 353 ? -15.178 -5.394 -3.801 1.00 62.91 353 GLU A O 1
ATOM 2974 N N . LEU A 1 354 ? -16.741 -3.890 -3.226 1.00 65.06 354 LEU A N 1
ATOM 2975 C CA . LEU A 1 354 ? -16.155 -3.512 -1.936 1.00 65.06 354 LEU A CA 1
ATOM 2976 C C . LEU A 1 354 ? -16.123 -4.674 -0.931 1.00 65.06 354 LEU A C 1
ATOM 2978 O O . LEU A 1 354 ? -17.098 -5.412 -0.762 1.00 65.06 354 LEU A O 1
ATOM 2982 N N . GLY A 1 355 ? -15.008 -4.803 -0.207 1.00 72.69 355 GLY A N 1
ATOM 2983 C CA . GLY A 1 355 ? -14.842 -5.816 0.826 1.00 72.69 355 GLY A CA 1
ATOM 2984 C C . GLY A 1 355 ? -15.606 -5.482 2.117 1.00 72.69 355 GLY A C 1
ATOM 2985 O O . GLY A 1 355 ? -15.965 -4.326 2.357 1.00 72.69 355 GLY A O 1
ATOM 2986 N N . PRO A 1 356 ? -15.803 -6.460 3.026 1.00 73.75 356 PRO A N 1
ATOM 2987 C CA . PRO A 1 356 ? -16.490 -6.231 4.303 1.00 73.75 356 PRO A CA 1
ATOM 2988 C C . PRO A 1 356 ? -15.858 -5.143 5.188 1.00 73.75 356 PRO A C 1
ATOM 2990 O O . PRO A 1 356 ? -16.536 -4.575 6.042 1.00 73.75 356 PRO A O 1
ATOM 2993 N N . LEU A 1 357 ? -14.565 -4.852 4.997 1.00 71.88 357 LEU A N 1
ATOM 2994 C CA . LEU A 1 357 ? -13.861 -3.771 5.687 1.00 71.88 357 LEU A CA 1
ATOM 2995 C C . LEU A 1 357 ? -14.176 -2.398 5.076 1.00 71.88 357 LEU A C 1
ATOM 2997 O O . LEU A 1 357 ? -14.459 -1.460 5.815 1.00 71.88 357 LEU A O 1
ATOM 3001 N N . ASP A 1 358 ? -14.186 -2.289 3.749 1.00 68.75 358 ASP A N 1
ATOM 3002 C CA . ASP A 1 358 ? -14.429 -1.029 3.038 1.00 68.75 358 ASP A CA 1
ATOM 3003 C C . ASP A 1 358 ? -15.882 -0.573 3.231 1.00 68.75 358 ASP A C 1
ATOM 3005 O O . ASP A 1 358 ? -16.142 0.588 3.545 1.00 68.75 358 ASP A O 1
ATOM 3009 N N . VAL A 1 359 ? -16.830 -1.519 3.181 1.00 70.62 359 VAL A N 1
ATOM 3010 C CA . VAL A 1 359 ? -18.234 -1.281 3.555 1.00 70.62 359 VAL A CA 1
ATOM 3011 C C . VAL A 1 359 ? -18.334 -0.757 4.993 1.00 70.62 359 VAL A C 1
ATOM 3013 O O . VAL A 1 359 ? -19.033 0.223 5.240 1.00 70.62 359 VAL A O 1
ATOM 3016 N N . LYS A 1 360 ? -17.587 -1.337 5.945 1.00 71.69 360 LYS A N 1
ATOM 3017 C CA . LYS A 1 360 ? -17.576 -0.884 7.348 1.00 71.69 360 LYS A CA 1
ATOM 3018 C C . LYS A 1 360 ? -17.011 0.535 7.513 1.00 71.69 360 LYS A C 1
ATOM 3020 O O . LYS A 1 360 ? -17.462 1.246 8.405 1.00 71.69 360 LYS A O 1
ATOM 3025 N N . LEU A 1 361 ? -16.061 0.953 6.675 1.00 70.75 361 LEU A N 1
ATOM 3026 C CA . LEU A 1 361 ? -15.509 2.315 6.681 1.00 70.75 361 LEU A CA 1
ATOM 3027 C C . LEU A 1 361 ? -16.453 3.344 6.032 1.00 70.75 361 LEU A C 1
ATOM 3029 O O . LEU A 1 361 ? -16.445 4.506 6.430 1.00 70.75 361 LEU A O 1
ATOM 3033 N N . MET A 1 362 ? -17.293 2.921 5.083 1.00 65.44 362 MET A N 1
ATOM 3034 C CA . MET A 1 362 ? -18.310 3.770 4.444 1.00 65.44 362 MET A CA 1
ATOM 3035 C C . MET A 1 362 ? -19.615 3.887 5.259 1.00 65.44 362 MET A C 1
ATOM 3037 O O . MET A 1 362 ? -20.374 4.842 5.082 1.00 65.44 362 MET A O 1
ATOM 3041 N N . CYS A 1 363 ? -19.899 2.947 6.167 1.00 61.00 363 CYS A N 1
ATOM 3042 C CA . CYS A 1 363 ? -21.096 2.960 7.013 1.00 61.00 363 CYS A CA 1
ATOM 3043 C C . CYS A 1 363 ? -20.964 3.887 8.238 1.00 61.00 363 CYS A C 1
ATOM 3045 O O . CYS A 1 363 ? -20.665 3.443 9.347 1.00 61.00 363 CYS A O 1
ATOM 3047 N N . ALA A 1 364 ? -21.285 5.171 8.065 1.00 62.38 364 ALA A N 1
ATOM 3048 C CA . ALA A 1 364 ? -21.447 6.108 9.178 1.00 62.38 364 ALA A CA 1
ATOM 3049 C C . ALA A 1 364 ? -22.721 5.807 10.001 1.00 62.38 364 ALA A C 1
ATOM 3051 O O . ALA A 1 364 ? -23.824 6.226 9.646 1.00 62.38 364 ALA A O 1
ATOM 3052 N N . VAL A 1 365 ? -22.575 5.096 11.124 1.00 68.19 365 VAL A N 1
ATOM 3053 C CA . VAL A 1 365 ? -23.657 4.891 12.104 1.00 68.19 365 VAL A CA 1
ATOM 3054 C C . VAL A 1 365 ? -23.740 6.110 13.025 1.00 68.19 365 VAL A C 1
ATOM 3056 O O . VAL A 1 365 ? -22.900 6.294 13.902 1.00 68.19 365 VAL A O 1
ATOM 3059 N N . GLY A 1 366 ? -24.746 6.961 12.814 1.00 56.50 366 GLY A N 1
ATOM 3060 C CA . GLY A 1 366 ? -24.984 8.144 13.643 1.00 56.50 366 GLY A CA 1
ATOM 3061 C C . GLY A 1 366 ? -25.707 7.808 14.948 1.00 56.50 366 GLY A C 1
ATOM 3062 O O . GLY A 1 366 ? -26.905 7.529 14.936 1.00 56.50 366 GLY A O 1
ATOM 3063 N N . GLU A 1 367 ? -25.002 7.878 16.077 1.00 70.62 367 GLU A N 1
ATOM 3064 C CA . GLU A 1 367 ? -25.604 7.761 17.408 1.00 70.62 367 GLU A CA 1
ATOM 3065 C C . GLU A 1 367 ? -26.273 9.083 17.828 1.00 70.62 367 GLU A C 1
ATOM 3067 O O . GLU A 1 367 ? -25.702 10.169 17.688 1.00 70.62 367 GLU A O 1
ATOM 3072 N N . LYS A 1 368 ? -27.514 9.013 18.331 1.00 67.50 368 LYS A N 1
ATOM 3073 C CA . LYS A 1 368 ? -28.300 10.205 18.676 1.00 67.50 368 LYS A CA 1
ATOM 3074 C C . LYS A 1 368 ? -27.915 10.743 20.057 1.00 67.50 368 LYS A C 1
ATOM 3076 O O . LYS A 1 368 ? -28.600 10.486 21.046 1.00 67.50 368 LYS A O 1
ATOM 3081 N N . MET A 1 369 ? -26.853 11.543 20.091 1.00 58.78 369 MET A N 1
ATOM 3082 C CA . MET A 1 369 ? -26.484 12.353 21.257 1.00 58.78 369 MET A CA 1
ATOM 3083 C C . MET A 1 369 ? -27.676 13.201 21.749 1.00 58.78 369 MET A C 1
ATOM 3085 O O . MET A 1 369 ? -28.386 13.789 20.921 1.00 58.78 369 MET A O 1
ATOM 3089 N N . PRO A 1 370 ? -27.909 13.314 23.070 1.00 63.06 370 PRO A N 1
ATOM 3090 C CA . PRO A 1 370 ? -28.856 14.282 23.605 1.00 63.06 370 PRO A CA 1
ATOM 3091 C C . PRO A 1 370 ? -28.339 15.702 23.348 1.00 63.06 370 PRO A C 1
ATOM 3093 O O . PRO A 1 370 ? -27.162 15.994 23.558 1.00 63.06 370 PRO A O 1
ATOM 3096 N N . VAL A 1 371 ? -29.223 16.603 22.918 1.00 55.66 371 VAL A N 1
ATOM 3097 C CA . VAL A 1 371 ? -28.899 18.033 22.876 1.00 55.66 371 VAL A CA 1
ATOM 3098 C C . VAL A 1 371 ? -28.873 18.527 24.318 1.00 55.66 371 VAL A C 1
ATOM 3100 O O . VAL A 1 371 ? -29.894 18.475 25.001 1.00 55.66 371 VAL A O 1
ATOM 3103 N N . HIS A 1 372 ? -27.709 18.965 24.794 1.00 51.19 372 HIS A N 1
ATOM 3104 C CA . HIS A 1 372 ? -27.606 19.613 26.098 1.00 51.19 372 HIS A CA 1
ATOM 3105 C C . HIS A 1 372 ? -28.368 20.942 26.065 1.00 51.19 372 HIS A C 1
ATOM 3107 O O . HIS A 1 372 ? -28.091 21.784 25.212 1.00 51.19 372 HIS A O 1
ATOM 3113 N N . GLU A 1 373 ? -29.315 21.125 26.987 1.00 55.25 373 GLU A N 1
ATOM 3114 C CA . GLU A 1 373 ? -29.952 22.425 27.216 1.00 55.25 373 GLU A CA 1
ATOM 3115 C C . GLU A 1 373 ? -28.908 23.450 27.689 1.00 55.25 373 GLU A C 1
ATOM 3117 O O . GLU A 1 373 ? -27.921 23.090 28.340 1.00 55.25 373 GLU A O 1
ATOM 3122 N N . ASP A 1 374 ? -29.113 24.723 27.337 1.00 44.62 374 ASP A N 1
ATOM 3123 C CA . ASP A 1 374 ? -28.091 25.764 27.453 1.00 44.62 374 ASP A CA 1
ATOM 3124 C C . ASP A 1 374 ? -27.521 25.898 28.874 1.00 44.62 374 ASP A C 1
ATOM 3126 O O . ASP A 1 374 ? -28.212 26.253 29.837 1.00 44.62 374 ASP A O 1
ATOM 3130 N N . ILE A 1 375 ? -26.212 25.661 28.999 1.00 49.75 375 ILE A N 1
ATOM 3131 C CA . ILE A 1 375 ? -25.483 25.876 30.248 1.00 49.75 375 ILE A CA 1
ATOM 3132 C C . ILE A 1 375 ? -25.515 27.373 30.564 1.00 49.75 375 ILE A C 1
ATOM 3134 O O . ILE A 1 375 ? -24.942 28.186 29.838 1.00 49.75 375 ILE A O 1
ATOM 3138 N N . LYS A 1 376 ? -26.169 27.718 31.681 1.00 49.69 376 LYS A N 1
ATOM 3139 C CA . LYS A 1 376 ? -26.216 29.079 32.231 1.00 49.69 376 LYS A CA 1
ATOM 3140 C C . LYS A 1 376 ? -24.837 29.737 32.232 1.00 49.69 376 LYS A C 1
ATOM 3142 O O . LYS A 1 376 ? -23.862 29.141 32.682 1.00 49.69 376 LYS A O 1
ATOM 3147 N N . GLU A 1 377 ? -24.833 30.990 31.787 1.00 52.75 377 GLU A N 1
ATOM 3148 C CA . GLU A 1 377 ? -23.717 31.937 31.714 1.00 52.75 377 GLU A CA 1
ATOM 3149 C C . GLU A 1 377 ? -22.546 31.629 32.667 1.00 52.75 377 GLU A C 1
ATOM 3151 O O . GLU A 1 377 ? -22.600 31.902 33.868 1.00 52.75 377 GLU A O 1
ATOM 3156 N N . MET A 1 378 ? -21.440 31.119 32.114 1.00 35.69 378 MET A N 1
ATOM 3157 C CA . MET A 1 378 ? -20.146 31.206 32.792 1.00 35.69 378 MET A CA 1
ATOM 3158 C C . MET A 1 378 ? -19.607 32.646 32.729 1.00 35.69 378 MET A C 1
ATOM 3160 O O . MET A 1 378 ? -19.840 33.345 31.738 1.00 35.69 378 MET A O 1
ATOM 3164 N N . PRO A 1 379 ? -18.857 33.100 33.753 1.00 42.59 379 PRO A N 1
ATOM 3165 C CA . PRO A 1 379 ? -18.290 34.445 33.779 1.00 42.59 379 PRO A CA 1
ATOM 3166 C C . PRO A 1 379 ? -17.293 34.677 32.633 1.00 42.59 379 PRO A C 1
ATOM 3168 O O . PRO A 1 379 ? -16.666 33.752 32.113 1.00 42.59 379 PRO A O 1
ATOM 3171 N N . SER A 1 380 ? -17.156 35.941 32.234 1.00 43.19 380 SER A N 1
ATOM 3172 C CA . SER A 1 380 ? -16.405 36.352 31.047 1.00 43.19 380 SER A CA 1
ATOM 3173 C C . SER A 1 380 ? -14.886 36.130 31.157 1.00 43.19 380 SER A C 1
ATOM 3175 O O . SER A 1 380 ? -14.316 36.025 32.242 1.00 43.19 380 SER A O 1
ATOM 3177 N N . LYS A 1 381 ? -14.210 36.101 29.996 1.00 46.88 381 LYS A N 1
ATOM 3178 C CA . LYS A 1 381 ? -12.778 35.775 29.782 1.00 46.88 381 LYS A CA 1
ATOM 3179 C C . LYS A 1 381 ? -11.730 36.661 30.502 1.00 46.88 381 LYS A C 1
ATOM 3181 O O . LYS A 1 381 ? -10.546 36.550 30.210 1.00 46.88 381 LYS A O 1
ATOM 3186 N N . ALA A 1 382 ? -12.117 37.525 31.435 1.00 45.69 382 ALA A N 1
ATOM 3187 C CA . ALA A 1 382 ? -11.291 38.623 31.948 1.00 45.69 382 ALA A CA 1
ATOM 3188 C C . ALA A 1 382 ? -10.182 38.243 32.961 1.00 45.69 382 ALA A C 1
ATOM 3190 O O . ALA A 1 382 ? -9.489 39.135 33.436 1.00 45.69 382 ALA A O 1
ATOM 3191 N N . GLN A 1 383 ? -10.011 36.965 33.327 1.00 42.84 383 GLN A N 1
ATOM 3192 C CA . GLN A 1 383 ? -9.122 36.540 34.432 1.00 42.84 383 GLN A CA 1
ATOM 3193 C C . GLN A 1 383 ? -7.939 35.642 34.017 1.00 42.84 383 GLN A C 1
ATOM 3195 O O . GLN A 1 383 ? -7.246 35.109 34.881 1.00 42.84 383 GLN A O 1
ATOM 3200 N N . LEU A 1 384 ? -7.688 35.460 32.713 1.00 39.47 384 LEU A N 1
ATOM 3201 C CA . LEU A 1 384 ? -6.611 34.587 32.210 1.00 39.47 384 LEU A CA 1
ATOM 3202 C C . LEU A 1 384 ? -5.452 35.332 31.518 1.00 39.47 384 LEU A C 1
ATOM 3204 O O . LEU A 1 384 ? -4.426 34.720 31.238 1.00 39.47 384 LEU A O 1
ATOM 3208 N N . GLU A 1 385 ? -5.574 36.643 31.287 1.00 46.56 385 GLU A N 1
ATOM 3209 C CA . GLU A 1 385 ? -4.524 37.463 30.651 1.00 46.56 385 GLU A CA 1
ATOM 3210 C C . GLU A 1 385 ? -3.584 38.154 31.6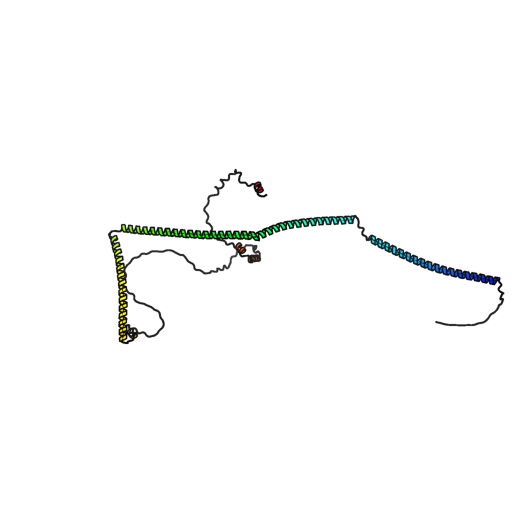65 1.00 46.56 385 GLU A C 1
ATOM 3212 O O . GLU A 1 385 ? -2.494 38.589 31.302 1.00 46.56 385 GLU A O 1
ATOM 3217 N N . GLU A 1 386 ? -3.926 38.178 32.961 1.00 44.72 386 GLU A N 1
ATOM 3218 C CA . GLU A 1 386 ? -3.167 38.868 34.029 1.00 44.72 386 GLU A CA 1
ATOM 3219 C C . GLU A 1 386 ? -1.867 38.137 34.463 1.00 44.72 386 GLU A C 1
ATOM 3221 O O . GLU A 1 386 ? -1.347 38.335 35.560 1.00 44.72 386 GLU A O 1
ATOM 3226 N N . ARG A 1 387 ? -1.323 37.256 33.611 1.00 45.91 387 ARG A N 1
ATOM 3227 C CA . ARG A 1 387 ? -0.049 36.539 33.827 1.00 45.91 387 ARG A CA 1
ATOM 3228 C C . ARG A 1 387 ? 0.859 36.483 32.593 1.00 45.91 387 ARG A C 1
ATOM 3230 O O . ARG A 1 387 ? 1.673 35.571 32.474 1.00 45.91 387 ARG A O 1
ATOM 3237 N N . TYR A 1 388 ? 0.751 37.456 31.690 1.00 48.53 388 TYR A N 1
ATOM 3238 C CA . TYR A 1 388 ? 1.685 37.603 30.571 1.00 48.53 388 TYR A CA 1
ATOM 3239 C C . TYR A 1 388 ? 2.665 38.763 30.819 1.00 48.53 388 TYR A C 1
ATOM 3241 O O . TYR A 1 388 ? 2.424 39.892 30.396 1.00 48.53 388 TYR A O 1
ATOM 3249 N N . ASP A 1 389 ? 3.766 38.497 31.533 1.00 50.38 389 ASP A N 1
ATOM 3250 C CA . ASP A 1 389 ? 4.845 39.478 31.737 1.00 50.38 389 ASP A CA 1
ATOM 3251 C C . ASP A 1 389 ? 5.804 39.461 30.528 1.00 50.38 389 ASP A C 1
ATOM 3253 O O . ASP A 1 389 ? 6.465 38.447 30.284 1.00 50.38 389 ASP A O 1
ATOM 3257 N N . PRO A 1 390 ? 5.904 40.549 29.739 1.00 55.41 390 PRO A N 1
ATOM 3258 C CA . PRO A 1 390 ? 6.662 40.559 28.487 1.00 55.41 390 PRO A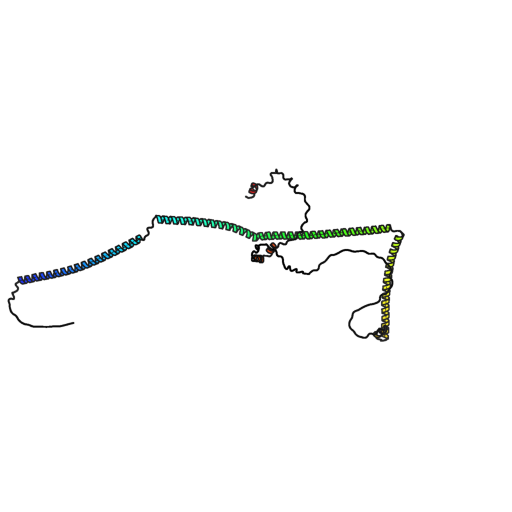 CA 1
ATOM 3259 C C . PRO A 1 390 ? 8.194 40.579 28.662 1.00 55.41 390 PRO A C 1
ATOM 3261 O O . PRO A 1 390 ? 8.902 40.727 27.665 1.00 55.41 390 PRO A O 1
ATOM 3264 N N . ASN A 1 391 ? 8.724 40.455 29.887 1.00 57.22 391 ASN A N 1
ATOM 3265 C CA . ASN A 1 391 ? 10.158 40.581 30.177 1.00 57.22 391 ASN A CA 1
ATOM 3266 C C . ASN A 1 391 ? 10.918 39.262 30.428 1.00 57.22 391 ASN A C 1
ATOM 3268 O O . ASN A 1 391 ? 12.125 39.328 30.662 1.00 57.22 391 ASN A O 1
ATOM 3272 N N . GLU A 1 392 ? 10.296 38.077 30.364 1.00 51.12 392 GLU A N 1
ATOM 3273 C CA . GLU A 1 392 ? 11.039 36.803 30.460 1.00 51.12 392 GLU A CA 1
ATOM 3274 C C . GLU A 1 392 ? 11.691 36.388 29.116 1.00 51.12 392 GLU A C 1
ATOM 3276 O O . GLU A 1 392 ? 10.989 36.023 28.167 1.00 51.12 392 GLU A O 1
ATOM 3281 N N . PRO A 1 393 ? 13.036 36.335 29.001 1.00 55.53 393 PRO A N 1
ATOM 3282 C CA . PRO A 1 393 ? 13.725 36.012 27.749 1.00 55.53 393 PRO A CA 1
ATOM 3283 C C . PRO A 1 393 ? 13.919 34.491 27.553 1.00 55.53 393 PRO A C 1
ATOM 3285 O O . PRO A 1 393 ? 14.988 34.046 27.136 1.00 55.53 393 PRO A O 1
ATOM 3288 N N . SER A 1 394 ? 12.914 33.677 27.896 1.00 57.12 394 SER A N 1
ATOM 3289 C CA . SER A 1 394 ? 13.055 32.220 28.097 1.00 57.12 394 SER A CA 1
ATOM 3290 C C . SER A 1 394 ? 12.257 31.330 27.125 1.00 57.12 394 SER A C 1
ATOM 3292 O O . SER A 1 394 ? 12.603 30.161 26.971 1.00 57.12 394 SER A O 1
ATOM 3294 N N . GLN A 1 395 ? 11.226 31.849 26.439 1.00 56.62 395 GLN A N 1
ATOM 3295 C CA . GLN A 1 395 ? 10.234 31.021 25.711 1.00 56.62 395 GLN A CA 1
ATOM 3296 C C . GLN A 1 395 ? 10.201 31.199 24.175 1.00 56.62 395 GLN A C 1
ATOM 3298 O O . GLN A 1 395 ? 9.183 30.945 23.538 1.00 56.62 395 GLN A O 1
ATOM 3303 N N . HIS A 1 396 ? 11.306 31.614 23.545 1.00 55.69 396 HIS A N 1
ATOM 3304 C CA . HIS A 1 396 ? 11.371 31.825 22.088 1.00 55.69 396 HIS A CA 1
ATOM 3305 C C . HIS A 1 396 ? 12.393 30.892 21.415 1.00 55.69 396 HIS A C 1
ATOM 3307 O O . HIS A 1 396 ? 13.597 31.150 21.434 1.00 55.69 396 HIS A O 1
ATOM 3313 N N . ILE A 1 397 ? 11.919 29.812 20.777 1.00 65.88 397 ILE A N 1
ATOM 3314 C CA . ILE A 1 397 ? 12.776 28.894 20.006 1.00 65.88 397 ILE A CA 1
ATOM 3315 C C . ILE A 1 397 ? 13.289 29.617 18.754 1.00 65.88 397 ILE A C 1
ATOM 3317 O O . ILE A 1 397 ? 12.523 29.968 17.859 1.00 65.88 397 ILE A O 1
ATOM 3321 N N . THR A 1 398 ? 14.603 29.827 18.669 1.00 70.44 398 THR A N 1
ATOM 3322 C CA . THR A 1 398 ? 15.216 30.536 17.534 1.00 70.44 398 THR A CA 1
ATOM 3323 C C . THR A 1 398 ? 15.643 29.585 16.412 1.00 70.44 398 THR A C 1
ATOM 3325 O O . THR A 1 398 ? 16.012 28.435 16.648 1.00 70.44 398 THR A O 1
ATOM 3328 N N . TYR A 1 399 ? 15.690 30.092 15.173 1.00 63.06 399 TYR A N 1
ATOM 3329 C CA . TYR A 1 399 ? 16.129 29.350 13.976 1.00 63.06 399 TYR A CA 1
ATOM 3330 C C . TYR A 1 399 ? 17.484 28.629 14.142 1.00 63.06 399 TYR A C 1
ATOM 3332 O O . TYR A 1 399 ? 17.692 27.561 13.567 1.00 63.06 399 TYR A O 1
ATOM 3340 N N . ARG A 1 400 ? 18.401 29.166 14.965 1.00 63.88 400 ARG A N 1
ATOM 3341 C CA . ARG A 1 400 ? 19.687 28.513 15.267 1.00 63.88 400 ARG A CA 1
ATOM 3342 C C . ARG A 1 400 ? 19.527 27.204 16.046 1.00 63.88 400 ARG A C 1
ATOM 3344 O O . ARG A 1 400 ? 20.270 26.275 15.767 1.00 63.88 400 ARG A O 1
ATOM 3351 N N . MET A 1 401 ? 18.561 27.119 16.964 1.00 68.56 401 MET A N 1
ATOM 3352 C CA . MET A 1 401 ? 18.309 25.921 17.779 1.00 68.56 401 MET A CA 1
ATOM 3353 C C . MET A 1 401 ? 17.733 24.781 16.933 1.00 68.56 401 MET A C 1
ATOM 3355 O O . MET A 1 401 ? 18.158 23.637 17.062 1.00 68.56 401 MET A O 1
ATOM 3359 N N . ILE A 1 402 ? 16.825 25.103 16.006 1.00 70.94 402 ILE A N 1
ATOM 3360 C CA . ILE A 1 402 ? 16.271 24.136 15.044 1.00 70.94 402 ILE A CA 1
ATOM 3361 C C . ILE A 1 402 ? 17.397 23.566 14.163 1.00 70.94 402 ILE A C 1
ATOM 3363 O O . ILE A 1 402 ? 17.459 22.364 13.918 1.00 70.94 402 ILE A O 1
ATOM 3367 N N . LYS A 1 403 ? 18.341 24.418 13.746 1.00 64.81 403 LYS A N 1
ATOM 3368 C CA . LYS A 1 403 ? 19.470 24.040 12.882 1.00 64.81 403 LYS A CA 1
ATOM 3369 C C . LYS A 1 403 ? 20.600 23.271 13.589 1.00 64.81 403 LYS A C 1
ATOM 3371 O O . LYS A 1 403 ? 21.536 22.856 12.921 1.00 64.81 403 LYS A O 1
ATOM 3376 N N . SER A 1 404 ? 20.525 23.071 14.906 1.00 64.94 404 SER A N 1
ATOM 3377 C CA . SER A 1 404 ? 21.450 22.208 15.665 1.00 64.94 404 SER A CA 1
ATOM 3378 C C . SER A 1 404 ? 20.899 20.807 15.968 1.00 64.94 404 SER A C 1
ATOM 3380 O O . SER A 1 404 ? 21.610 20.003 16.561 1.00 64.94 404 SER A O 1
ATOM 3382 N N . VAL A 1 405 ? 19.651 20.508 15.583 1.00 64.38 405 VAL A N 1
ATOM 3383 C CA . VAL A 1 405 ? 18.994 19.204 15.828 1.00 64.38 405 VAL A CA 1
ATOM 3384 C C . VAL A 1 405 ? 19.102 18.256 14.621 1.00 64.38 405 VAL A C 1
ATOM 3386 O O . VAL A 1 405 ? 18.924 17.050 14.768 1.00 64.38 405 VAL A O 1
ATOM 3389 N N . PHE A 1 406 ? 19.455 18.779 13.444 1.00 53.12 406 PHE A N 1
ATOM 3390 C CA . PHE A 1 406 ? 19.665 18.010 12.215 1.00 53.12 406 PHE A CA 1
ATOM 3391 C C . PHE A 1 406 ? 21.111 18.219 11.723 1.00 53.12 406 PHE A C 1
ATOM 3393 O O . PHE A 1 406 ? 21.472 19.378 11.496 1.00 53.12 406 PHE A O 1
ATOM 3400 N N . PRO A 1 407 ? 21.933 17.155 11.613 1.00 57.56 407 PRO A N 1
ATOM 3401 C CA . PRO A 1 407 ? 23.321 17.234 11.144 1.00 57.56 407 PRO A CA 1
ATOM 3402 C C . PRO A 1 407 ? 23.441 17.409 9.620 1.00 57.56 407 PRO A C 1
ATOM 3404 O O . PRO A 1 407 ? 22.544 16.925 8.892 1.00 57.56 407 PRO A O 1
#

Organism: Pantherophis guttatus (NCBI:txid94885)

Foldseek 3Di:
DDDDDDYDDDDDDDDDDDDPDPCDVVNVVVVVVVVVVVVVVVVVVVVVVVVVVVVVVVVVVVVVVVVVVVVVVVVVVVVVVVVVVVVVPPPPCDPVNVVVVVVVVVVVVVVVVVVVVVVVVVVVVVVVVVVVVVVVVVVVVCCVVPVVVVVVVVVVVVVVVVVVVVVVVVVVVVVVVVVVVVVVVVVVVVVVVVVVVVVVVVVVVVLVVDDPVVVVVVVVVVVVVVVVVVVVVVVVVVVVVVVVVVVVVVVVVVVVVVVVCVVVVDDPVVVVCPVDVDDDDDDDDDDDDDDDDDDDDDDDDDDDDDDDDDDDDDDDDDDDDDDPPPPCPDDDDDDDDDPPPCPDPCVVVVVVPDDPVRVVVVDDDDDDDDDDDDDPDDDDPPPPPVPDDPPDPPPDDDPVNVVVVPD